Protein AF-A0A4C1TDZ5-F1 (afdb_monomer_lite)

Radius of gyration: 32.39 Å; chains: 1; bounding box: 81×55×110 Å

InterPro domains:
  IPR008906 HAT, C-terminal dimerisation domain [PF05699] (344-410)
  IPR012337 Ribonuclease H-like superfamily [SSF53098] (2-411)
  IPR029526 PiggyBac transposable element-derived protein [PF13843] (446-576)
  IPR052035 Zinc finger BED domain-containing [PTHR46481] (2-410)

Organism: Eumeta variegata (NCBI:txid151549)

pLDDT: mean 77.57, std 19.3, range [20.38, 96.06]

Structure (mmCIF, N/CA/C/O backbone):
data_AF-A0A4C1TDZ5-F1
#
_entry.id   AF-A0A4C1TDZ5-F1
#
loop_
_atom_site.group_PDB
_atom_site.id
_atom_site.type_symbol
_atom_site.label_atom_id
_atom_site.label_alt_id
_atom_site.label_comp_id
_atom_site.label_asym_id
_atom_site.label_entity_id
_atom_site.label_seq_id
_atom_site.pdbx_PDB_ins_code
_atom_site.Cartn_x
_atom_site.Cartn_y
_atom_site.Cartn_z
_atom_site.occupancy
_atom_site.B_iso_or_equiv
_atom_site.auth_seq_id
_atom_site.auth_comp_id
_atom_site.auth_asym_id
_atom_site.auth_atom_id
_atom_site.pdbx_PDB_model_num
ATOM 1 N N . MET A 1 1 ? -11.865 20.499 -15.377 1.00 39.59 1 MET A N 1
ATOM 2 C CA . MET A 1 1 ? -12.022 20.752 -13.929 1.00 39.59 1 MET A CA 1
ATOM 3 C C . MET A 1 1 ? -10.965 21.792 -13.610 1.00 39.59 1 MET A C 1
ATOM 5 O O . MET A 1 1 ? -9.818 21.402 -13.486 1.00 39.59 1 MET A O 1
ATOM 9 N N . ASP A 1 2 ? -11.326 23.077 -13.586 1.00 37.34 2 ASP A N 1
ATOM 10 C CA . ASP A 1 2 ? -10.364 24.200 -13.510 1.00 37.34 2 ASP A CA 1
ATOM 11 C C . ASP A 1 2 ? -10.424 24.960 -12.173 1.00 37.34 2 ASP A C 1
ATOM 13 O O . ASP A 1 2 ? -10.035 26.121 -12.081 1.00 37.34 2 ASP A O 1
ATOM 17 N N . GLU A 1 3 ? -10.898 24.322 -11.103 1.00 54.28 3 GLU A N 1
ATOM 18 C CA . GLU A 1 3 ? -10.854 24.917 -9.765 1.00 54.28 3 GLU A CA 1
ATOM 19 C C . GLU A 1 3 ? -9.650 24.379 -8.988 1.00 54.28 3 GLU A C 1
ATOM 21 O O . GLU A 1 3 ? -9.434 23.169 -8.903 1.00 54.28 3 GLU A O 1
ATOM 26 N N . ARG A 1 4 ? -8.850 25.287 -8.412 1.00 68.69 4 ARG A N 1
ATOM 27 C CA . ARG A 1 4 ? -7.725 24.937 -7.531 1.00 68.69 4 ARG A CA 1
ATOM 28 C C . ARG A 1 4 ? -8.234 24.066 -6.380 1.00 68.69 4 ARG A C 1
ATOM 30 O O . ARG A 1 4 ? -9.218 24.417 -5.741 1.00 68.69 4 ARG A O 1
ATOM 37 N N . HIS A 1 5 ? -7.529 22.985 -6.056 1.00 75.88 5 HIS A N 1
ATOM 38 C CA . HIS A 1 5 ? -7.860 22.083 -4.944 1.00 75.88 5 HIS A CA 1
ATOM 39 C C . HIS A 1 5 ? -7.575 22.711 -3.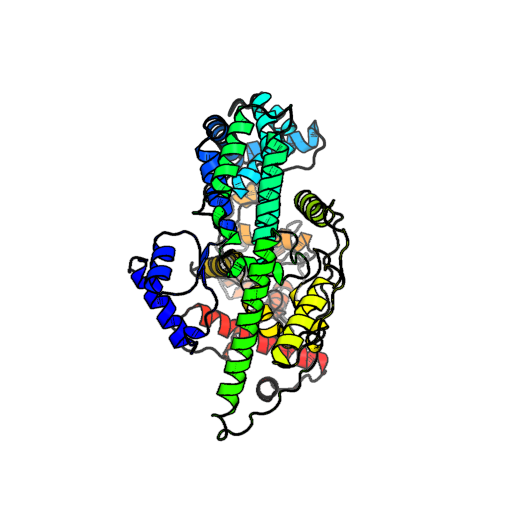564 1.00 75.88 5 HIS A C 1
ATOM 41 O O . HIS A 1 5 ? -6.714 22.239 -2.826 1.00 75.88 5 HIS A O 1
ATOM 47 N N . THR A 1 6 ? -8.246 23.812 -3.220 1.00 86.94 6 THR A N 1
ATOM 48 C CA . THR A 1 6 ? -8.095 24.481 -1.919 1.00 86.94 6 THR A CA 1
ATOM 49 C C . THR A 1 6 ? -8.837 23.723 -0.820 1.00 86.94 6 THR A C 1
ATOM 51 O O . THR A 1 6 ? -9.829 23.038 -1.082 1.00 86.94 6 THR A O 1
ATOM 54 N N . GLY A 1 7 ? -8.396 23.876 0.434 1.00 86.06 7 GLY A N 1
ATOM 55 C CA . GLY A 1 7 ? -9.055 23.233 1.577 1.00 86.06 7 GLY A CA 1
ATOM 56 C C . GLY A 1 7 ? -10.543 23.585 1.714 1.00 86.06 7 GLY A C 1
ATOM 57 O O . GLY A 1 7 ? -11.343 22.727 2.073 1.00 86.06 7 GLY A O 1
ATOM 58 N N . THR A 1 8 ? -10.943 24.809 1.352 1.00 89.19 8 THR A N 1
ATOM 59 C CA . THR A 1 8 ? -12.355 25.227 1.349 1.00 89.19 8 THR A CA 1
ATOM 60 C C . THR A 1 8 ? -13.180 24.410 0.359 1.00 89.19 8 THR A C 1
ATOM 62 O O . THR A 1 8 ? -14.217 23.870 0.729 1.00 89.19 8 THR A O 1
ATOM 65 N N . ILE A 1 9 ? -12.691 24.257 -0.876 1.00 88.62 9 ILE A N 1
ATOM 66 C CA . ILE A 1 9 ? -13.390 23.495 -1.919 1.00 88.62 9 ILE A CA 1
ATOM 67 C C . ILE A 1 9 ? -13.499 22.023 -1.518 1.00 88.62 9 ILE A C 1
ATOM 69 O O . ILE A 1 9 ? -14.562 21.424 -1.659 1.00 88.62 9 ILE A O 1
ATOM 73 N N . ILE A 1 10 ? -12.423 21.447 -0.979 1.00 88.62 10 ILE A N 1
ATOM 74 C CA . ILE A 1 10 ? -12.417 20.059 -0.505 1.00 88.62 10 ILE A CA 1
ATOM 75 C C . ILE A 1 10 ? -13.440 19.868 0.629 1.00 88.62 10 ILE A C 1
ATOM 77 O O . ILE A 1 10 ? -14.210 18.911 0.592 1.00 88.62 10 ILE A O 1
ATOM 81 N N . SER A 1 11 ? -13.503 20.792 1.595 1.00 89.50 11 SER A N 1
ATOM 82 C CA . SER A 1 11 ? -14.487 20.757 2.689 1.00 89.50 11 SER A CA 1
ATOM 83 C C . SER A 1 11 ? -15.927 20.774 2.164 1.00 89.50 11 SER A C 1
ATOM 85 O O . SER A 1 11 ? -16.725 19.902 2.514 1.00 89.50 11 SER A O 1
ATOM 87 N N . THR A 1 12 ? -16.243 21.695 1.245 1.00 89.12 12 THR A N 1
ATOM 88 C CA . THR A 1 12 ? -17.566 21.759 0.607 1.00 89.12 12 THR A CA 1
ATOM 89 C C . THR A 1 12 ? -17.894 20.462 -0.130 1.00 89.12 12 THR A C 1
ATOM 91 O O . THR A 1 12 ? -19.008 19.961 -0.020 1.00 89.12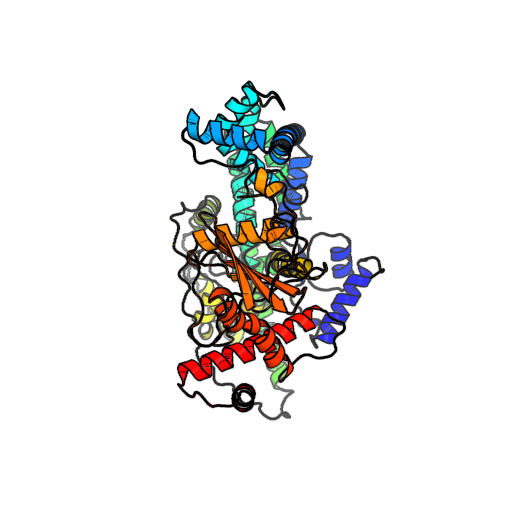 12 THR A O 1
ATOM 94 N N . LYS A 1 13 ? -16.925 19.861 -0.835 1.00 88.69 13 LYS A N 1
ATOM 95 C CA . LYS A 1 13 ? -17.136 18.580 -1.524 1.00 88.69 13 LYS A CA 1
ATOM 96 C C . LYS A 1 13 ? -17.480 17.446 -0.565 1.00 88.69 13 LYS A C 1
ATOM 98 O O . LYS A 1 13 ? -18.367 16.665 -0.891 1.00 88.69 13 LYS A O 1
ATOM 103 N N . PHE A 1 14 ? -16.830 17.355 0.596 1.00 87.62 14 PHE A N 1
ATOM 104 C CA . PHE A 1 14 ? -17.185 16.342 1.594 1.00 87.62 14 PHE A CA 1
ATOM 105 C C . PHE A 1 14 ? -18.619 16.509 2.097 1.00 87.62 14 PHE A C 1
ATOM 107 O O . PHE A 1 14 ? -19.342 15.520 2.181 1.00 87.62 14 PHE A O 1
ATOM 114 N N . GLN A 1 15 ? -19.051 17.744 2.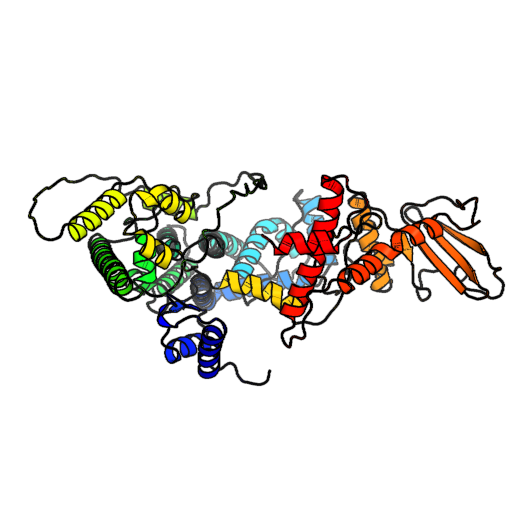362 1.00 86.50 15 GLN A N 1
ATOM 115 C CA . GLN A 1 15 ? -20.432 18.025 2.770 1.00 86.50 15 GLN A CA 1
ATOM 116 C C . GLN A 1 15 ? -21.430 17.613 1.684 1.00 86.50 15 GLN A C 1
ATOM 118 O O . GLN A 1 15 ? -22.339 16.836 1.959 1.00 86.50 15 GLN A O 1
ATOM 123 N N . THR A 1 16 ? -21.194 18.022 0.433 1.00 87.69 16 THR A N 1
ATOM 124 C CA . THR A 1 16 ? -22.051 17.637 -0.698 1.00 87.69 16 THR A CA 1
ATOM 125 C C . THR A 1 16 ? -22.130 16.119 -0.873 1.00 87.69 16 THR A C 1
ATOM 127 O O . THR A 1 16 ? -23.204 15.593 -1.135 1.00 87.69 16 THR A O 1
ATOM 130 N N . ILE A 1 17 ? -21.020 15.388 -0.707 1.00 87.88 17 ILE A N 1
ATOM 131 C CA . ILE A 1 17 ? -21.018 13.920 -0.823 1.00 87.88 17 ILE A CA 1
ATOM 132 C C . ILE A 1 17 ? -21.885 13.278 0.268 1.00 87.88 17 ILE A C 1
ATOM 134 O O . ILE A 1 17 ? -22.639 12.354 -0.027 1.00 87.88 17 ILE A O 1
ATOM 138 N N . LEU A 1 18 ? -21.803 13.756 1.512 1.00 87.25 18 LEU A N 1
ATOM 139 C CA . LEU A 1 18 ? -22.619 13.226 2.609 1.00 87.25 18 LEU A CA 1
ATOM 140 C C . LEU A 1 18 ? -24.109 13.506 2.394 1.00 87.25 18 LEU A C 1
ATOM 142 O O . LEU A 1 18 ? -24.925 12.603 2.575 1.00 87.25 18 LEU A O 1
ATOM 146 N N . GLU A 1 19 ? -24.450 14.712 1.938 1.00 88.12 19 GLU A N 1
ATOM 147 C CA . GLU A 1 19 ? -25.820 15.091 1.574 1.00 88.12 19 GLU A CA 1
ATOM 148 C C . GLU A 1 19 ? -26.363 14.223 0.432 1.00 88.12 19 GLU A C 1
ATOM 150 O O . GLU A 1 19 ? -27.458 13.674 0.541 1.00 88.12 19 GLU A O 1
ATOM 155 N N . GLU A 1 20 ? -25.579 14.024 -0.635 1.00 89.00 20 GLU A N 1
ATOM 156 C CA . GLU A 1 20 ? -25.944 13.159 -1.766 1.00 89.00 20 GLU A CA 1
ATOM 157 C C . GLU A 1 20 ? -26.220 11.710 -1.335 1.00 89.00 20 GLU A C 1
ATOM 159 O O . GLU A 1 20 ? -27.036 11.024 -1.954 1.00 89.00 20 GLU A O 1
ATOM 164 N N . TRP A 1 21 ? -25.530 11.230 -0.298 1.00 86.62 21 TRP A N 1
ATOM 165 C CA . TRP A 1 21 ? -25.654 9.862 0.209 1.00 86.62 21 TRP A CA 1
ATOM 166 C C . TRP A 1 21 ? -26.663 9.746 1.361 1.00 86.62 21 TRP A C 1
ATOM 168 O O . TRP A 1 21 ? -26.894 8.641 1.852 1.00 86.62 21 TRP A O 1
ATOM 178 N N . GLY A 1 22 ? -27.267 10.858 1.797 1.00 89.69 22 GLY A N 1
ATOM 179 C CA . GLY A 1 22 ? -28.183 10.891 2.938 1.00 89.69 22 GLY A CA 1
ATOM 180 C C . GLY A 1 22 ? -27.518 10.501 4.263 1.00 89.69 22 GLY A C 1
ATOM 181 O O . GLY A 1 22 ? -28.175 9.949 5.148 1.00 89.69 22 GLY A O 1
ATOM 182 N N . ILE A 1 23 ? -26.208 10.730 4.397 1.00 87.94 23 ILE A N 1
ATOM 183 C CA . ILE A 1 23 ? -25.449 10.414 5.609 1.00 87.94 23 ILE A CA 1
ATOM 184 C C . ILE A 1 23 ? -25.407 11.657 6.489 1.00 87.94 23 ILE A C 1
ATOM 186 O O . ILE A 1 23 ? -24.790 12.661 6.142 1.00 87.94 23 ILE A O 1
ATOM 190 N N . ASP A 1 24 ? -26.030 11.565 7.662 1.00 87.00 24 ASP A N 1
ATOM 191 C CA . ASP A 1 24 ? -25.910 12.601 8.682 1.00 87.00 24 ASP A CA 1
ATOM 192 C C . ASP A 1 24 ? -24.448 12.730 9.127 1.00 87.00 24 ASP A C 1
ATOM 194 O O . ASP A 1 24 ? -23.790 11.747 9.481 1.00 87.00 24 ASP A O 1
ATOM 198 N N . ARG A 1 25 ? -23.961 13.969 9.147 1.00 84.88 25 ARG A N 1
ATOM 199 C CA . ARG A 1 25 ? -22.641 14.348 9.636 1.00 84.88 25 ARG A CA 1
ATOM 200 C C . ARG A 1 25 ? -22.324 13.762 11.014 1.00 84.88 25 ARG A C 1
ATOM 202 O O . ARG A 1 25 ? -21.190 13.345 11.226 1.00 84.88 25 ARG A O 1
ATOM 209 N N . GLN A 1 26 ? -23.291 13.700 11.929 1.00 84.94 26 GLN A N 1
ATOM 210 C CA . GLN A 1 26 ? -23.078 13.164 13.281 1.00 84.94 26 GLN A CA 1
ATOM 211 C C . GLN A 1 26 ? -22.785 11.656 13.293 1.00 84.94 26 GLN A C 1
ATOM 213 O O . GLN A 1 26 ? -22.255 11.134 14.270 1.00 84.94 26 GLN A O 1
ATOM 218 N N . LYS A 1 27 ? -23.105 10.943 12.204 1.00 85.62 27 LYS A N 1
ATOM 219 C CA . LYS A 1 27 ? -22.820 9.509 12.049 1.00 85.62 27 LYS A CA 1
ATOM 220 C C . LYS A 1 27 ? -21.413 9.238 11.513 1.00 85.62 27 LYS A C 1
ATOM 222 O O . LYS A 1 27 ? -20.989 8.083 11.493 1.00 85.62 27 LYS A O 1
ATOM 227 N N . VAL A 1 28 ? -20.686 10.266 11.070 1.00 88.06 28 VAL A N 1
ATOM 228 C CA . VAL A 1 28 ? -19.302 10.126 10.608 1.00 88.06 28 VAL A CA 1
ATOM 229 C C . VAL A 1 28 ? -18.387 10.031 11.824 1.00 88.06 28 VAL A C 1
ATOM 231 O O . VAL A 1 28 ? -18.154 11.017 12.514 1.00 88.06 28 VAL A O 1
ATOM 234 N N . HIS A 1 29 ? -17.859 8.835 12.078 1.00 86.50 29 HIS A N 1
ATOM 235 C CA . HIS A 1 29 ? -16.971 8.604 13.215 1.00 86.50 29 HIS A CA 1
ATOM 236 C C . HIS A 1 29 ? -15.573 9.205 13.018 1.00 86.50 29 HIS A C 1
ATOM 238 O O . HIS A 1 29 ? -15.043 9.818 13.939 1.00 86.50 29 HIS A O 1
ATOM 244 N N . CYS A 1 30 ? -14.960 8.986 11.851 1.00 88.88 30 CYS A N 1
ATOM 245 C CA . CYS A 1 30 ? -13.575 9.369 11.598 1.00 88.88 30 CYS A CA 1
ATOM 246 C C . CYS A 1 30 ? -13.288 9.464 10.093 1.00 88.88 30 CYS A C 1
ATOM 248 O O . CYS A 1 30 ? -13.640 8.558 9.334 1.00 88.88 30 CYS A O 1
ATOM 250 N N . MET A 1 31 ? -12.589 10.520 9.674 1.00 89.06 31 MET A N 1
ATOM 251 C CA . MET A 1 31 ? -12.023 10.664 8.330 1.00 89.06 31 MET A CA 1
ATOM 252 C C . MET A 1 31 ? -10.535 10.295 8.326 1.00 89.06 31 MET A C 1
ATOM 254 O O . MET A 1 31 ? -9.772 10.766 9.160 1.00 89.06 31 MET A O 1
ATOM 258 N N . VAL A 1 32 ? -10.092 9.484 7.365 1.00 89.44 32 VAL A N 1
ATOM 259 C CA . VAL A 1 32 ? -8.666 9.148 7.193 1.00 89.44 32 VAL A CA 1
ATOM 260 C C . VAL A 1 32 ? -8.103 9.961 6.036 1.00 89.44 32 VAL A C 1
ATOM 262 O O . VAL A 1 32 ? -8.591 9.852 4.911 1.00 89.44 32 VAL A O 1
ATOM 265 N N . ARG A 1 33 ? -7.072 10.771 6.292 1.00 88.81 33 ARG A N 1
ATOM 266 C CA . ARG A 1 33 ? -6.472 11.660 5.281 1.00 88.81 33 ARG A CA 1
ATOM 267 C C . ARG A 1 33 ? -4.953 11.566 5.230 1.00 88.81 33 ARG A C 1
ATOM 269 O O . ARG A 1 33 ? -4.306 11.157 6.190 1.00 88.81 33 ARG A O 1
ATOM 276 N N . ASP A 1 34 ? -4.366 12.001 4.121 1.00 85.88 34 ASP A N 1
ATOM 277 C CA . ASP A 1 34 ? -2.931 12.274 4.063 1.00 85.88 34 ASP A CA 1
ATOM 278 C C . ASP A 1 34 ? -2.562 13.535 4.878 1.00 85.88 34 ASP A C 1
ATOM 280 O O . ASP A 1 34 ? -3.397 14.151 5.555 1.00 85.88 34 ASP A O 1
ATOM 284 N N . HIS A 1 35 ? -1.280 13.903 4.866 1.00 82.12 35 HIS A N 1
ATOM 285 C CA . HIS A 1 35 ? -0.791 15.107 5.544 1.00 82.12 35 HIS A CA 1
ATOM 286 C C . HIS A 1 35 ? -0.663 16.309 4.592 1.00 82.12 35 HIS A C 1
ATOM 288 O O . HIS A 1 35 ? 0.065 17.261 4.872 1.00 82.12 35 HIS A O 1
ATOM 294 N N . GLY A 1 36 ? -1.363 16.280 3.451 1.00 83.94 36 GLY A N 1
ATOM 295 C CA . GLY A 1 36 ? -1.412 17.391 2.512 1.00 83.94 36 GLY A CA 1
ATOM 296 C C . GLY A 1 36 ? -2.067 18.616 3.149 1.00 83.94 36 GLY A C 1
ATOM 297 O O . GLY A 1 36 ? -3.155 18.529 3.721 1.00 83.94 36 GLY A O 1
ATOM 298 N N . SER A 1 37 ? -1.436 19.785 3.025 1.00 86.12 37 SER A N 1
ATOM 299 C CA . SER A 1 37 ? -1.880 21.025 3.686 1.00 86.12 37 SER A CA 1
ATOM 300 C C . SER A 1 37 ? -3.338 21.393 3.380 1.00 86.12 37 SER A C 1
ATOM 302 O O . SER A 1 37 ? -4.072 21.821 4.271 1.00 86.12 37 SER A O 1
ATOM 304 N N . ASN A 1 38 ? -3.793 21.165 2.145 1.00 89.81 38 ASN A N 1
ATOM 305 C CA . ASN A 1 38 ? -5.182 21.405 1.752 1.00 89.81 38 ASN A CA 1
ATOM 306 C C . ASN A 1 38 ? -6.161 20.407 2.389 1.00 89.81 38 ASN A C 1
ATOM 308 O O . ASN A 1 38 ? -7.256 20.817 2.762 1.00 89.81 38 ASN A O 1
ATOM 312 N N . MET A 1 39 ? -5.776 19.137 2.560 1.00 88.56 39 MET A N 1
ATOM 313 C CA . MET A 1 39 ? -6.602 18.120 3.225 1.00 88.56 39 MET A CA 1
ATOM 314 C C . MET A 1 39 ? -6.722 18.397 4.723 1.00 88.56 39 MET A C 1
ATOM 316 O O . MET A 1 39 ? -7.827 18.379 5.259 1.00 88.56 39 MET A O 1
ATOM 320 N N . VAL A 1 40 ? -5.608 18.742 5.380 1.00 88.31 40 VAL A N 1
ATOM 321 C CA . VAL A 1 40 ? -5.595 19.174 6.789 1.00 88.31 40 VAL A CA 1
ATOM 322 C C . VAL A 1 40 ? -6.510 20.383 6.973 1.00 88.31 40 VAL A C 1
ATOM 324 O O . VAL A 1 40 ? -7.390 20.386 7.832 1.00 88.31 40 VAL A O 1
ATOM 327 N N . ARG A 1 41 ? -6.357 21.402 6.116 1.00 88.88 41 ARG A N 1
ATOM 328 C CA . ARG A 1 41 ? -7.192 22.604 6.179 1.00 88.88 41 ARG A CA 1
ATOM 329 C C . ARG A 1 41 ? -8.665 22.296 5.916 1.00 88.88 41 ARG A C 1
ATOM 331 O O . ARG A 1 41 ? -9.521 22.894 6.559 1.00 88.88 41 ARG A O 1
ATOM 338 N N . ALA A 1 42 ? -8.967 21.382 4.996 1.00 90.06 42 ALA A N 1
ATOM 339 C CA . ALA A 1 42 ? -10.335 20.967 4.713 1.00 90.06 42 ALA A CA 1
ATOM 340 C C . ALA A 1 42 ? -10.994 20.318 5.930 1.00 90.06 42 ALA A C 1
ATOM 342 O O . ALA A 1 42 ? -12.119 20.683 6.257 1.00 90.06 42 ALA A O 1
ATOM 343 N N . MET A 1 43 ? -10.291 19.420 6.628 1.00 91.19 43 MET A N 1
ATOM 344 C CA . MET A 1 43 ? -10.810 18.780 7.841 1.00 91.19 43 MET A CA 1
ATOM 345 C C . MET A 1 43 ? -11.058 19.806 8.947 1.00 91.19 43 MET A C 1
ATOM 347 O O . MET A 1 43 ? -12.172 19.870 9.462 1.00 91.19 43 MET A O 1
ATOM 351 N N . GLN A 1 44 ? -10.111 20.719 9.186 1.00 89.12 44 GLN A N 1
ATOM 352 C CA . GLN A 1 44 ? -10.289 21.824 10.139 1.00 89.12 44 GLN A CA 1
ATOM 353 C C . GLN A 1 44 ? -11.505 22.705 9.819 1.00 89.12 44 GLN A C 1
ATOM 355 O O . GLN A 1 44 ? -12.274 23.045 10.711 1.00 89.12 44 GLN A O 1
ATOM 360 N N . LEU A 1 45 ? -11.685 23.083 8.548 1.00 90.31 45 LEU A N 1
ATOM 361 C CA . LEU A 1 45 ? -12.827 23.895 8.113 1.00 90.31 45 LEU A CA 1
ATOM 362 C C . LEU A 1 45 ? -14.141 23.123 8.190 1.00 90.31 45 LEU A C 1
ATOM 364 O O . LEU A 1 45 ? -15.187 23.701 8.469 1.00 90.31 45 LEU A O 1
ATOM 368 N N . SER A 1 46 ? -14.095 21.828 7.890 1.00 86.94 46 SER A N 1
ATOM 369 C CA . SER A 1 46 ? -15.269 20.976 7.942 1.00 86.94 46 SER A CA 1
ATOM 370 C C . SER A 1 46 ? -15.697 20.717 9.379 1.00 86.94 46 SER A C 1
ATOM 372 O O . SER A 1 46 ? -16.896 20.691 9.608 1.00 86.94 46 SER A O 1
ATOM 374 N N . GLY A 1 47 ? -14.763 20.596 10.332 1.00 87.12 47 GLY A N 1
ATOM 375 C CA . GLY A 1 47 ? -14.995 20.182 11.718 1.00 87.12 47 GLY A CA 1
ATOM 376 C C . GLY A 1 47 ? -15.311 18.688 11.866 1.00 87.12 47 GLY A C 1
ATOM 377 O O . GLY A 1 47 ? -16.099 18.327 12.739 1.00 87.12 47 GLY A O 1
ATOM 378 N N . PHE A 1 48 ? -14.818 17.840 10.957 1.00 87.94 48 PHE A N 1
ATOM 379 C CA . PHE A 1 48 ? -14.857 16.385 11.125 1.00 87.94 48 PHE A CA 1
ATOM 380 C C . PHE A 1 48 ? -13.729 15.929 12.045 1.00 87.94 48 PHE A C 1
ATOM 382 O O . PHE A 1 48 ? -12.627 16.462 11.970 1.00 87.94 48 PHE A O 1
ATOM 389 N N . GLU A 1 49 ? -14.001 14.901 12.845 1.00 89.00 49 GLU A N 1
ATOM 390 C CA . GLU A 1 49 ? -12.950 14.117 13.487 1.00 89.00 49 GLU A CA 1
ATOM 391 C C . GLU A 1 49 ? -12.129 13.401 12.411 1.00 89.00 49 GLU A C 1
ATOM 393 O O . GLU A 1 49 ? -12.680 12.710 11.543 1.00 89.00 49 GLU A O 1
ATOM 398 N N . ASP A 1 50 ? -10.810 13.565 12.453 1.00 90.44 50 ASP A N 1
ATOM 399 C CA . ASP A 1 50 ? -9.906 13.018 11.452 1.00 90.44 50 ASP A CA 1
ATOM 400 C C . ASP A 1 50 ? -8.648 12.390 12.058 1.00 90.44 50 ASP A C 1
ATOM 402 O O . ASP A 1 50 ? -8.225 12.711 13.167 1.00 90.44 50 ASP A O 1
ATOM 406 N N . ILE A 1 51 ? -8.046 11.474 11.300 1.00 91.00 51 ILE A N 1
ATOM 407 C CA . ILE A 1 51 ? -6.739 10.885 11.584 1.00 91.00 51 ILE A CA 1
ATOM 408 C C . ILE A 1 51 ? -5.823 11.014 10.371 1.00 91.00 51 ILE A C 1
ATOM 410 O O . ILE A 1 51 ? -6.247 10.968 9.209 1.00 91.00 51 ILE A O 1
ATOM 414 N N . SER A 1 52 ? -4.525 11.128 10.648 1.00 90.69 52 SER A N 1
ATOM 415 C CA . SER A 1 52 ? -3.502 11.076 9.606 1.00 90.69 52 SER A CA 1
ATOM 416 C C . SER A 1 52 ? -3.211 9.629 9.201 1.00 90.69 52 SER A C 1
ATOM 418 O O . SER A 1 52 ? -3.047 8.757 10.046 1.00 90.69 52 SER A O 1
ATOM 420 N N . CYS A 1 53 ? -3.066 9.389 7.900 1.00 91.44 53 CYS A N 1
ATOM 421 C CA . CYS A 1 53 ? -2.651 8.115 7.322 1.00 91.44 53 CYS A CA 1
ATOM 422 C C . CYS A 1 53 ? -1.291 7.679 7.893 1.00 91.44 53 CYS A C 1
ATOM 424 O O . CYS A 1 53 ? -0.271 8.333 7.645 1.00 91.44 53 CYS A O 1
ATOM 426 N N . ALA A 1 54 ? -1.260 6.555 8.617 1.00 92.88 54 ALA A N 1
ATOM 427 C CA . ALA A 1 54 ? -0.063 6.075 9.307 1.00 92.88 54 ALA A CA 1
ATOM 428 C C . ALA A 1 54 ? 1.079 5.745 8.330 1.00 92.88 54 ALA A C 1
ATOM 430 O O . ALA A 1 54 ? 2.232 6.092 8.577 1.00 92.88 54 ALA A O 1
ATOM 431 N N . ILE A 1 55 ? 0.761 5.159 7.171 1.00 90.81 55 ILE A N 1
ATOM 432 C CA . ILE A 1 55 ? 1.749 4.878 6.114 1.00 90.81 55 ILE A CA 1
ATOM 433 C C . ILE A 1 55 ? 2.388 6.170 5.602 1.00 90.81 55 ILE A C 1
ATOM 435 O O . ILE A 1 55 ? 3.605 6.240 5.430 1.00 90.81 55 ILE A O 1
ATOM 439 N N . HIS A 1 56 ? 1.580 7.208 5.381 1.00 88.56 56 HIS A N 1
ATOM 440 C CA . HIS A 1 56 ? 2.088 8.495 4.923 1.00 88.56 56 HIS A CA 1
ATOM 441 C C . HIS A 1 56 ? 2.945 9.180 6.001 1.00 88.56 56 HIS A C 1
ATOM 443 O O . HIS A 1 56 ? 3.981 9.761 5.687 1.00 88.56 56 HIS A O 1
ATOM 449 N N . GLN A 1 57 ? 2.577 9.054 7.279 1.00 91.69 57 GLN A N 1
ATOM 450 C CA . GLN A 1 57 ? 3.403 9.529 8.394 1.00 91.69 57 GLN A CA 1
ATOM 451 C C . GLN A 1 57 ? 4.763 8.823 8.453 1.00 91.69 57 GLN A C 1
ATOM 453 O O . GLN A 1 57 ? 5.791 9.500 8.506 1.00 91.69 57 GLN A O 1
ATOM 458 N N . ILE A 1 58 ? 4.788 7.487 8.351 1.00 93.00 58 ILE A N 1
ATOM 459 C CA . ILE A 1 58 ? 6.027 6.692 8.289 1.00 93.00 58 ILE A CA 1
ATOM 460 C C . ILE A 1 58 ? 6.892 7.136 7.102 1.00 93.00 58 ILE A C 1
ATOM 462 O O . ILE A 1 58 ? 8.084 7.398 7.263 1.00 93.00 58 ILE A O 1
ATOM 466 N N . GLN A 1 59 ? 6.287 7.294 5.921 1.00 90.81 59 GLN A N 1
ATOM 467 C CA . GLN A 1 59 ? 6.957 7.798 4.720 1.00 90.81 59 GLN A CA 1
ATOM 468 C C . GLN A 1 59 ? 7.635 9.146 4.966 1.00 90.81 59 GLN A C 1
ATOM 470 O O . GLN A 1 59 ? 8.784 9.344 4.565 1.00 90.81 59 GLN A O 1
ATOM 475 N N . LEU A 1 60 ? 6.938 10.082 5.608 1.00 91.06 60 LEU A N 1
ATOM 476 C CA . LEU A 1 60 ? 7.500 11.384 5.929 1.00 91.06 60 LEU A CA 1
ATOM 477 C C . LEU A 1 60 ? 8.638 11.262 6.965 1.00 91.06 60 LEU A C 1
ATOM 479 O O . LEU A 1 60 ? 9.538 12.099 6.947 1.00 91.06 60 LEU A O 1
ATOM 483 N N . CYS A 1 61 ? 8.593 10.293 7.896 1.00 93.31 61 CYS A N 1
ATOM 484 C CA . CYS A 1 61 ? 9.626 10.131 8.936 1.00 93.31 61 CYS A CA 1
ATOM 485 C C . CYS A 1 61 ? 10.923 9.689 8.280 1.00 93.31 61 CYS A C 1
ATOM 487 O O . CYS A 1 61 ? 11.978 10.282 8.482 1.00 93.31 61 CYS A O 1
ATOM 489 N N . ILE A 1 62 ? 10.805 8.672 7.428 1.00 93.56 62 ILE A N 1
ATOM 490 C CA . ILE A 1 62 ? 11.922 8.106 6.682 1.00 93.56 62 ILE A CA 1
ATOM 491 C C . ILE A 1 62 ? 12.497 9.152 5.745 1.00 93.56 62 ILE A C 1
ATOM 493 O O . ILE A 1 62 ? 13.709 9.306 5.682 1.00 93.56 62 ILE A O 1
ATOM 497 N N . ARG A 1 63 ? 11.644 9.918 5.058 1.00 92.06 63 ARG A N 1
ATOM 498 C CA . ARG A 1 63 ? 12.097 11.001 4.187 1.00 92.06 63 ARG A CA 1
ATOM 499 C C . ARG A 1 63 ? 12.914 12.043 4.952 1.00 92.06 63 ARG A C 1
ATOM 501 O O . ARG A 1 63 ? 14.022 12.338 4.525 1.00 92.06 63 ARG A O 1
ATOM 508 N N . ALA A 1 64 ? 12.414 12.530 6.088 1.00 92.75 64 ALA A N 1
ATOM 509 C CA . ALA A 1 64 ? 13.144 13.479 6.930 1.00 92.75 64 ALA A CA 1
ATOM 510 C C . ALA A 1 64 ? 14.470 12.890 7.448 1.00 92.75 64 ALA A C 1
ATOM 512 O O . ALA A 1 64 ? 15.489 13.577 7.461 1.00 92.75 64 ALA A O 1
ATOM 513 N N . GLY A 1 65 ? 14.481 11.603 7.811 1.00 94.19 65 GLY A N 1
ATOM 514 C CA . GLY A 1 65 ? 15.701 10.884 8.167 1.00 94.19 65 GLY A CA 1
ATOM 515 C C . GLY A 1 65 ? 16.702 10.835 7.011 1.00 94.19 65 GLY A C 1
ATOM 516 O O . GLY A 1 65 ? 17.850 11.220 7.185 1.00 94.19 65 GLY A O 1
ATOM 517 N N . VAL A 1 66 ? 16.278 10.410 5.820 1.00 93.06 66 VAL A N 1
ATOM 518 C CA . VAL A 1 66 ? 17.146 10.272 4.638 1.00 93.06 66 VAL A CA 1
ATOM 519 C C . VAL A 1 66 ? 17.684 11.629 4.181 1.00 93.06 66 VAL A C 1
ATOM 521 O O . VAL A 1 66 ? 18.876 11.752 3.920 1.00 93.06 66 VAL A O 1
ATOM 524 N N . GLU A 1 67 ? 16.833 12.654 4.121 1.00 92.88 67 GLU A N 1
ATOM 525 C CA . GLU A 1 67 ? 17.214 14.013 3.710 1.00 92.88 67 GLU A CA 1
ATOM 526 C C . GLU A 1 67 ? 18.176 14.686 4.705 1.00 92.88 67 GLU A C 1
ATOM 528 O O . GLU A 1 67 ? 18.927 15.575 4.313 1.00 92.88 67 GLU A O 1
ATOM 533 N N . SER A 1 68 ? 18.211 14.237 5.965 1.00 94.00 68 SER A N 1
ATOM 534 C CA . SER A 1 68 ? 19.168 14.727 6.967 1.00 94.00 68 SER A CA 1
ATOM 535 C C . SER A 1 68 ? 20.589 14.171 6.811 1.00 94.00 68 SER A C 1
ATOM 537 O O . SER A 1 68 ? 21.512 14.695 7.428 1.00 94.00 68 SER A O 1
ATOM 539 N N . GLN A 1 69 ? 20.776 13.103 6.027 1.00 95.00 69 GLN A N 1
ATOM 540 C CA . GLN A 1 69 ? 22.032 12.355 5.960 1.00 95.00 69 GLN A CA 1
ATOM 541 C C . GLN A 1 69 ? 22.691 12.504 4.586 1.00 95.00 69 GLN A C 1
ATOM 543 O O . GLN A 1 69 ? 22.322 11.830 3.623 1.00 95.00 69 GLN A O 1
ATOM 548 N N . GLU A 1 70 ? 23.720 13.350 4.492 1.00 95.00 70 GLU A N 1
ATOM 549 C CA . GLU A 1 70 ? 24.395 13.624 3.217 1.00 95.00 70 GLU A CA 1
ATOM 550 C C . GLU A 1 70 ? 25.047 12.370 2.612 1.00 95.00 70 GLU A C 1
ATOM 552 O O . GLU A 1 70 ? 24.878 12.094 1.422 1.00 95.00 70 GLU A O 1
ATOM 557 N N . TRP A 1 71 ? 25.725 11.562 3.435 1.00 94.81 71 TRP A N 1
ATOM 558 C CA . TRP A 1 71 ? 26.367 10.316 3.000 1.00 94.81 71 TRP A CA 1
ATOM 559 C C . TRP A 1 71 ? 25.367 9.357 2.331 1.00 94.81 71 TRP A C 1
ATOM 561 O O . TRP A 1 71 ? 25.670 8.728 1.314 1.00 94.81 71 TRP A O 1
ATOM 571 N N . LEU A 1 72 ? 24.139 9.293 2.857 1.00 94.56 72 LEU A N 1
ATOM 572 C CA . LEU A 1 72 ? 23.082 8.429 2.345 1.00 94.56 72 LEU A CA 1
ATOM 573 C C . LEU A 1 72 ? 22.501 8.976 1.038 1.00 94.56 72 LEU A C 1
ATOM 575 O O . LEU A 1 72 ? 22.257 8.208 0.107 1.00 94.56 72 LEU A O 1
ATOM 579 N N . LEU A 1 73 ? 22.331 10.297 0.923 1.00 94.12 73 LEU A N 1
ATOM 580 C CA . LEU A 1 73 ? 21.912 10.943 -0.325 1.00 94.12 73 LEU A CA 1
ATOM 581 C C . LEU A 1 73 ? 22.934 10.721 -1.448 1.00 94.12 73 LEU A C 1
ATOM 583 O O . LEU A 1 73 ? 22.552 10.382 -2.572 1.00 94.12 73 LEU A O 1
ATOM 587 N N . GLN A 1 74 ? 24.228 10.847 -1.141 1.00 94.19 74 GLN A N 1
ATOM 588 C CA . GLN A 1 74 ? 25.312 10.569 -2.084 1.00 94.19 74 GLN A CA 1
ATOM 589 C C . GLN A 1 74 ? 25.312 9.095 -2.517 1.00 94.19 74 GLN A C 1
ATOM 591 O O . GLN A 1 74 ? 25.408 8.802 -3.713 1.00 94.19 74 GLN A O 1
ATOM 596 N N . LEU A 1 75 ? 25.130 8.163 -1.576 1.00 95.00 75 LEU A N 1
ATOM 597 C CA . LEU A 1 75 ? 25.001 6.736 -1.874 1.00 95.00 75 LEU A CA 1
ATOM 598 C C . LEU A 1 75 ? 23.800 6.461 -2.792 1.00 95.00 75 LEU A C 1
ATOM 600 O O . LEU A 1 75 ? 23.961 5.845 -3.845 1.00 95.00 75 LEU A O 1
ATOM 604 N N . ILE A 1 76 ? 22.612 6.980 -2.463 1.00 93.38 76 ILE A N 1
ATOM 605 C CA . ILE A 1 76 ? 21.405 6.844 -3.296 1.00 93.38 76 ILE A CA 1
ATOM 606 C C . ILE A 1 76 ? 21.652 7.383 -4.712 1.00 93.38 76 ILE A C 1
ATOM 608 O O . ILE A 1 76 ? 21.245 6.746 -5.687 1.00 93.38 76 ILE A O 1
ATOM 612 N N . ALA A 1 77 ? 22.342 8.518 -4.856 1.00 93.25 77 ALA A N 1
ATOM 613 C CA . ALA A 1 77 ? 22.671 9.095 -6.157 1.00 93.25 77 ALA A CA 1
ATOM 614 C C . ALA A 1 77 ? 23.594 8.186 -6.993 1.00 93.25 77 ALA A C 1
ATOM 616 O O . ALA A 1 77 ? 23.331 7.981 -8.183 1.00 93.25 77 ALA A O 1
ATOM 617 N N . LYS A 1 78 ? 24.623 7.578 -6.379 1.00 93.94 78 LYS A N 1
ATOM 618 C CA . LYS A 1 78 ? 25.491 6.585 -7.046 1.00 93.94 78 LYS A CA 1
ATOM 619 C C . LYS A 1 78 ? 24.675 5.395 -7.561 1.00 93.94 78 LYS A C 1
ATOM 621 O O . LYS A 1 78 ? 24.790 5.029 -8.733 1.00 93.94 78 LYS A O 1
ATOM 626 N N . LEU A 1 79 ? 23.810 4.826 -6.715 1.00 94.00 79 LEU A N 1
ATOM 627 C CA . LEU A 1 79 ? 22.974 3.673 -7.077 1.00 94.00 79 LEU A CA 1
ATOM 628 C C . LEU A 1 79 ? 21.980 4.018 -8.188 1.00 94.00 79 LEU A C 1
ATOM 630 O O . LEU A 1 79 ? 21.833 3.252 -9.140 1.00 94.00 79 LEU A O 1
ATOM 634 N N . LYS A 1 80 ? 21.367 5.207 -8.136 1.00 91.88 80 LYS A N 1
ATOM 635 C CA . LYS A 1 80 ? 20.497 5.714 -9.206 1.00 91.88 80 LYS A CA 1
ATOM 636 C C . LYS A 1 80 ? 21.229 5.831 -10.534 1.00 91.88 80 LYS A C 1
ATOM 638 O O . LYS A 1 80 ? 20.669 5.447 -11.555 1.00 91.88 80 LYS A O 1
ATOM 643 N N . LYS A 1 81 ? 22.467 6.331 -10.547 1.00 92.38 81 LYS A N 1
ATOM 644 C CA . LYS A 1 81 ? 23.263 6.442 -11.780 1.00 92.38 81 LYS A CA 1
ATOM 645 C C . LYS A 1 81 ? 23.473 5.072 -12.433 1.00 92.38 81 LYS A C 1
ATOM 647 O O . LYS A 1 81 ? 23.303 4.937 -13.643 1.00 92.38 81 LYS A O 1
ATOM 652 N N . ILE A 1 82 ? 23.769 4.053 -11.627 1.00 92.75 82 ILE A N 1
ATOM 653 C CA . ILE A 1 82 ? 23.931 2.672 -12.100 1.00 92.75 82 ILE A CA 1
ATOM 654 C C . ILE A 1 82 ? 22.594 2.096 -12.576 1.00 92.75 82 ILE A C 1
ATOM 656 O O . ILE A 1 82 ? 22.521 1.542 -13.670 1.00 92.75 82 ILE A O 1
ATOM 660 N N . ALA A 1 83 ? 21.520 2.262 -11.802 1.00 92.00 83 ALA A N 1
ATOM 661 C CA . ALA A 1 83 ? 20.195 1.777 -12.182 1.00 92.00 83 ALA A CA 1
ATOM 662 C C . ALA A 1 83 ? 19.709 2.397 -13.503 1.00 92.00 83 ALA A C 1
ATOM 664 O O . ALA A 1 83 ? 19.204 1.684 -14.366 1.00 92.00 83 ALA A O 1
ATOM 665 N N . THR A 1 84 ? 19.940 3.697 -13.702 1.00 91.12 84 THR A N 1
ATOM 666 C CA . THR A 1 84 ? 19.636 4.416 -14.947 1.00 91.12 84 THR A CA 1
ATOM 667 C C . THR A 1 84 ? 20.396 3.830 -16.140 1.00 91.12 84 THR A C 1
ATOM 669 O O . THR A 1 84 ? 19.791 3.594 -17.184 1.00 91.12 84 THR A O 1
ATOM 672 N N . HIS A 1 85 ? 21.692 3.523 -15.995 1.00 91.12 85 HIS A N 1
ATOM 673 C CA . HIS A 1 85 ? 22.471 2.864 -17.056 1.00 91.12 85 HIS A CA 1
ATOM 674 C C . HIS A 1 85 ? 21.835 1.542 -17.497 1.00 91.12 85 HIS A C 1
ATOM 676 O O . HIS A 1 85 ? 21.614 1.324 -18.689 1.00 91.12 85 HIS A O 1
ATOM 682 N N . PHE A 1 86 ? 21.473 0.684 -16.541 1.00 89.62 86 PHE A N 1
ATOM 683 C CA . PHE A 1 86 ? 20.821 -0.586 -16.856 1.00 89.62 86 PHE A CA 1
ATOM 684 C C . PHE A 1 86 ? 19.417 -0.398 -17.430 1.00 89.62 86 PHE A C 1
ATOM 686 O O . PHE A 1 86 ? 19.051 -1.117 -18.354 1.00 89.62 86 PHE A O 1
ATOM 693 N N . ASN A 1 87 ? 18.639 0.573 -16.956 1.00 85.00 87 ASN A N 1
ATOM 694 C CA . ASN A 1 87 ? 17.295 0.829 -17.477 1.00 85.00 87 ASN A CA 1
ATOM 695 C C . ASN A 1 87 ? 17.294 1.310 -18.934 1.00 85.00 87 ASN A C 1
ATOM 697 O O . ASN A 1 87 ? 16.359 0.999 -19.670 1.00 85.00 87 ASN A O 1
ATOM 701 N N . HIS A 1 88 ? 18.339 2.018 -19.371 1.00 83.75 88 HIS A N 1
ATOM 702 C CA . HIS A 1 88 ? 18.449 2.514 -20.746 1.00 83.75 88 HIS A CA 1
ATOM 703 C C . HIS A 1 88 ? 19.223 1.589 -21.698 1.00 83.75 88 HIS A C 1
ATOM 705 O O . HIS A 1 88 ? 19.129 1.769 -22.912 1.00 83.75 88 HIS A O 1
ATOM 711 N N . SER A 1 89 ? 19.958 0.593 -21.192 1.00 89.25 89 SER A N 1
ATOM 712 C CA . SER A 1 89 ? 20.806 -0.279 -22.013 1.00 89.25 89 SER A CA 1
ATOM 713 C C . SER A 1 89 ? 20.397 -1.749 -21.928 1.00 89.25 89 SER A C 1
ATOM 715 O O . SER A 1 89 ? 20.755 -2.472 -20.998 1.00 89.25 89 SER A O 1
ATOM 717 N N . LEU A 1 90 ? 19.708 -2.229 -22.969 1.00 85.44 90 LEU A N 1
ATOM 718 C CA . LEU A 1 90 ? 19.404 -3.657 -23.135 1.00 85.44 90 LEU A CA 1
ATOM 719 C C . LEU A 1 90 ? 20.677 -4.510 -23.232 1.00 85.44 90 LEU A C 1
ATOM 721 O O . LEU A 1 90 ? 20.688 -5.650 -22.775 1.00 85.44 90 LEU A O 1
ATOM 725 N N . VAL A 1 91 ? 21.754 -3.947 -23.790 1.00 90.19 91 VAL A N 1
ATOM 726 C CA . VAL A 1 91 ? 23.062 -4.611 -23.878 1.00 90.19 91 VAL A CA 1
ATOM 727 C C . VAL A 1 91 ? 23.639 -4.821 -22.479 1.00 90.19 91 VAL A C 1
ATOM 729 O O . VAL A 1 91 ? 24.034 -5.935 -22.150 1.00 90.19 91 VAL A O 1
ATOM 732 N N . ALA A 1 92 ? 23.595 -3.794 -21.624 1.00 88.88 92 ALA A N 1
ATOM 733 C CA . ALA A 1 92 ? 24.048 -3.902 -20.239 1.00 88.88 92 ALA A CA 1
ATOM 734 C C . ALA A 1 92 ? 23.219 -4.923 -19.444 1.00 88.88 92 ALA A C 1
ATOM 736 O O . ALA A 1 92 ? 23.776 -5.719 -18.692 1.00 88.88 92 ALA A O 1
ATOM 737 N N . GLN A 1 93 ? 21.894 -4.953 -19.634 1.00 87.88 93 GLN A N 1
ATOM 738 C CA . GLN A 1 93 ? 21.029 -5.954 -18.994 1.00 87.88 93 GLN A CA 1
ATOM 739 C C . GLN A 1 93 ? 21.363 -7.384 -19.442 1.00 87.88 93 GLN A C 1
ATOM 741 O O . GLN A 1 93 ? 21.400 -8.299 -18.615 1.00 87.88 93 GLN A O 1
ATOM 746 N N . ALA A 1 94 ? 21.613 -7.585 -20.739 1.00 89.38 94 ALA A N 1
ATOM 747 C CA . ALA A 1 94 ? 21.992 -8.884 -21.285 1.00 89.38 94 ALA A CA 1
ATOM 748 C C . ALA A 1 94 ? 23.360 -9.339 -20.758 1.00 89.38 94 ALA A C 1
ATOM 750 O O . ALA A 1 94 ? 23.517 -10.496 -20.374 1.00 89.38 94 ALA A O 1
ATOM 751 N N . GLU A 1 95 ? 24.329 -8.428 -20.674 1.00 91.44 95 GLU A N 1
ATOM 752 C CA . GLU A 1 95 ? 25.658 -8.709 -20.134 1.00 91.44 95 GLU A CA 1
ATOM 753 C C . GLU A 1 95 ? 25.616 -9.026 -18.633 1.00 91.44 95 GLU A C 1
ATOM 755 O O . GLU A 1 95 ? 26.213 -10.011 -18.202 1.00 91.44 95 GLU A O 1
ATOM 760 N N . LEU A 1 96 ? 24.837 -8.282 -17.840 1.00 91.88 96 LEU A N 1
ATOM 761 C CA . LEU A 1 96 ? 24.613 -8.602 -16.427 1.00 91.88 96 LEU A CA 1
ATOM 762 C C . LEU A 1 96 ? 23.967 -9.985 -16.263 1.00 91.88 96 LEU A C 1
ATOM 764 O O . LEU A 1 96 ? 24.426 -10.790 -15.455 1.00 91.88 96 LEU A O 1
ATOM 768 N N . THR A 1 97 ? 22.960 -10.296 -17.086 1.00 90.62 97 THR A N 1
ATOM 769 C CA . THR A 1 97 ? 22.310 -11.619 -17.113 1.00 90.62 97 THR A CA 1
ATOM 770 C C . THR A 1 97 ? 23.311 -12.723 -17.456 1.00 90.62 97 THR A C 1
ATOM 772 O O . THR A 1 97 ? 23.271 -13.807 -16.871 1.00 90.62 97 THR A O 1
ATOM 775 N N . LYS A 1 98 ? 24.227 -12.450 -18.391 1.00 92.44 98 LYS A N 1
ATOM 776 C CA . LYS A 1 98 ? 25.297 -13.366 -18.785 1.00 92.44 98 LYS A CA 1
ATOM 777 C C . LYS A 1 98 ? 26.260 -13.624 -17.629 1.00 92.44 98 LYS A C 1
ATOM 779 O O . LYS A 1 98 ? 26.550 -14.778 -17.334 1.00 92.44 98 LYS A O 1
ATOM 784 N N . ILE A 1 99 ? 26.698 -12.577 -16.928 1.00 91.75 99 ILE A N 1
ATOM 785 C CA . ILE A 1 99 ? 27.550 -12.698 -15.734 1.00 91.75 99 ILE A CA 1
ATOM 786 C C . ILE A 1 99 ? 26.857 -13.551 -14.664 1.00 91.75 99 ILE A C 1
ATOM 788 O O . ILE A 1 99 ? 27.467 -14.479 -14.135 1.00 91.75 99 ILE A O 1
ATOM 792 N N . GLN A 1 100 ? 25.580 -13.280 -14.387 1.00 91.75 100 GLN A N 1
ATOM 793 C CA . GLN A 1 100 ? 24.802 -14.023 -13.393 1.00 91.75 100 GLN A CA 1
ATOM 794 C C . GLN A 1 100 ? 24.714 -15.513 -13.733 1.00 91.75 100 GLN A C 1
ATOM 796 O O . GLN A 1 100 ? 25.028 -16.344 -12.888 1.00 91.75 100 GLN A O 1
ATOM 801 N N . LYS A 1 101 ? 24.335 -15.859 -14.969 1.00 90.94 101 LYS A N 1
ATOM 802 C CA . LYS A 1 101 ? 24.130 -17.256 -15.374 1.00 90.94 101 LYS A CA 1
ATOM 803 C C . LYS A 1 101 ? 25.434 -18.015 -15.594 1.00 90.94 101 LYS A C 1
ATOM 805 O O . LYS A 1 101 ? 25.595 -19.109 -15.072 1.00 90.94 101 LYS A O 1
ATOM 810 N N . GLU A 1 102 ? 26.343 -17.452 -16.383 1.00 90.69 102 GLU A N 1
ATOM 811 C CA . GLU A 1 102 ? 27.507 -18.186 -16.891 1.00 90.69 102 GLU A CA 1
ATOM 812 C C . GLU A 1 102 ? 28.702 -18.142 -15.938 1.00 9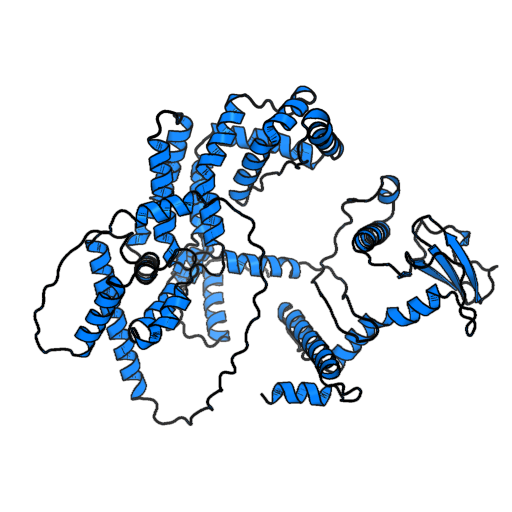0.69 102 GLU A C 1
ATOM 814 O O . GLU A 1 102 ? 29.480 -19.090 -15.907 1.00 90.69 102 GLU A O 1
ATOM 819 N N . ARG A 1 103 ? 28.876 -17.056 -15.170 1.00 89.31 103 ARG A N 1
ATOM 820 C CA . ARG A 1 103 ? 30.048 -16.894 -14.288 1.00 89.31 103 ARG A CA 1
ATOM 821 C C . ARG A 1 103 ? 29.752 -17.182 -12.825 1.00 89.31 103 ARG A C 1
ATOM 823 O O . ARG A 1 103 ? 30.624 -17.685 -12.130 1.00 89.31 103 ARG A O 1
ATOM 830 N N . LEU A 1 104 ? 28.554 -16.833 -12.358 1.00 89.25 104 LEU A N 1
ATOM 831 C CA . LEU A 1 104 ? 28.187 -16.931 -10.941 1.00 89.25 104 LEU A CA 1
ATOM 832 C C . LEU A 1 104 ? 27.162 -18.031 -10.641 1.00 89.25 104 LEU A C 1
ATOM 834 O O . LEU A 1 104 ? 26.915 -18.309 -9.471 1.00 89.25 104 LEU A O 1
ATOM 838 N N . ASN A 1 105 ? 26.571 -18.654 -11.667 1.00 88.25 105 ASN A N 1
ATOM 839 C CA . ASN A 1 105 ? 25.506 -19.654 -11.536 1.00 88.25 105 ASN A CA 1
ATOM 840 C C . ASN A 1 105 ? 24.331 -19.183 -10.647 1.00 88.25 105 ASN A C 1
ATOM 842 O O . ASN A 1 105 ? 23.815 -19.912 -9.801 1.00 88.25 105 ASN A O 1
ATOM 846 N N . GLN A 1 106 ? 23.931 -17.922 -10.816 1.00 86.88 106 GLN A N 1
ATOM 847 C CA . GLN A 1 106 ? 22.863 -17.259 -10.071 1.00 86.88 106 GLN A CA 1
ATOM 848 C C . GLN A 1 106 ? 21.591 -17.134 -10.916 1.00 86.88 106 GLN A C 1
ATOM 850 O O . GLN A 1 106 ? 21.637 -16.986 -12.141 1.00 86.88 106 GLN A O 1
ATOM 855 N N . SER A 1 107 ? 20.434 -17.111 -10.247 1.00 83.94 107 SER A N 1
ATOM 856 C CA . SER A 1 107 ? 19.178 -16.747 -10.907 1.00 83.94 107 SER A CA 1
ATOM 857 C C . SER A 1 107 ? 19.258 -15.296 -11.398 1.00 83.94 107 SER A C 1
ATOM 859 O O . SER A 1 107 ? 19.572 -14.408 -10.601 1.00 83.94 107 SER A O 1
ATOM 861 N N . PRO A 1 108 ? 18.956 -15.022 -12.678 1.00 84.44 108 PRO A N 1
ATOM 862 C CA . PRO A 1 108 ? 19.088 -13.687 -13.234 1.00 84.44 108 PRO A CA 1
ATOM 863 C C . PRO A 1 108 ? 18.073 -12.740 -12.600 1.00 84.44 108 PRO A C 1
ATOM 865 O O . PRO A 1 108 ? 16.878 -13.028 -12.516 1.00 84.44 108 PRO A O 1
ATOM 868 N N . LEU A 1 109 ? 18.560 -11.585 -12.172 1.00 87.81 109 LEU A N 1
ATOM 869 C CA . LEU A 1 109 ? 17.770 -10.545 -11.534 1.00 87.81 109 LEU A CA 1
ATOM 870 C C . LEU A 1 109 ? 18.087 -9.205 -12.196 1.00 87.81 109 LEU A C 1
ATOM 872 O O . LEU A 1 109 ? 19.254 -8.860 -12.370 1.00 87.81 109 LEU A O 1
ATOM 876 N N . SER A 1 110 ? 17.051 -8.432 -12.519 1.00 85.56 110 SER A N 1
ATOM 877 C CA . SER A 1 110 ? 17.206 -7.082 -13.062 1.00 85.56 110 SER A CA 1
ATOM 878 C C . SER A 1 110 ? 17.500 -6.064 -11.962 1.00 85.56 110 SER A C 1
ATOM 880 O O . SER A 1 110 ? 17.017 -6.191 -10.832 1.00 85.56 110 SER A O 1
ATOM 882 N N . VAL A 1 111 ? 18.237 -5.014 -12.318 1.00 84.44 111 VAL A N 1
ATOM 883 C CA . VAL A 1 111 ? 18.370 -3.820 -11.476 1.00 84.44 111 VAL A CA 1
ATOM 884 C C . VAL A 1 111 ? 17.023 -3.091 -11.431 1.00 84.44 111 VAL A C 1
ATOM 886 O O . VAL A 1 111 ? 16.285 -3.077 -12.413 1.00 84.44 111 VAL A O 1
ATOM 889 N N . ILE A 1 112 ? 16.685 -2.523 -10.274 1.00 85.38 112 ILE A N 1
ATOM 890 C CA . ILE A 1 112 ? 15.462 -1.742 -10.057 1.00 85.38 112 ILE A CA 1
ATOM 891 C C . ILE A 1 112 ? 15.889 -0.313 -9.735 1.00 85.38 112 ILE A C 1
ATOM 893 O O . ILE A 1 112 ? 16.859 -0.116 -9.007 1.00 85.38 112 ILE A O 1
ATOM 897 N N . GLN A 1 113 ? 15.184 0.674 -10.283 1.00 77.19 113 GLN A N 1
ATOM 898 C CA . GLN A 1 113 ? 15.437 2.087 -10.013 1.00 77.19 113 GLN A CA 1
ATOM 899 C C . GLN A 1 113 ? 14.447 2.627 -8.981 1.00 77.19 113 GLN A C 1
ATOM 901 O O . GLN A 1 113 ? 13.264 2.289 -9.004 1.00 77.19 113 GLN A O 1
ATOM 906 N N . ASP A 1 114 ? 14.944 3.494 -8.101 1.00 71.38 114 ASP A N 1
ATOM 907 C CA . ASP A 1 114 ? 14.116 4.242 -7.161 1.00 71.38 114 ASP A CA 1
ATOM 908 C C . ASP A 1 114 ? 13.161 5.223 -7.876 1.00 71.38 114 ASP A C 1
ATOM 910 O O . ASP A 1 114 ? 13.564 5.961 -8.779 1.00 71.38 114 ASP A O 1
ATOM 914 N N . CYS A 1 115 ? 11.907 5.266 -7.420 1.00 67.31 115 CYS A N 1
ATOM 915 C CA . CYS A 1 115 ? 10.938 6.308 -7.721 1.00 67.31 115 CYS A CA 1
ATOM 916 C C . CYS A 1 115 ? 10.849 7.283 -6.526 1.00 67.31 115 CYS A C 1
ATOM 918 O O . CYS A 1 115 ? 10.277 6.926 -5.499 1.00 67.31 115 CYS A O 1
ATOM 920 N N . PRO A 1 116 ? 11.286 8.551 -6.656 1.00 57.56 116 PRO A N 1
ATOM 921 C CA . PRO A 1 116 ? 11.369 9.496 -5.531 1.00 57.56 116 PRO A CA 1
ATOM 922 C C . PRO A 1 116 ? 10.063 9.756 -4.757 1.00 57.56 116 PRO A C 1
ATOM 924 O O . PRO A 1 116 ? 10.085 10.387 -3.705 1.00 57.56 116 PRO A O 1
ATOM 927 N N . THR A 1 117 ? 8.918 9.319 -5.286 1.00 57.34 117 THR A N 1
ATOM 928 C CA . THR A 1 117 ? 7.596 9.537 -4.691 1.00 57.34 117 THR A CA 1
ATOM 929 C C . THR A 1 117 ? 7.290 8.615 -3.505 1.00 57.34 117 THR A C 1
ATOM 931 O O . THR A 1 117 ? 6.408 8.955 -2.718 1.00 57.34 117 THR A O 1
ATOM 934 N N . ARG A 1 118 ? 7.990 7.478 -3.337 1.00 69.44 118 ARG A N 1
ATOM 935 C CA . ARG A 1 118 ? 7.761 6.524 -2.233 1.00 69.44 118 ARG A CA 1
ATOM 936 C C . ARG A 1 118 ? 9.077 5.968 -1.690 1.00 69.44 118 ARG A C 1
ATOM 938 O O . ARG A 1 118 ? 9.922 5.512 -2.440 1.00 69.44 118 ARG A O 1
ATOM 945 N N . TRP A 1 119 ? 9.248 5.938 -0.373 1.00 83.44 119 TRP A N 1
ATOM 946 C CA . TRP A 1 119 ? 10.486 5.491 0.269 1.00 83.44 119 TRP A CA 1
ATOM 947 C C . TRP A 1 119 ? 10.763 3.998 0.020 1.00 83.44 119 TRP A C 1
ATOM 949 O O . TRP A 1 119 ? 11.924 3.600 -0.096 1.00 83.44 119 TRP A O 1
ATOM 959 N N . ASN A 1 120 ? 9.709 3.183 -0.134 1.00 84.38 120 ASN A N 1
ATOM 960 C CA . ASN A 1 120 ? 9.841 1.753 -0.411 1.00 84.38 120 ASN A CA 1
ATOM 961 C C . ASN A 1 120 ? 10.653 1.478 -1.686 1.00 84.38 120 ASN A C 1
ATOM 963 O O . ASN A 1 120 ? 11.355 0.474 -1.735 1.00 84.38 120 ASN A O 1
ATOM 967 N N . SER A 1 121 ? 10.609 2.335 -2.718 1.00 84.94 121 SER A N 1
ATOM 968 C CA . SER A 1 121 ? 11.414 2.094 -3.924 1.00 84.94 121 SER A CA 1
ATOM 969 C C . SER A 1 121 ? 12.908 2.292 -3.687 1.00 84.94 121 SER A C 1
ATOM 971 O O . SER A 1 121 ? 13.698 1.535 -4.251 1.00 84.94 121 SER A O 1
ATOM 973 N N . THR A 1 122 ? 13.306 3.215 -2.805 1.00 89.56 122 THR A N 1
ATOM 974 C CA . THR A 1 122 ? 14.697 3.319 -2.338 1.00 89.56 122 THR A CA 1
ATOM 975 C C . THR A 1 122 ? 15.112 2.040 -1.619 1.00 89.56 122 THR A C 1
ATOM 977 O O . THR A 1 122 ? 16.173 1.491 -1.916 1.00 89.56 122 THR A O 1
ATOM 980 N N . PHE A 1 123 ? 14.259 1.525 -0.728 1.00 93.12 123 PHE A N 1
ATOM 981 C CA . PHE A 1 123 ? 14.508 0.266 -0.026 1.00 93.12 123 PHE A CA 1
ATOM 982 C C . PHE A 1 123 ? 14.652 -0.914 -0.998 1.00 93.12 123 PHE A C 1
ATOM 984 O O . PHE A 1 123 ? 15.670 -1.600 -0.966 1.00 93.12 123 PHE A O 1
ATOM 991 N N . TYR A 1 124 ? 13.702 -1.114 -1.918 1.00 92.31 124 TYR A N 1
ATOM 992 C CA . TYR A 1 124 ? 13.757 -2.211 -2.892 1.00 92.31 124 TYR A CA 1
ATOM 993 C C . TYR A 1 124 ? 14.937 -2.087 -3.859 1.00 92.31 124 TYR A C 1
ATOM 995 O O . TYR A 1 124 ? 15.501 -3.104 -4.263 1.00 92.31 124 TYR A O 1
ATOM 1003 N N . MET A 1 125 ? 15.344 -0.864 -4.219 1.00 93.56 125 MET A N 1
ATOM 1004 C CA . MET A 1 125 ? 16.571 -0.638 -4.982 1.00 93.56 125 MET A CA 1
ATOM 1005 C C . MET A 1 125 ? 17.786 -1.116 -4.179 1.00 93.56 125 MET A C 1
ATOM 1007 O O . MET A 1 125 ? 18.536 -1.952 -4.670 1.00 93.56 125 MET A O 1
ATOM 1011 N N . MET A 1 126 ? 17.969 -0.665 -2.937 1.00 94.31 126 MET A N 1
ATOM 1012 C CA . MET A 1 126 ? 19.111 -1.083 -2.113 1.00 94.31 126 MET A CA 1
ATOM 1013 C C . MET A 1 126 ? 19.106 -2.587 -1.807 1.00 94.31 126 MET A C 1
ATOM 1015 O O . MET A 1 126 ? 20.144 -3.240 -1.906 1.00 94.31 126 MET A O 1
ATOM 1019 N N . GLU A 1 127 ? 17.938 -3.170 -1.534 1.00 95.19 127 GLU A N 1
ATOM 1020 C CA . GLU A 1 127 ? 17.776 -4.613 -1.340 1.00 95.19 127 GLU A CA 1
ATOM 1021 C C . GLU A 1 127 ? 18.168 -5.390 -2.609 1.00 95.19 127 GLU A C 1
ATOM 1023 O O . GLU A 1 127 ? 18.876 -6.400 -2.546 1.00 95.19 127 GLU A O 1
ATOM 1028 N N . ARG A 1 128 ? 17.776 -4.885 -3.787 1.00 93.19 128 ARG A N 1
ATOM 1029 C CA . ARG A 1 128 ? 18.168 -5.462 -5.076 1.00 93.19 128 ARG A CA 1
ATOM 1030 C C . ARG A 1 128 ? 19.670 -5.364 -5.306 1.00 93.19 128 ARG A C 1
ATOM 1032 O O . ARG A 1 128 ? 20.269 -6.348 -5.723 1.00 93.19 128 ARG A O 1
ATOM 1039 N N . PHE A 1 129 ? 20.278 -4.215 -5.028 1.00 94.12 129 PHE A N 1
ATOM 1040 C CA . PHE A 1 129 ? 21.724 -4.032 -5.149 1.00 94.12 129 PHE A CA 1
ATOM 1041 C C . PHE A 1 129 ? 22.489 -4.970 -4.209 1.00 94.12 129 PHE A C 1
ATOM 1043 O O . PHE A 1 129 ? 23.455 -5.586 -4.648 1.00 94.12 129 PHE A O 1
ATOM 1050 N N . SER A 1 130 ? 22.017 -5.162 -2.973 1.00 93.62 130 SER A N 1
ATOM 1051 C CA . SER A 1 130 ? 22.588 -6.137 -2.034 1.00 93.62 130 SER A CA 1
ATOM 1052 C C . SER A 1 130 ? 22.587 -7.561 -2.613 1.00 93.62 130 SER A C 1
ATOM 1054 O O . SER A 1 130 ? 23.619 -8.229 -2.610 1.00 93.62 130 SER A O 1
ATOM 1056 N N . LYS A 1 131 ? 21.465 -7.997 -3.210 1.00 92.06 131 LYS A N 1
ATOM 1057 C CA . LYS A 1 131 ? 21.343 -9.310 -3.883 1.00 92.06 131 LYS A CA 1
ATOM 1058 C C . LYS A 1 131 ? 22.212 -9.431 -5.139 1.00 92.06 131 LYS A C 1
ATOM 1060 O O . LYS A 1 131 ? 22.612 -10.529 -5.506 1.00 92.06 131 LYS A O 1
ATOM 1065 N N . LEU A 1 132 ? 22.477 -8.314 -5.813 1.00 92.19 132 LEU A N 1
ATOM 1066 C CA . LEU A 1 132 ? 23.237 -8.254 -7.061 1.00 92.19 132 LEU A CA 1
ATOM 1067 C C . LEU A 1 132 ? 24.731 -7.964 -6.867 1.00 92.19 132 LEU A C 1
ATOM 1069 O O . LEU A 1 132 ? 25.435 -7.871 -7.874 1.00 92.19 132 LEU A O 1
ATOM 1073 N N . LYS A 1 133 ? 25.216 -7.825 -5.625 1.00 93.06 133 LYS A N 1
ATOM 1074 C CA . LYS A 1 133 ? 26.571 -7.355 -5.291 1.00 93.06 133 LYS A CA 1
ATOM 1075 C C . LYS A 1 133 ? 27.654 -7.976 -6.174 1.00 93.06 133 LYS A C 1
ATOM 1077 O O . LYS A 1 133 ? 28.329 -7.245 -6.892 1.00 93.06 133 LYS A O 1
ATOM 1082 N N . ASP A 1 134 ? 27.773 -9.301 -6.188 1.00 92.19 134 ASP A N 1
ATOM 1083 C CA . ASP A 1 134 ? 28.854 -9.988 -6.910 1.00 92.19 134 ASP A CA 1
ATOM 1084 C C . ASP A 1 134 ? 28.766 -9.759 -8.426 1.00 92.19 134 ASP A C 1
ATOM 1086 O O . ASP A 1 134 ? 29.755 -9.423 -9.080 1.00 92.19 134 ASP A O 1
ATOM 1090 N N . SER A 1 135 ? 27.556 -9.859 -8.985 1.00 92.50 135 SER A N 1
ATOM 1091 C CA . SER A 1 135 ? 27.312 -9.635 -10.414 1.00 92.50 135 SER A CA 1
ATOM 1092 C C . SER A 1 135 ? 27.580 -8.188 -10.843 1.00 92.50 135 SER A C 1
ATOM 1094 O O . SER A 1 135 ? 28.150 -7.955 -11.908 1.00 92.50 135 SER A O 1
ATOM 1096 N N . LEU A 1 136 ? 27.227 -7.214 -9.998 1.00 92.38 136 LEU A N 1
ATOM 1097 C CA . LEU A 1 136 ? 27.464 -5.797 -10.253 1.00 92.38 136 LEU A CA 1
ATOM 1098 C C . LEU A 1 136 ? 28.938 -5.438 -10.099 1.00 92.38 136 LEU A C 1
ATOM 1100 O O . LEU A 1 136 ? 29.443 -4.681 -10.917 1.00 92.38 136 LEU A O 1
ATOM 1104 N N . VAL A 1 137 ? 29.647 -5.995 -9.114 1.00 92.56 137 VAL A N 1
ATOM 1105 C CA . VAL A 1 137 ? 31.095 -5.785 -8.953 1.00 92.56 137 VAL A CA 1
ATOM 1106 C C . VAL A 1 137 ? 31.853 -6.289 -10.184 1.00 92.56 137 VAL A C 1
ATOM 1108 O O . VAL A 1 137 ? 32.704 -5.572 -10.710 1.00 92.56 137 VAL A O 1
ATOM 1111 N N . LEU A 1 138 ? 31.506 -7.476 -10.696 1.00 91.56 138 LEU A N 1
ATOM 1112 C CA . LEU A 1 138 ? 32.098 -8.015 -11.925 1.00 91.56 138 LEU A CA 1
ATOM 1113 C C . LEU A 1 138 ? 31.762 -7.185 -13.169 1.00 91.56 138 LEU A C 1
ATOM 1115 O O . LEU A 1 138 ? 32.604 -7.040 -14.048 1.00 91.56 138 LEU A O 1
ATOM 1119 N N . TYR A 1 139 ? 30.543 -6.655 -13.264 1.00 92.94 139 TYR A N 1
ATOM 1120 C CA . TYR A 1 139 ? 30.154 -5.814 -14.394 1.00 92.94 139 TYR A CA 1
ATOM 1121 C C . TYR A 1 139 ? 30.855 -4.449 -14.359 1.00 92.94 139 TYR A C 1
ATOM 1123 O O . TYR A 1 139 ? 31.376 -3.984 -15.372 1.00 92.94 139 TYR A O 1
ATOM 1131 N N . LEU A 1 140 ? 30.879 -3.806 -13.188 1.00 91.50 140 LEU A N 1
ATOM 1132 C CA . LEU A 1 140 ? 31.417 -2.459 -12.997 1.00 91.50 140 LEU A CA 1
ATOM 1133 C C . LEU A 1 140 ? 32.946 -2.410 -13.098 1.00 91.50 140 LEU A C 1
ATOM 1135 O O . LEU A 1 140 ? 33.484 -1.355 -13.428 1.00 91.50 140 LEU A O 1
ATOM 1139 N N . SER A 1 141 ? 33.644 -3.526 -12.856 1.00 89.00 141 SER A N 1
ATOM 1140 C CA . SER A 1 141 ? 35.095 -3.609 -13.075 1.00 89.00 141 SER A CA 1
ATOM 1141 C C . SER A 1 141 ? 35.467 -3.528 -14.559 1.00 89.00 141 SER A C 1
ATOM 1143 O O . SER A 1 141 ? 36.505 -2.964 -14.894 1.00 89.00 141 SER A O 1
ATOM 1145 N N . ALA A 1 142 ? 34.604 -4.035 -15.446 1.00 88.44 142 ALA A N 1
ATOM 1146 C CA . ALA A 1 142 ? 34.751 -3.904 -16.894 1.00 88.44 142 ALA A CA 1
ATOM 1147 C C . ALA A 1 142 ? 34.136 -2.600 -17.437 1.00 88.44 142 ALA A C 1
ATOM 1149 O O . ALA A 1 142 ? 34.616 -2.060 -18.431 1.00 88.44 142 ALA A O 1
ATOM 1150 N N . ASN A 1 143 ? 33.088 -2.087 -16.782 1.00 88.69 143 ASN A N 1
ATOM 1151 C CA . ASN A 1 143 ? 32.306 -0.931 -17.224 1.00 88.69 143 ASN A CA 1
ATOM 1152 C C . ASN A 1 143 ? 32.178 0.116 -16.096 1.00 88.69 143 ASN A C 1
ATOM 1154 O O . ASN A 1 143 ? 31.183 0.118 -15.360 1.00 88.69 143 ASN A O 1
ATOM 1158 N N . PRO A 1 144 ? 33.153 1.030 -15.939 1.00 85.75 144 PRO A N 1
ATOM 1159 C CA . PRO A 1 144 ? 33.154 1.993 -14.841 1.00 85.75 144 PRO A CA 1
ATOM 1160 C C . PRO A 1 144 ? 32.087 3.087 -15.039 1.00 85.75 144 PRO A C 1
ATOM 1162 O O . PRO A 1 144 ? 32.273 4.036 -15.796 1.00 85.75 144 PRO A O 1
ATOM 1165 N N . ILE A 1 145 ? 30.957 2.974 -14.331 1.00 87.75 145 ILE A N 1
ATOM 1166 C CA . ILE A 1 145 ? 29.845 3.954 -14.360 1.00 87.75 145 ILE A CA 1
ATOM 1167 C C . ILE A 1 145 ? 29.880 4.871 -13.131 1.00 87.75 145 ILE A C 1
ATOM 1169 O O . ILE A 1 145 ? 29.776 6.103 -13.220 1.00 87.75 145 ILE A O 1
ATOM 1173 N N . ALA A 1 146 ? 29.987 4.243 -11.964 1.00 86.69 146 ALA A N 1
ATOM 1174 C CA . ALA A 1 146 ? 30.154 4.865 -10.664 1.00 86.69 146 ALA A CA 1
ATOM 1175 C C . ALA A 1 146 ? 30.979 3.919 -9.790 1.00 86.69 146 ALA A C 1
ATOM 1177 O O . ALA A 1 146 ? 30.782 2.704 -9.829 1.00 86.69 146 ALA A O 1
ATOM 1178 N N . MET A 1 147 ? 31.896 4.481 -9.008 1.00 84.69 147 MET A N 1
ATOM 1179 C CA . MET A 1 147 ? 32.702 3.713 -8.069 1.00 84.69 147 MET A CA 1
ATOM 1180 C C . MET A 1 147 ? 31.875 3.448 -6.806 1.00 84.69 147 MET A C 1
ATOM 1182 O O . MET A 1 147 ? 31.500 4.392 -6.111 1.00 84.69 147 MET A O 1
ATOM 1186 N N . ILE A 1 148 ? 31.575 2.174 -6.542 1.00 91.31 148 ILE A N 1
ATOM 1187 C CA . ILE A 1 148 ? 30.986 1.722 -5.276 1.00 91.31 148 ILE A CA 1
ATOM 1188 C C . ILE A 1 148 ? 32.121 1.152 -4.425 1.00 91.31 148 ILE A C 1
ATOM 1190 O O . ILE A 1 148 ? 32.735 0.153 -4.809 1.00 91.31 148 ILE A O 1
ATOM 1194 N N . SER A 1 149 ? 32.420 1.792 -3.296 1.00 91.50 149 SER A N 1
ATOM 1195 C CA . SER A 1 149 ? 33.459 1.325 -2.376 1.00 91.50 149 SER A CA 1
ATOM 1196 C C . SER A 1 149 ? 33.003 0.076 -1.597 1.00 91.50 149 SER A C 1
ATOM 1198 O O . SER A 1 149 ? 31.806 -0.204 -1.502 1.00 91.50 149 SER A O 1
ATOM 1200 N N . PRO A 1 150 ? 33.926 -0.702 -0.999 1.00 91.56 150 PRO A N 1
ATOM 1201 C CA . PRO A 1 150 ? 33.553 -1.772 -0.070 1.00 91.56 150 PRO A CA 1
ATOM 1202 C C . PRO A 1 150 ? 32.670 -1.276 1.087 1.00 91.56 150 PRO A C 1
ATOM 1204 O O . PRO A 1 150 ? 31.734 -1.968 1.483 1.00 91.56 150 PRO A O 1
ATOM 1207 N N . GLU A 1 151 ? 32.928 -0.058 1.565 1.00 92.56 151 GLU A N 1
ATOM 1208 C CA . GLU A 1 151 ? 32.134 0.627 2.587 1.00 92.56 151 GLU A CA 1
ATOM 1209 C C . GLU A 1 151 ? 30.713 0.945 2.098 1.00 92.56 151 GLU A C 1
ATOM 1211 O O . GLU A 1 151 ? 29.752 0.651 2.802 1.00 92.56 151 GLU A O 1
ATOM 1216 N N . ASP A 1 152 ? 30.545 1.430 0.859 1.00 94.50 152 ASP A N 1
ATOM 1217 C CA . ASP A 1 152 ? 29.220 1.656 0.263 1.00 94.50 152 ASP A CA 1
ATOM 1218 C C . ASP A 1 152 ? 28.391 0.351 0.267 1.00 94.50 152 ASP A C 1
ATOM 1220 O O . ASP A 1 152 ? 27.208 0.365 0.604 1.00 94.50 152 ASP A O 1
ATOM 1224 N N . TRP A 1 153 ? 29.000 -0.802 -0.049 1.00 94.88 153 TRP A N 1
ATOM 1225 C CA . TRP A 1 153 ? 28.311 -2.101 0.002 1.00 94.88 153 TRP A CA 1
ATOM 1226 C C . TRP A 1 153 ? 27.913 -2.520 1.421 1.00 94.88 153 TRP A C 1
ATOM 1228 O O . TRP A 1 153 ? 26.831 -3.085 1.602 1.00 94.88 153 TRP A O 1
ATOM 1238 N N . MET A 1 154 ? 28.762 -2.253 2.417 1.00 93.38 154 MET A N 1
ATOM 1239 C CA . MET A 1 154 ? 28.431 -2.490 3.827 1.00 93.38 154 MET A CA 1
ATOM 1240 C C . MET A 1 154 ? 27.270 -1.594 4.270 1.00 93.38 154 MET A C 1
ATOM 1242 O O . MET A 1 154 ? 26.321 -2.077 4.890 1.00 93.38 154 MET A O 1
ATOM 1246 N N . ASN A 1 155 ? 27.289 -0.323 3.866 1.00 94.62 155 ASN A N 1
ATOM 1247 C CA . ASN A 1 155 ? 26.235 0.643 4.157 1.00 94.62 155 ASN A CA 1
ATOM 1248 C C . ASN A 1 155 ? 24.900 0.243 3.513 1.00 94.62 155 ASN A C 1
ATOM 1250 O O . ASN A 1 155 ? 23.866 0.310 4.173 1.00 94.62 155 ASN A O 1
ATOM 1254 N N . ILE A 1 156 ? 24.901 -0.256 2.270 1.00 95.44 156 ILE A N 1
ATOM 1255 C CA . ILE A 1 156 ? 23.696 -0.799 1.615 1.00 95.44 156 ILE A CA 1
ATOM 1256 C C . ILE A 1 156 ? 23.104 -1.949 2.436 1.00 95.44 156 ILE A C 1
ATOM 1258 O O . ILE A 1 156 ? 21.903 -1.965 2.699 1.00 95.44 156 ILE A O 1
ATOM 1262 N N . GLN A 1 157 ? 23.933 -2.908 2.857 1.00 94.50 157 GLN A N 1
ATOM 1263 C CA . GLN A 1 157 ? 23.474 -4.062 3.633 1.00 94.50 157 GLN A CA 1
ATOM 1264 C C . GLN A 1 157 ? 22.909 -3.645 4.995 1.00 94.50 157 GLN A C 1
ATOM 1266 O O . GLN A 1 157 ? 21.813 -4.079 5.358 1.00 94.50 157 GLN A O 1
ATOM 1271 N N . LYS A 1 158 ? 23.608 -2.761 5.718 1.00 93.56 158 LYS A N 1
ATOM 1272 C CA . LYS A 1 158 ? 23.153 -2.264 7.022 1.00 93.56 158 LYS A CA 1
ATOM 1273 C C . LYS A 1 158 ? 21.876 -1.429 6.903 1.00 93.56 158 LYS A C 1
ATOM 1275 O O . LYS A 1 158 ? 20.974 -1.596 7.720 1.00 93.56 158 LYS A O 1
ATOM 1280 N N . PHE A 1 159 ? 21.752 -0.596 5.867 1.00 94.94 159 PHE A N 1
ATOM 1281 C CA . PHE A 1 159 ? 20.533 0.169 5.599 1.00 94.94 159 PHE A CA 1
ATOM 1282 C C . PHE A 1 159 ? 19.336 -0.744 5.328 1.00 94.94 159 PHE A C 1
ATOM 1284 O O . PHE A 1 159 ? 18.276 -0.542 5.912 1.00 94.94 159 PHE A O 1
ATOM 1291 N N . VAL A 1 160 ? 19.498 -1.774 4.489 1.00 95.00 160 VAL A N 1
ATOM 1292 C CA . VAL A 1 160 ? 18.429 -2.748 4.212 1.00 95.00 160 VAL A CA 1
ATOM 1293 C C . VAL A 1 160 ? 18.005 -3.465 5.494 1.00 95.00 160 VAL A C 1
ATOM 1295 O O . VAL A 1 160 ? 16.812 -3.573 5.754 1.00 95.00 160 VAL A O 1
ATOM 1298 N N . GLN A 1 161 ? 18.951 -3.887 6.334 1.00 93.00 161 GLN A N 1
ATOM 1299 C CA . GLN A 1 161 ? 18.633 -4.516 7.618 1.00 93.00 161 GLN A CA 1
ATOM 1300 C C . GLN A 1 161 ? 17.853 -3.573 8.552 1.00 93.00 161 GLN A C 1
ATOM 1302 O O . GLN A 1 161 ? 16.844 -3.976 9.124 1.00 93.00 161 GLN A O 1
ATOM 1307 N N . LEU A 1 162 ? 18.295 -2.317 8.684 1.00 94.06 162 LEU A N 1
ATOM 1308 C CA . LEU A 1 162 ? 17.657 -1.313 9.541 1.00 94.06 162 LEU A CA 1
ATOM 1309 C C . LEU A 1 162 ? 16.249 -0.931 9.055 1.00 94.06 162 LEU A C 1
ATOM 1311 O O . LEU A 1 162 ? 15.344 -0.724 9.859 1.00 94.06 162 LEU A O 1
ATOM 1315 N N . MET A 1 163 ? 16.063 -0.826 7.738 1.00 94.81 163 MET A N 1
ATOM 1316 C CA . MET A 1 163 ? 14.814 -0.365 7.128 1.00 94.81 163 MET A CA 1
ATOM 1317 C C . MET A 1 163 ? 13.800 -1.481 6.867 1.00 94.81 163 MET A C 1
ATOM 1319 O O . MET A 1 163 ? 12.631 -1.187 6.615 1.00 94.81 163 MET A O 1
ATOM 1323 N N . GLN A 1 164 ? 14.203 -2.750 6.943 1.00 94.00 164 GLN A N 1
ATOM 1324 C CA . GLN A 1 164 ? 13.311 -3.888 6.720 1.00 94.00 164 GLN A CA 1
ATOM 1325 C C . GLN A 1 164 ? 12.060 -3.863 7.629 1.00 94.00 164 GLN A C 1
ATOM 1327 O O . GLN A 1 164 ? 10.960 -4.012 7.096 1.00 94.00 164 GLN A O 1
ATOM 1332 N N . PRO A 1 165 ? 12.150 -3.589 8.947 1.00 94.94 165 PRO A N 1
ATOM 1333 C CA . PRO A 1 165 ? 10.970 -3.513 9.816 1.00 94.94 165 PRO A CA 1
ATOM 1334 C C . PRO A 1 165 ? 9.977 -2.417 9.407 1.00 94.94 165 PRO A C 1
ATOM 1336 O O . PRO A 1 165 ? 8.766 -2.615 9.498 1.00 94.94 165 PRO A O 1
ATOM 1339 N N . PHE A 1 166 ? 10.464 -1.287 8.882 1.00 94.62 166 PHE A N 1
ATOM 1340 C CA . PHE A 1 166 ? 9.599 -0.238 8.336 1.00 94.62 166 PHE A CA 1
ATOM 1341 C C . PHE A 1 166 ? 8.831 -0.714 7.100 1.00 94.62 166 PHE A C 1
ATOM 1343 O O . PHE A 1 166 ? 7.668 -0.344 6.927 1.00 94.62 166 PHE A O 1
ATOM 1350 N N . GLU A 1 167 ? 9.454 -1.528 6.243 1.00 93.44 167 GLU A N 1
ATOM 1351 C CA . GLU A 1 167 ? 8.823 -2.034 5.020 1.00 93.44 167 GLU A CA 1
ATOM 1352 C C . GLU A 1 167 ? 7.771 -3.083 5.368 1.00 93.44 167 GLU A C 1
ATOM 1354 O O . GLU A 1 167 ? 6.644 -2.995 4.879 1.00 93.44 167 GLU A O 1
ATOM 1359 N N . GLU A 1 168 ? 8.097 -3.999 6.284 1.00 92.38 168 GLU A N 1
ATOM 1360 C CA . GLU A 1 168 ? 7.177 -5.025 6.778 1.00 92.38 168 GLU A CA 1
ATOM 1361 C C . GLU A 1 168 ? 5.929 -4.397 7.412 1.00 92.38 168 GLU A C 1
ATOM 1363 O O . GLU A 1 168 ? 4.806 -4.792 7.091 1.00 92.38 168 GLU A O 1
ATOM 1368 N N . ILE A 1 169 ? 6.112 -3.373 8.251 1.00 92.81 169 ILE A N 1
ATOM 1369 C CA . ILE A 1 169 ? 5.015 -2.657 8.914 1.00 92.81 169 ILE A CA 1
ATOM 1370 C C . ILE A 1 169 ? 4.195 -1.844 7.917 1.00 92.81 169 ILE A C 1
ATOM 1372 O O . ILE A 1 169 ? 2.967 -1.898 7.944 1.00 92.81 169 ILE A O 1
ATOM 1376 N N . THR A 1 170 ? 4.846 -1.138 6.993 1.00 91.56 170 THR A N 1
ATOM 1377 C CA . THR A 1 170 ? 4.141 -0.389 5.942 1.00 91.56 170 THR A CA 1
ATOM 1378 C C . THR A 1 170 ? 3.305 -1.326 5.068 1.00 91.56 170 THR A C 1
ATOM 1380 O O . THR A 1 170 ? 2.163 -1.007 4.739 1.00 91.56 170 THR A O 1
ATOM 1383 N N . ARG A 1 171 ? 3.837 -2.509 4.730 1.00 88.25 171 ARG A N 1
ATOM 1384 C CA . ARG A 1 171 ? 3.111 -3.543 3.986 1.00 88.25 171 ARG A CA 1
ATOM 1385 C C . ARG A 1 171 ? 1.937 -4.090 4.795 1.00 88.25 171 ARG A C 1
ATOM 1387 O O . ARG A 1 171 ? 0.847 -4.214 4.242 1.00 88.25 171 ARG A O 1
ATOM 1394 N N . ASN A 1 172 ? 2.120 -4.362 6.086 1.00 87.62 172 ASN A N 1
ATOM 1395 C CA . ASN A 1 172 ? 1.045 -4.826 6.963 1.00 87.62 172 ASN A CA 1
ATOM 1396 C C . ASN A 1 172 ? -0.104 -3.801 7.034 1.00 87.62 172 ASN A C 1
ATOM 1398 O O . ASN A 1 172 ? -1.236 -4.128 6.690 1.00 87.62 172 ASN A O 1
ATOM 1402 N N . LEU A 1 173 ? 0.207 -2.535 7.333 1.00 88.50 173 LEU A N 1
ATOM 1403 C CA . LEU A 1 173 ? -0.763 -1.432 7.418 1.00 88.50 173 LEU A CA 1
ATOM 1404 C C . LEU A 1 173 ? -1.467 -1.104 6.086 1.00 88.50 173 LEU A C 1
ATOM 1406 O O . LEU A 1 173 ? -2.434 -0.339 6.068 1.00 88.50 173 LEU A O 1
ATOM 1410 N N . SER A 1 174 ? -0.963 -1.623 4.960 1.00 82.94 174 SER A N 1
ATOM 1411 C CA . SER A 1 174 ? -1.563 -1.430 3.633 1.00 82.94 174 SER A CA 1
ATOM 1412 C C . SER A 1 174 ? -2.684 -2.427 3.327 1.00 82.94 174 SER A C 1
ATOM 1414 O O . SER A 1 174 ? -3.415 -2.240 2.355 1.00 82.94 174 SER A O 1
ATOM 1416 N N . SER A 1 175 ? -2.826 -3.472 4.149 1.00 81.12 175 SER A N 1
ATOM 1417 C CA . SER A 1 175 ? -3.892 -4.464 4.023 1.00 81.12 175 SER A CA 1
ATOM 1418 C C . SER A 1 175 ? -5.252 -3.859 4.367 1.00 81.12 175 SER A C 1
ATOM 1420 O O . SER A 1 175 ? -5.388 -3.103 5.328 1.00 81.12 175 SER A O 1
ATOM 1422 N N . SER A 1 176 ? -6.285 -4.245 3.617 1.00 73.88 176 SER A N 1
ATOM 1423 C CA . SER A 1 176 ? -7.671 -3.828 3.855 1.00 73.88 176 SER A CA 1
ATOM 1424 C C . SER A 1 176 ? -8.305 -4.456 5.101 1.00 73.88 176 SER A C 1
ATOM 1426 O O . SER A 1 176 ? -9.378 -4.025 5.508 1.00 73.88 176 SER A O 1
ATOM 1428 N N . GLN A 1 177 ? -7.666 -5.472 5.689 1.00 76.44 177 GLN A N 1
ATOM 1429 C CA . GLN A 1 177 ? -8.156 -6.180 6.878 1.00 76.44 177 GLN A CA 1
ATOM 1430 C C . GLN A 1 177 ? -7.602 -5.606 8.189 1.00 76.44 177 GLN A C 1
ATOM 1432 O O . GLN A 1 177 ? -8.029 -6.007 9.267 1.00 76.44 177 GLN A O 1
ATOM 1437 N N . ILE A 1 178 ? -6.628 -4.694 8.117 1.00 85.62 178 ILE A N 1
ATOM 1438 C CA . ILE A 1 178 ? -6.014 -4.110 9.307 1.00 85.62 178 ILE A CA 1
ATOM 1439 C C . ILE A 1 178 ? -6.808 -2.885 9.754 1.00 85.62 178 ILE A C 1
ATOM 1441 O O . ILE A 1 178 ? -7.228 -2.055 8.949 1.00 85.62 178 ILE A O 1
ATOM 1445 N N . SER A 1 179 ? -6.971 -2.778 11.067 1.00 89.81 179 SER A N 1
ATOM 1446 C CA . SER A 1 179 ? -7.629 -1.669 11.744 1.00 89.81 179 SER A CA 1
ATOM 1447 C C . SER A 1 179 ? -6.604 -0.700 12.340 1.00 89.81 179 SER A C 1
ATOM 1449 O O . SER A 1 179 ? -5.432 -1.036 12.536 1.00 89.81 179 SER A O 1
ATOM 1451 N N . ILE A 1 180 ? -7.053 0.512 12.663 1.00 92.50 180 ILE A N 1
ATOM 1452 C CA . ILE A 1 180 ? -6.280 1.522 13.394 1.00 92.50 180 ILE A CA 1
ATOM 1453 C C . ILE A 1 180 ? -5.703 0.989 14.723 1.00 92.50 180 ILE A C 1
ATOM 1455 O O . ILE A 1 180 ? -4.670 1.478 15.180 1.00 92.50 180 ILE A O 1
ATOM 1459 N N . SER A 1 181 ? -6.301 -0.062 15.299 1.00 94.25 181 SER A N 1
ATOM 1460 C CA . SER A 1 181 ? -5.817 -0.748 16.506 1.00 94.25 181 SER A CA 1
ATOM 1461 C C . SER A 1 181 ? -4.374 -1.254 16.412 1.00 94.25 181 SER A C 1
ATOM 1463 O O . SER A 1 181 ? -3.687 -1.365 17.424 1.00 94.25 181 SER A O 1
ATOM 1465 N N . SER A 1 182 ? -3.881 -1.547 15.207 1.00 94.25 182 SER A N 1
ATOM 1466 C CA . SER A 1 182 ? -2.509 -2.016 15.000 1.00 94.25 182 SER A CA 1
ATOM 1467 C C . SER A 1 182 ? -1.477 -0.881 14.966 1.00 94.25 182 SER A C 1
ATOM 1469 O O . SER A 1 182 ? -0.281 -1.158 14.986 1.00 94.25 182 SER A O 1
ATOM 1471 N N . VAL A 1 183 ? -1.882 0.396 14.943 1.00 95.00 183 VAL A N 1
ATOM 1472 C CA . VAL A 1 183 ? -0.932 1.515 14.806 1.00 95.00 183 VAL A CA 1
ATOM 1473 C C . VAL A 1 183 ? -0.051 1.673 16.048 1.00 95.00 183 VAL A C 1
ATOM 1475 O O . VAL A 1 183 ? 1.168 1.689 15.900 1.00 95.00 183 VAL A O 1
ATOM 1478 N N . ILE A 1 184 ? -0.617 1.740 17.261 1.00 95.44 184 ILE A N 1
ATOM 1479 C CA . ILE A 1 184 ? 0.181 1.877 18.498 1.00 95.44 184 ILE A CA 1
ATOM 1480 C C . ILE A 1 184 ? 1.199 0.726 18.639 1.00 95.44 184 ILE A C 1
ATOM 1482 O O . ILE A 1 184 ? 2.392 1.021 18.759 1.00 95.44 184 ILE A O 1
ATOM 1486 N N . PRO A 1 185 ? 0.791 -0.559 18.549 1.00 95.12 185 PRO A N 1
ATOM 1487 C CA . PRO A 1 185 ? 1.720 -1.682 18.651 1.00 95.12 185 PRO A CA 1
ATOM 1488 C C . PRO A 1 185 ? 2.844 -1.634 17.615 1.00 95.12 185 PRO A C 1
ATOM 1490 O O . PRO A 1 185 ? 4.014 -1.783 17.958 1.00 95.12 185 PRO A O 1
ATOM 1493 N N . LEU A 1 186 ? 2.519 -1.390 16.341 1.00 94.94 186 LEU A N 1
ATOM 1494 C CA . LEU A 1 186 ? 3.516 -1.428 15.268 1.00 94.94 186 LEU A CA 1
ATOM 1495 C C . LEU A 1 186 ? 4.476 -0.232 15.325 1.00 94.94 186 LEU A C 1
ATOM 1497 O O . LEU A 1 186 ? 5.669 -0.388 15.068 1.00 94.94 186 LEU A O 1
ATOM 1501 N N . ILE A 1 187 ? 4.004 0.953 15.719 1.00 95.38 187 ILE A N 1
ATOM 1502 C CA . ILE A 1 187 ? 4.897 2.094 15.947 1.00 95.38 187 ILE A CA 1
ATOM 1503 C C . ILE A 1 187 ? 5.811 1.839 17.152 1.00 95.38 187 ILE A C 1
ATOM 1505 O O . ILE A 1 187 ? 6.995 2.171 17.086 1.00 95.38 187 ILE A O 1
ATOM 1509 N N . GLN A 1 188 ? 5.316 1.198 18.215 1.00 93.25 188 GLN A N 1
ATOM 1510 C CA . GLN A 1 188 ? 6.158 0.804 19.346 1.00 93.25 188 GLN A CA 1
ATOM 1511 C C . GLN A 1 188 ? 7.233 -0.211 18.928 1.00 93.25 188 GLN A C 1
ATOM 1513 O O . GLN A 1 188 ? 8.395 -0.048 19.298 1.00 93.25 188 GLN A O 1
ATOM 1518 N N . VAL A 1 189 ? 6.891 -1.188 18.077 1.00 94.12 189 VAL A N 1
ATOM 1519 C CA . VAL A 1 189 ? 7.863 -2.122 17.479 1.00 94.12 189 VAL A CA 1
ATOM 1520 C C . VAL A 1 189 ? 8.968 -1.371 16.734 1.00 94.12 189 VAL A C 1
ATOM 1522 O O . VAL A 1 189 ? 10.143 -1.678 16.935 1.00 94.12 189 VAL A O 1
ATOM 1525 N N . LEU A 1 190 ? 8.635 -0.356 15.926 1.00 95.31 190 LEU A N 1
ATOM 1526 C CA . LEU A 1 190 ? 9.647 0.469 15.248 1.00 95.31 190 LEU A CA 1
ATOM 1527 C C . LEU A 1 190 ? 10.544 1.210 16.241 1.00 95.31 190 LEU A C 1
ATOM 1529 O O . LEU A 1 190 ? 11.765 1.173 16.094 1.00 95.31 190 LEU A O 1
ATOM 1533 N N . LYS A 1 191 ? 9.963 1.845 17.265 1.00 93.75 191 LYS A N 1
ATOM 1534 C CA . LYS A 1 191 ? 10.723 2.577 18.292 1.00 93.75 191 LYS A CA 1
ATOM 1535 C C . LYS A 1 191 ? 11.710 1.660 19.019 1.00 93.75 191 LYS A C 1
ATOM 1537 O O . LYS A 1 191 ? 12.884 2.004 19.135 1.00 93.75 191 LYS A O 1
ATOM 1542 N N . THR A 1 192 ? 11.269 0.475 19.438 1.00 93.06 192 THR A N 1
ATOM 1543 C CA . THR A 1 192 ? 12.134 -0.506 20.107 1.00 93.06 192 THR A CA 1
ATOM 1544 C C . THR A 1 192 ? 13.185 -1.087 19.170 1.00 93.06 192 THR A C 1
ATOM 1546 O O . THR A 1 192 ? 14.330 -1.239 19.580 1.00 93.06 192 THR A O 1
ATOM 1549 N N . THR A 1 193 ? 12.844 -1.357 17.908 1.00 92.81 193 THR A N 1
ATOM 1550 C CA . THR A 1 193 ? 13.812 -1.828 16.902 1.00 92.81 193 THR A CA 1
ATOM 1551 C C . THR A 1 193 ? 14.941 -0.814 16.718 1.00 92.81 193 THR A C 1
ATOM 1553 O O . THR A 1 193 ? 16.114 -1.179 16.754 1.00 92.81 193 THR A O 1
ATOM 1556 N N . LEU A 1 194 ? 14.596 0.469 16.558 1.00 94.12 194 LEU A N 1
ATOM 1557 C CA . LEU A 1 194 ? 15.580 1.544 16.436 1.00 94.12 194 LEU A CA 1
ATOM 1558 C C . LEU A 1 194 ? 16.468 1.628 17.680 1.00 94.12 194 LEU A C 1
ATOM 1560 O O . LEU A 1 194 ? 17.686 1.671 17.549 1.00 94.12 194 LEU A O 1
ATOM 1564 N N . GLN A 1 195 ? 15.874 1.584 18.875 1.00 92.62 195 GLN A N 1
ATOM 1565 C CA . GLN A 1 195 ? 16.614 1.630 20.136 1.00 92.62 195 GLN A CA 1
ATOM 1566 C C . GLN A 1 195 ? 17.570 0.435 20.293 1.00 92.62 195 GLN A C 1
ATOM 1568 O O . GLN A 1 195 ? 18.719 0.603 20.695 1.00 92.62 195 GLN A O 1
ATOM 1573 N N . GLN A 1 196 ? 17.129 -0.773 19.935 1.00 91.31 196 GLN A N 1
ATOM 1574 C CA . GLN A 1 196 ? 17.982 -1.961 19.952 1.00 91.31 196 GLN A CA 1
ATOM 1575 C C . GLN A 1 196 ? 19.153 -1.824 18.972 1.00 91.31 196 GLN A C 1
ATOM 1577 O O . GLN A 1 196 ? 20.277 -2.151 19.336 1.00 91.31 196 GLN A O 1
ATOM 1582 N N . GLU A 1 197 ? 18.929 -1.319 17.755 1.00 90.56 197 GLU A N 1
ATOM 1583 C CA . GLU A 1 197 ? 20.002 -1.079 16.777 1.00 90.56 197 GLU A CA 1
ATOM 1584 C C . GLU A 1 197 ? 20.979 0.028 17.207 1.00 90.56 197 GLU A C 1
ATOM 1586 O O . GLU A 1 197 ? 22.179 -0.090 16.950 1.00 90.56 197 GLU A O 1
ATOM 1591 N N . GLU A 1 198 ? 20.491 1.066 17.889 1.00 89.94 198 GLU A N 1
ATOM 1592 C CA . GLU A 1 198 ? 21.296 2.170 18.435 1.00 89.94 198 GLU A CA 1
ATOM 1593 C C . GLU A 1 198 ? 22.293 1.678 19.495 1.00 89.94 198 GLU A C 1
ATOM 1595 O O . GLU A 1 198 ? 23.443 2.102 19.513 1.00 89.94 198 GLU A O 1
ATOM 1600 N N . THR A 1 199 ? 21.876 0.734 20.346 1.00 88.62 199 THR A N 1
ATOM 1601 C CA . THR A 1 199 ? 22.711 0.191 21.439 1.00 88.62 199 THR A CA 1
ATOM 1602 C C . THR A 1 199 ? 23.737 -0.862 21.004 1.00 88.62 199 THR A C 1
ATOM 1604 O O . THR A 1 199 ? 24.556 -1.295 21.818 1.00 88.62 199 THR A O 1
ATOM 1607 N N . LYS A 1 200 ? 23.725 -1.305 19.738 1.00 90.06 200 LYS A N 1
ATOM 1608 C CA . LYS A 1 200 ? 24.657 -2.339 19.260 1.00 90.06 200 LYS A CA 1
ATOM 1609 C C . LYS A 1 200 ? 26.081 -1.782 19.107 1.00 90.06 200 LYS A C 1
ATOM 1611 O O . LYS A 1 200 ? 26.265 -0.755 18.457 1.00 90.06 200 LYS A O 1
ATOM 1616 N N . PRO A 1 201 ? 27.118 -2.501 19.583 1.00 81.75 201 PRO A N 1
ATOM 1617 C CA . PRO A 1 201 ? 28.500 -2.007 19.579 1.00 81.75 201 PRO A CA 1
ATOM 1618 C C . PRO A 1 201 ? 29.111 -1.860 18.176 1.00 81.75 201 PRO A C 1
ATOM 1620 O O . PRO A 1 201 ? 30.131 -1.201 18.017 1.00 81.75 201 PRO A O 1
ATOM 1623 N N . ASN A 1 202 ? 28.520 -2.484 17.154 1.00 85.19 202 ASN A N 1
ATOM 1624 C CA . ASN A 1 202 ? 28.997 -2.452 15.770 1.00 85.19 202 ASN A CA 1
ATOM 1625 C C . ASN A 1 202 ? 28.238 -1.454 14.877 1.00 85.19 202 ASN A C 1
ATOM 1627 O O . ASN A 1 202 ? 28.434 -1.457 13.659 1.00 85.19 202 ASN A O 1
ATOM 1631 N N . THR A 1 203 ? 27.358 -0.627 15.444 1.00 89.12 203 THR A N 1
ATOM 1632 C CA . THR A 1 203 ? 26.654 0.411 14.688 1.00 89.12 203 THR A CA 1
ATOM 1633 C C . THR A 1 203 ? 27.561 1.634 14.550 1.00 89.12 203 THR A C 1
ATOM 1635 O O . THR A 1 203 ? 27.946 2.254 15.534 1.00 89.12 203 THR A O 1
ATOM 1638 N N . SER A 1 204 ? 27.926 1.988 13.316 1.00 90.31 204 SER A N 1
ATOM 1639 C CA . SER A 1 204 ? 28.761 3.166 13.038 1.00 90.31 204 SER A CA 1
ATOM 1640 C C . SER A 1 204 ? 28.051 4.472 13.410 1.00 90.31 204 SER A C 1
ATOM 1642 O O . SER A 1 204 ? 26.834 4.571 13.244 1.00 90.31 204 SER A O 1
ATOM 1644 N N . GLU A 1 205 ? 28.812 5.507 13.760 1.00 91.56 205 GLU A N 1
ATOM 1645 C CA . GLU A 1 205 ? 28.303 6.833 14.150 1.00 91.56 205 GLU A CA 1
ATOM 1646 C C . GLU A 1 205 ? 27.314 7.445 13.138 1.00 91.56 205 GLU A C 1
ATOM 1648 O O . GLU A 1 205 ? 26.264 7.956 13.520 1.00 91.56 205 GLU A O 1
ATOM 1653 N N . GLN A 1 206 ? 27.579 7.315 11.834 1.00 93.38 206 GLN A N 1
ATOM 1654 C CA . GLN A 1 206 ? 26.675 7.791 10.775 1.00 93.38 206 GLN A CA 1
ATOM 1655 C C . GLN A 1 206 ? 25.284 7.135 10.835 1.00 93.38 206 GLN A C 1
ATOM 1657 O O . GLN A 1 206 ? 24.267 7.794 10.615 1.00 93.38 206 GLN A O 1
ATOM 1662 N N . PHE A 1 207 ? 25.228 5.842 11.167 1.00 94.81 207 PHE A N 1
ATOM 1663 C CA . PHE A 1 207 ? 23.974 5.115 11.356 1.00 94.81 207 PHE A CA 1
ATOM 1664 C C . PHE A 1 207 ? 23.314 5.449 12.693 1.00 94.81 207 PHE A C 1
ATOM 1666 O O . PHE A 1 207 ? 22.092 5.527 12.726 1.00 94.81 207 PHE A O 1
ATOM 1673 N N . ILE A 1 208 ? 24.082 5.698 13.760 1.00 94.62 208 ILE A N 1
ATOM 1674 C CA . ILE A 1 208 ? 23.531 6.184 15.035 1.00 94.62 208 ILE A CA 1
ATOM 1675 C C . ILE A 1 208 ? 22.815 7.519 14.806 1.00 94.62 208 ILE A C 1
ATOM 1677 O O . ILE A 1 208 ? 21.642 7.639 15.137 1.00 94.62 208 ILE A O 1
ATOM 1681 N N . ASN A 1 209 ? 23.453 8.480 14.131 1.00 94.81 209 ASN A N 1
ATOM 1682 C CA . ASN A 1 209 ? 22.841 9.775 13.813 1.00 94.81 209 ASN A CA 1
ATOM 1683 C C . ASN A 1 209 ? 21.560 9.629 12.974 1.00 94.81 209 ASN A C 1
ATOM 1685 O O . ASN A 1 209 ? 20.559 10.303 13.234 1.00 94.81 209 ASN A O 1
ATOM 1689 N N . PHE A 1 210 ? 21.562 8.718 11.997 1.00 96.06 210 PHE A N 1
ATOM 1690 C CA . PHE A 1 210 ? 20.372 8.399 11.209 1.00 96.06 210 PHE A CA 1
ATOM 1691 C C . PHE A 1 210 ? 19.250 7.781 12.064 1.00 96.06 210 PHE A C 1
ATOM 1693 O O . PHE A 1 210 ? 18.098 8.204 11.957 1.00 96.06 210 PHE A O 1
ATOM 1700 N N . ILE A 1 211 ? 19.577 6.821 12.934 1.00 96.06 211 ILE A N 1
ATOM 1701 C CA . ILE A 1 211 ? 18.636 6.160 13.850 1.00 96.06 211 ILE A CA 1
ATOM 1702 C C . ILE A 1 211 ? 18.028 7.168 14.824 1.00 96.06 211 ILE A C 1
ATOM 1704 O O . ILE A 1 211 ? 16.804 7.215 14.955 1.00 96.06 211 ILE A O 1
ATOM 1708 N N . THR A 1 212 ? 18.852 8.014 15.446 1.00 95.00 212 THR A N 1
ATOM 1709 C CA . THR A 1 212 ? 18.402 9.079 16.349 1.00 95.00 212 THR A CA 1
ATOM 1710 C C . THR A 1 212 ? 17.426 9.998 15.634 1.00 95.00 212 THR A C 1
ATOM 1712 O O . THR A 1 212 ? 16.325 10.227 16.130 1.00 95.00 212 THR A O 1
ATOM 1715 N N . LYS A 1 213 ? 17.751 10.428 14.407 1.00 95.56 213 LYS A N 1
ATOM 1716 C CA . LYS A 1 213 ? 16.845 11.275 13.632 1.00 95.56 213 LYS A CA 1
ATOM 1717 C C . LYS A 1 213 ? 15.516 10.580 13.322 1.00 95.56 213 LYS A C 1
ATOM 1719 O O . LYS A 1 213 ? 14.466 11.203 13.467 1.00 95.56 213 LYS A O 1
ATOM 1724 N N . LEU A 1 214 ? 15.527 9.306 12.921 1.00 95.94 214 LEU A N 1
ATOM 1725 C CA . LEU A 1 214 ? 14.293 8.540 12.697 1.00 95.94 214 LEU A CA 1
ATOM 1726 C C . LEU A 1 214 ? 13.457 8.412 13.976 1.00 95.94 214 LEU A C 1
ATOM 1728 O O . LEU A 1 214 ? 12.233 8.536 13.922 1.00 95.94 214 LEU A O 1
ATOM 1732 N N . ARG A 1 215 ? 14.109 8.179 15.118 1.00 94.88 215 ARG A N 1
ATOM 1733 C CA . ARG A 1 215 ? 13.466 8.055 16.428 1.00 94.88 215 ARG A CA 1
ATOM 1734 C C . ARG A 1 215 ? 12.826 9.372 16.861 1.00 94.88 215 ARG A C 1
ATOM 1736 O O . ARG A 1 215 ? 11.679 9.362 17.297 1.00 94.88 215 ARG A O 1
ATOM 1743 N N . ASP A 1 216 ? 13.526 10.489 16.689 1.00 94.25 216 ASP A N 1
ATOM 1744 C CA . ASP A 1 216 ? 13.019 11.828 17.004 1.00 94.25 216 ASP A CA 1
ATOM 1745 C C . ASP A 1 216 ? 11.810 12.182 16.134 1.00 94.25 216 ASP A C 1
ATOM 1747 O O . ASP A 1 216 ? 10.803 12.677 16.637 1.00 94.25 216 ASP A O 1
ATOM 1751 N N . GLU A 1 217 ? 11.860 11.861 14.836 1.00 94.81 217 GLU A N 1
ATOM 1752 C CA . GLU A 1 217 ? 10.712 12.041 13.947 1.00 94.81 217 GLU A CA 1
ATOM 1753 C C . GLU A 1 217 ? 9.535 11.156 14.380 1.00 94.81 217 GLU A C 1
ATOM 1755 O O . GLU A 1 217 ? 8.426 11.660 14.531 1.00 94.81 217 GLU A O 1
ATOM 1760 N N . LEU A 1 218 ? 9.748 9.865 14.667 1.00 93.94 218 LEU A N 1
ATOM 1761 C CA . LEU A 1 218 ? 8.687 8.982 15.176 1.00 93.94 218 LEU A CA 1
ATOM 1762 C C . LEU A 1 218 ? 8.102 9.459 16.516 1.00 93.94 218 LEU A C 1
ATOM 1764 O O . LEU A 1 218 ? 6.916 9.260 16.761 1.00 93.94 218 LEU A O 1
ATOM 1768 N N . ASN A 1 219 ? 8.901 10.079 17.383 1.00 92.94 219 ASN A N 1
ATOM 1769 C CA . ASN A 1 219 ? 8.450 10.607 18.673 1.00 92.94 219 ASN A CA 1
ATOM 1770 C C . ASN A 1 219 ? 7.870 12.025 18.596 1.00 92.94 219 ASN A C 1
ATOM 1772 O O . ASN A 1 219 ? 7.326 12.506 19.586 1.00 92.94 219 ASN A O 1
ATOM 1776 N N . SER A 1 220 ? 7.947 12.690 17.443 1.00 91.75 220 SER A N 1
ATOM 1777 C CA . SER A 1 220 ? 7.396 14.031 17.262 1.00 91.75 220 SER A CA 1
ATOM 1778 C C . SER A 1 220 ? 5.881 14.048 17.478 1.00 91.75 220 SER A C 1
ATOM 1780 O O . SER A 1 220 ? 5.152 13.205 16.943 1.00 91.75 220 SER A O 1
ATOM 1782 N N . SER A 1 221 ? 5.396 15.053 18.210 1.00 81.19 221 SER A N 1
ATOM 1783 C CA . SER A 1 221 ? 3.966 15.267 18.478 1.00 81.19 221 SER A CA 1
ATOM 1784 C C . SER A 1 221 ? 3.149 15.520 17.210 1.00 81.19 221 SER A C 1
ATOM 1786 O O . SER A 1 221 ? 1.974 15.177 17.153 1.00 81.19 221 SER A O 1
ATOM 1788 N N . VAL A 1 222 ? 3.782 16.040 16.151 1.00 81.88 222 VAL A N 1
ATOM 1789 C CA . VAL A 1 222 ? 3.154 16.236 14.831 1.00 81.88 222 VAL A CA 1
ATOM 1790 C C . VAL A 1 222 ? 2.852 14.895 14.139 1.00 81.88 222 VAL A C 1
ATOM 1792 O O . VAL A 1 222 ? 2.065 14.848 13.193 1.00 81.88 222 VAL A O 1
ATOM 1795 N N . ARG A 1 223 ? 3.474 13.801 14.602 1.00 85.56 223 ARG A N 1
ATOM 1796 C CA . ARG A 1 223 ?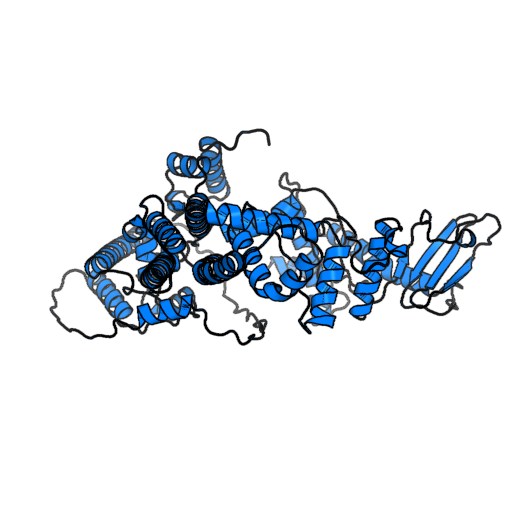 3.412 12.475 13.980 1.00 85.56 223 ARG A CA 1
ATOM 1797 C C . ARG A 1 223 ? 2.800 11.423 14.902 1.00 85.56 223 ARG A C 1
ATOM 1799 O O . ARG A 1 223 ? 1.587 11.255 14.901 1.00 85.56 223 ARG A O 1
ATOM 1806 N N . PHE A 1 224 ? 3.630 10.701 15.661 1.00 91.06 224 PHE A N 1
ATOM 1807 C CA . PHE A 1 224 ? 3.202 9.593 16.519 1.00 91.06 224 PHE A CA 1
ATOM 1808 C C . PHE A 1 224 ? 3.506 9.810 18.009 1.00 91.06 224 PHE A C 1
ATOM 1810 O O . PHE A 1 224 ? 3.311 8.894 18.809 1.00 91.06 224 PHE A O 1
ATOM 1817 N N . GLY A 1 225 ? 3.982 10.997 18.402 1.00 85.44 225 GLY A N 1
ATOM 1818 C CA . GLY A 1 225 ? 4.248 11.334 19.804 1.00 85.44 225 GLY A CA 1
ATOM 1819 C C . GLY A 1 225 ? 2.997 11.262 20.683 1.00 85.44 225 GLY A C 1
ATOM 1820 O O . GLY A 1 225 ? 3.064 10.758 21.798 1.00 85.44 225 GLY A O 1
ATOM 1821 N N . ASN A 1 226 ? 1.844 11.655 20.135 1.00 88.75 226 ASN A N 1
ATOM 1822 C CA . ASN A 1 226 ? 0.599 11.821 20.891 1.00 88.75 226 ASN A CA 1
ATOM 1823 C C . ASN A 1 226 ? -0.432 10.714 20.604 1.00 88.75 226 ASN A C 1
ATOM 1825 O O . ASN A 1 226 ? -1.613 10.877 20.894 1.00 88.75 226 ASN A O 1
ATOM 1829 N N . LEU A 1 227 ? -0.017 9.567 20.045 1.00 89.50 227 LEU A N 1
ATOM 1830 C CA . LEU A 1 227 ? -0.944 8.458 19.750 1.00 89.50 227 LEU A CA 1
ATOM 1831 C C . LEU A 1 227 ? -1.725 7.988 20.982 1.00 89.50 227 LEU A C 1
ATOM 1833 O O . LEU A 1 227 ? -2.862 7.548 20.861 1.00 89.50 227 LEU A O 1
ATOM 1837 N N . VAL A 1 228 ? -1.103 8.066 22.157 1.00 87.44 228 VAL A N 1
ATOM 1838 C CA . VAL A 1 228 ? -1.693 7.605 23.416 1.00 87.44 228 VAL A CA 1
ATOM 1839 C C . VAL A 1 228 ? -2.653 8.643 24.024 1.00 87.44 228 VAL A C 1
ATOM 1841 O O . VAL A 1 228 ? -3.407 8.333 24.938 1.00 87.44 228 VAL A O 1
ATOM 1844 N N . GLU A 1 229 ? -2.672 9.866 23.493 1.00 88.44 229 GLU A N 1
ATOM 1845 C CA . GLU A 1 229 ? -3.615 10.916 23.896 1.00 88.44 229 GLU A CA 1
ATOM 1846 C C . GLU A 1 229 ? -4.910 10.878 23.067 1.00 88.44 229 GLU A C 1
ATOM 1848 O O . GLU A 1 229 ? -5.944 11.364 23.522 1.00 88.44 229 GLU A O 1
ATOM 1853 N N . ASP A 1 230 ? -4.876 10.290 21.864 1.00 90.75 230 ASP A N 1
ATOM 1854 C CA . ASP A 1 230 ? -6.030 10.214 20.964 1.00 90.75 230 ASP A CA 1
ATOM 1855 C C . ASP A 1 230 ? -6.852 8.939 21.205 1.00 90.75 230 ASP A C 1
ATOM 1857 O O . ASP A 1 230 ? -6.419 7.807 20.959 1.00 90.75 230 ASP A O 1
ATOM 1861 N N . ASP A 1 231 ? -8.093 9.151 21.643 1.00 91.50 231 ASP A N 1
ATOM 1862 C CA . ASP A 1 231 ? -9.073 8.112 21.957 1.00 91.50 231 ASP A CA 1
ATOM 1863 C C . ASP A 1 231 ? -9.323 7.145 20.797 1.00 91.50 231 ASP A C 1
ATOM 1865 O O . ASP A 1 231 ? -9.585 5.965 21.028 1.00 91.50 231 ASP A O 1
ATOM 1869 N N . LYS A 1 232 ? -9.210 7.603 19.542 1.00 92.44 232 LYS A N 1
ATOM 1870 C CA . LYS A 1 232 ? -9.408 6.750 18.359 1.00 92.44 232 LYS A CA 1
ATOM 1871 C C . LYS A 1 232 ? -8.392 5.611 18.318 1.00 92.44 232 LYS A C 1
ATOM 1873 O O . LYS A 1 232 ? -8.760 4.478 18.017 1.00 92.44 232 LYS A O 1
ATOM 1878 N N . TYR A 1 233 ? -7.137 5.889 18.669 1.00 94.44 233 TYR A N 1
ATOM 1879 C CA . TYR A 1 233 ? -6.079 4.882 18.691 1.00 94.44 233 TYR A CA 1
ATOM 1880 C C . TYR A 1 233 ? -6.110 4.051 19.969 1.00 94.44 233 TYR A C 1
ATOM 1882 O O . TYR A 1 233 ? -5.997 2.824 19.901 1.00 94.44 233 TYR A O 1
ATOM 1890 N N . THR A 1 234 ? -6.264 4.689 21.131 1.00 94.88 234 THR A N 1
ATOM 1891 C CA . THR A 1 234 ? -6.183 3.988 22.420 1.00 94.88 234 THR A CA 1
ATOM 1892 C C . THR A 1 234 ? -7.351 3.032 22.632 1.00 94.88 234 THR A C 1
ATOM 1894 O O . THR A 1 234 ? -7.128 1.867 22.965 1.00 94.88 234 THR A O 1
ATOM 1897 N N . ILE A 1 235 ? -8.583 3.463 22.346 1.00 94.44 235 ILE A N 1
ATOM 1898 C CA . ILE A 1 235 ? -9.778 2.619 22.483 1.00 94.44 235 ILE A CA 1
ATOM 1899 C C . ILE A 1 235 ? -9.749 1.483 21.462 1.00 94.44 235 ILE A C 1
ATOM 1901 O O . ILE A 1 235 ? -10.000 0.336 21.829 1.00 94.44 235 ILE A O 1
ATOM 1905 N N . ALA A 1 236 ? -9.394 1.760 20.203 1.00 94.94 236 ALA A N 1
ATOM 1906 C CA . ALA A 1 236 ? -9.281 0.716 19.187 1.00 94.94 236 ALA A CA 1
ATOM 1907 C C . ALA A 1 236 ? -8.220 -0.331 19.557 1.00 94.94 236 ALA A C 1
ATOM 1909 O O . ALA A 1 236 ? -8.472 -1.525 19.440 1.00 94.94 236 ALA A O 1
ATOM 1910 N N . THR A 1 237 ? -7.051 0.097 20.044 1.00 95.94 237 THR A N 1
ATOM 1911 C CA . THR A 1 237 ? -5.974 -0.819 20.456 1.00 95.94 237 THR A CA 1
ATOM 1912 C C . THR A 1 237 ? -6.381 -1.651 21.677 1.00 95.94 237 THR A C 1
ATOM 1914 O O . THR A 1 237 ? -6.150 -2.857 21.688 1.00 95.94 237 THR A O 1
ATOM 1917 N N . TYR A 1 238 ? -7.046 -1.050 22.672 1.00 95.31 238 TYR A N 1
ATOM 1918 C CA . TYR A 1 238 ? -7.533 -1.766 23.859 1.00 95.31 238 TYR A CA 1
ATOM 1919 C C . TYR A 1 238 ? -8.618 -2.800 23.518 1.00 95.31 238 TYR A C 1
ATOM 1921 O O . TYR A 1 238 ? -8.619 -3.919 24.036 1.00 95.31 238 TYR A O 1
ATOM 1929 N N . LEU A 1 239 ? -9.544 -2.438 22.626 1.00 94.81 239 LEU A N 1
ATOM 1930 C CA . LEU A 1 239 ? -10.617 -3.318 22.161 1.00 94.81 239 LEU A CA 1
ATOM 1931 C C . LEU A 1 239 ? -10.139 -4.389 21.177 1.00 94.81 239 LEU A C 1
ATOM 1933 O O . LEU A 1 239 ? -10.925 -5.261 20.818 1.00 94.81 239 LEU A O 1
ATOM 1937 N N . ASP A 1 240 ? -8.885 -4.356 20.731 1.00 95.06 240 ASP A N 1
ATOM 1938 C CA . ASP A 1 240 ? -8.314 -5.421 19.919 1.00 95.06 240 ASP A CA 1
ATOM 1939 C C . ASP A 1 240 ? -7.867 -6.586 20.822 1.00 95.06 240 ASP A C 1
ATOM 1941 O O . ASP A 1 240 ? -6.906 -6.435 21.589 1.00 95.06 240 ASP A O 1
ATOM 1945 N N . PRO A 1 241 ? -8.501 -7.773 20.728 1.00 93.19 241 PRO A N 1
ATOM 1946 C CA . PRO A 1 241 ? -8.187 -8.913 21.590 1.00 93.19 241 PRO A CA 1
ATOM 1947 C C . PRO A 1 241 ? -6.751 -9.430 21.427 1.00 93.19 241 PRO A C 1
ATOM 1949 O O . PRO A 1 241 ? -6.283 -10.213 22.259 1.00 93.19 241 PRO A O 1
ATOM 1952 N N . ARG A 1 242 ? -6.049 -9.009 20.363 1.00 93.94 242 ARG A N 1
ATOM 1953 C CA . ARG A 1 242 ? -4.641 -9.335 20.111 1.00 93.94 242 ARG A CA 1
ATOM 1954 C C . ARG A 1 242 ? -3.679 -8.500 20.951 1.00 93.94 242 ARG A C 1
ATOM 1956 O O . ARG A 1 242 ? -2.559 -8.960 21.166 1.00 93.94 242 ARG A O 1
ATOM 1963 N N . TYR A 1 243 ? -4.088 -7.310 21.400 1.00 93.31 243 TYR A N 1
ATOM 1964 C CA . TYR A 1 243 ? -3.222 -6.330 22.070 1.00 93.31 243 TYR A CA 1
ATOM 1965 C C . TYR A 1 243 ? -3.698 -5.973 23.481 1.00 93.31 243 TYR A C 1
ATOM 1967 O O . TYR A 1 243 ? -2.883 -5.956 24.404 1.00 93.31 243 TYR A O 1
ATOM 1975 N N . LYS A 1 244 ? -5.001 -5.744 23.687 1.00 91.06 244 LYS A N 1
ATOM 1976 C CA . LYS A 1 244 ? -5.581 -5.375 24.991 1.00 91.06 244 LYS A CA 1
ATOM 1977 C C . LYS A 1 244 ? -4.808 -4.225 25.662 1.00 91.06 244 LYS A C 1
ATOM 1979 O O . LYS A 1 244 ? -4.554 -3.201 25.035 1.00 91.06 244 LYS A O 1
ATOM 1984 N N . SER A 1 245 ? -4.403 -4.387 26.923 1.00 89.38 245 SER A N 1
ATOM 1985 C CA . SER A 1 245 ? -3.682 -3.373 27.698 1.00 89.38 245 SER A CA 1
ATOM 1986 C C . SER A 1 245 ? -2.154 -3.394 27.548 1.00 89.38 245 SER A C 1
ATOM 1988 O O . SER A 1 245 ? -1.488 -2.571 28.164 1.00 89.38 245 SER A O 1
ATOM 1990 N N . HIS A 1 246 ? -1.574 -4.295 26.744 1.00 88.19 246 HIS A N 1
ATOM 1991 C CA . HIS A 1 246 ? -0.123 -4.563 26.755 1.00 88.19 246 HIS A CA 1
ATOM 1992 C C . HIS A 1 246 ? 0.751 -3.394 26.277 1.00 88.19 246 HIS A C 1
ATOM 1994 O O . HIS A 1 246 ? 1.933 -3.345 26.600 1.00 88.19 246 HIS A O 1
ATOM 2000 N N . PHE A 1 247 ? 0.188 -2.451 25.517 1.00 88.81 247 PHE A N 1
ATOM 2001 C CA . PHE A 1 247 ? 0.909 -1.275 25.011 1.00 88.81 247 PHE A CA 1
ATOM 2002 C C . PHE A 1 247 ? 0.605 0.001 25.803 1.00 88.81 247 PHE A C 1
ATOM 2004 O O . PHE A 1 247 ? 0.921 1.100 25.347 1.00 88.81 247 PHE A O 1
ATOM 2011 N N . PHE A 1 248 ? -0.010 -0.132 26.980 1.00 89.38 248 PHE A N 1
ATOM 2012 C CA . PHE A 1 248 ? -0.362 0.983 27.850 1.00 89.38 248 PHE A CA 1
ATOM 2013 C C . PHE A 1 248 ? 0.313 0.851 29.211 1.00 89.38 248 PHE A C 1
ATOM 2015 O O . PHE A 1 248 ? 0.545 -0.246 29.712 1.00 89.38 248 PHE A O 1
ATOM 2022 N N . THR A 1 249 ? 0.591 1.991 29.839 1.00 88.19 249 THR A N 1
ATOM 2023 C CA . THR A 1 249 ? 0.873 2.027 31.277 1.00 88.19 249 THR A CA 1
ATOM 2024 C C . THR A 1 249 ? -0.419 1.751 32.054 1.00 88.19 249 THR A C 1
ATOM 2026 O O . THR A 1 249 ? -1.507 1.970 31.515 1.00 88.19 249 THR A O 1
ATOM 2029 N N . SER A 1 250 ? -0.326 1.327 33.324 1.00 85.88 250 SER A N 1
ATOM 2030 C CA . SER A 1 250 ? -1.522 1.084 34.164 1.00 85.88 250 SER A CA 1
ATOM 2031 C C . SER A 1 250 ? -2.470 2.285 34.160 1.00 85.88 250 SER A C 1
ATOM 2033 O O . SER A 1 250 ? -3.659 2.147 33.898 1.00 85.88 250 SER A O 1
ATOM 2035 N N . VAL A 1 251 ? -1.905 3.488 34.311 1.00 88.88 251 VAL A N 1
ATOM 2036 C CA . VAL A 1 251 ? -2.654 4.751 34.321 1.00 88.88 251 VAL A CA 1
ATOM 2037 C C . VAL A 1 251 ? -3.432 4.963 33.020 1.00 88.88 251 VAL A C 1
ATOM 2039 O O . VAL A 1 251 ? -4.598 5.346 33.045 1.00 88.88 251 VAL A O 1
ATOM 2042 N N . ILE A 1 252 ? -2.807 4.709 31.870 1.00 89.19 252 ILE A N 1
ATOM 2043 C CA . ILE A 1 252 ? -3.454 4.895 30.566 1.00 89.19 252 ILE A CA 1
ATOM 2044 C C . ILE A 1 252 ? -4.528 3.828 30.348 1.00 89.19 252 ILE A C 1
ATOM 2046 O O . ILE A 1 252 ? -5.612 4.147 29.864 1.00 89.19 252 ILE A O 1
ATOM 2050 N N . ALA A 1 253 ? -4.264 2.578 30.733 1.00 89.38 253 ALA A N 1
ATOM 2051 C CA . ALA A 1 253 ? -5.250 1.506 30.640 1.00 89.38 253 ALA A CA 1
ATOM 2052 C C . ALA A 1 253 ? -6.513 1.834 31.460 1.00 89.38 253 ALA A C 1
ATOM 2054 O O . ALA A 1 253 ? -7.619 1.745 30.932 1.00 89.38 253 ALA A O 1
ATOM 2055 N N . GLU A 1 254 ? -6.359 2.310 32.698 1.00 88.50 254 GLU A N 1
ATOM 2056 C CA . GLU A 1 254 ? -7.471 2.733 33.564 1.00 88.50 254 GLU A CA 1
ATOM 2057 C C . GLU A 1 254 ? -8.254 3.926 32.989 1.00 88.50 254 GLU A C 1
ATOM 2059 O O . GLU A 1 254 ? -9.489 3.970 33.050 1.00 88.50 254 GLU A O 1
ATOM 2064 N N . GLN A 1 255 ? -7.557 4.891 32.379 1.00 89.94 255 GLN A N 1
ATOM 2065 C CA . GLN A 1 255 ? -8.195 6.015 31.689 1.00 89.94 255 GLN A CA 1
ATOM 2066 C C . GLN A 1 255 ? -9.027 5.547 30.489 1.00 89.94 255 GLN A C 1
ATOM 2068 O O . GLN A 1 255 ? -10.158 6.008 30.309 1.00 89.94 255 GLN A O 1
ATOM 2073 N N . VAL A 1 256 ? -8.495 4.626 29.680 1.00 91.00 256 VAL A N 1
ATOM 2074 C CA . VAL A 1 256 ? -9.208 4.044 28.532 1.00 91.00 256 VAL A CA 1
ATOM 2075 C C . VAL A 1 256 ? -10.432 3.259 28.999 1.00 91.00 256 VAL A C 1
ATOM 2077 O O . VAL A 1 256 ? -11.511 3.431 28.434 1.00 91.00 256 VAL A O 1
ATOM 2080 N N . GLU A 1 257 ? -10.307 2.462 30.061 1.00 89.94 257 GLU A N 1
ATOM 2081 C CA . GLU A 1 257 ? -11.422 1.714 30.655 1.00 89.94 257 GLU A CA 1
ATOM 2082 C C . GLU A 1 257 ? -12.537 2.648 31.146 1.00 89.94 257 GLU A C 1
ATOM 2084 O O . GLU A 1 257 ? -13.711 2.449 30.822 1.00 89.94 257 GLU A O 1
ATOM 2089 N N . SER A 1 258 ? -12.171 3.719 31.855 1.00 88.06 258 SER A N 1
ATOM 2090 C CA . SER A 1 258 ? -13.118 4.728 32.347 1.00 88.06 258 SER A CA 1
ATOM 2091 C C . SER A 1 258 ? -13.862 5.421 31.200 1.00 88.06 258 SER A C 1
ATOM 2093 O O . SER A 1 258 ? -15.083 5.607 31.248 1.00 88.06 258 SER A O 1
ATOM 2095 N N . LYS A 1 259 ? -13.145 5.768 30.124 1.00 91.06 259 LYS A N 1
ATOM 2096 C CA . LYS A 1 259 ? -13.730 6.351 28.909 1.00 91.06 259 LYS A CA 1
ATOM 2097 C C . LYS A 1 259 ? -14.672 5.372 28.208 1.00 91.06 259 LYS A C 1
ATOM 2099 O O . LYS A 1 259 ? -15.795 5.745 27.868 1.00 91.06 259 LYS A O 1
ATOM 2104 N N . LEU A 1 260 ? -14.249 4.121 28.038 1.00 90.19 260 LEU A N 1
ATOM 2105 C CA . LEU A 1 260 ? -15.028 3.065 27.394 1.00 90.19 260 LEU A CA 1
ATOM 2106 C C . LEU A 1 260 ? -16.341 2.796 28.138 1.00 90.19 260 LEU A C 1
ATOM 2108 O O . LEU A 1 260 ? -17.399 2.659 27.518 1.00 90.19 260 LEU A O 1
ATOM 2112 N N . LEU A 1 261 ? -16.291 2.781 29.469 1.00 88.12 261 LEU A N 1
ATOM 2113 C CA . LEU A 1 261 ? -17.462 2.648 30.327 1.00 88.12 261 LEU A CA 1
ATOM 2114 C C . LEU A 1 261 ? -18.445 3.807 30.103 1.00 88.12 261 LEU A C 1
ATOM 2116 O O . LEU A 1 261 ? -19.620 3.564 29.813 1.00 88.12 261 LEU A O 1
ATOM 2120 N N . ASN A 1 262 ? -17.967 5.055 30.141 1.00 87.25 262 ASN A N 1
ATOM 2121 C CA . ASN A 1 262 ? -18.805 6.239 29.917 1.00 87.25 262 ASN A CA 1
ATOM 2122 C C . ASN A 1 262 ? -19.448 6.240 28.520 1.00 87.25 262 ASN A C 1
ATOM 2124 O O . ASN A 1 262 ? -20.647 6.499 28.380 1.00 87.25 262 ASN A O 1
ATOM 2128 N N . MET A 1 263 ? -18.684 5.888 27.481 1.00 87.38 263 MET A N 1
ATOM 2129 C CA . MET A 1 263 ? -19.197 5.769 26.111 1.00 87.38 263 MET A CA 1
ATOM 2130 C C . MET A 1 263 ? -20.258 4.673 25.983 1.00 87.38 263 MET A C 1
ATOM 2132 O O . MET A 1 263 ? -21.264 4.859 25.291 1.00 87.38 263 MET A O 1
ATOM 2136 N N . THR A 1 264 ? -20.068 3.544 26.670 1.00 86.12 264 THR A N 1
ATOM 2137 C CA . THR A 1 264 ? -21.008 2.414 26.636 1.00 86.12 264 THR A CA 1
ATOM 2138 C C . THR A 1 264 ? -22.341 2.812 27.251 1.00 86.12 264 THR A C 1
ATOM 2140 O O . THR A 1 264 ? -23.397 2.583 26.658 1.00 86.12 264 THR A O 1
ATOM 2143 N N . ILE A 1 265 ? -22.297 3.482 28.404 1.00 85.44 265 ILE A N 1
ATOM 2144 C CA . ILE A 1 265 ? -23.486 3.982 29.098 1.00 85.44 265 ILE A CA 1
ATOM 2145 C C . ILE A 1 265 ? -24.236 4.990 28.228 1.00 85.44 265 ILE A C 1
ATOM 2147 O O . ILE A 1 265 ? -25.444 4.849 28.038 1.00 85.44 265 ILE A O 1
ATOM 2151 N N . ASN A 1 266 ? -23.530 5.966 27.653 1.00 84.62 266 ASN A N 1
ATOM 2152 C CA . ASN A 1 266 ? -24.143 6.974 26.789 1.00 84.62 266 ASN A CA 1
ATOM 2153 C C . ASN A 1 266 ? -24.807 6.333 25.565 1.00 84.62 266 ASN A C 1
ATOM 2155 O O . ASN A 1 266 ? -25.961 6.633 25.271 1.00 84.62 266 ASN A O 1
ATOM 2159 N N . THR A 1 267 ? -24.139 5.375 24.918 1.00 84.06 267 THR A N 1
ATOM 2160 C CA . THR A 1 267 ? -24.688 4.658 23.755 1.00 84.06 267 THR A CA 1
ATOM 2161 C C . THR A 1 267 ? -25.980 3.911 24.095 1.00 84.06 267 THR A C 1
ATOM 2163 O O . THR A 1 267 ? -26.921 3.890 23.299 1.00 84.06 267 THR A O 1
ATOM 2166 N N . ILE A 1 268 ? -26.051 3.292 25.276 1.00 80.88 268 ILE A N 1
ATOM 2167 C CA . ILE A 1 268 ? -27.250 2.578 25.728 1.00 80.88 268 ILE A CA 1
ATOM 2168 C C . ILE A 1 268 ? -28.371 3.564 26.056 1.00 80.88 268 ILE A C 1
ATOM 2170 O O . ILE A 1 268 ? -29.500 3.349 25.615 1.00 80.88 268 ILE A O 1
ATOM 2174 N N . ARG A 1 269 ? -28.060 4.661 26.757 1.00 81.88 269 ARG A N 1
ATOM 2175 C CA . ARG A 1 269 ? -29.030 5.717 27.075 1.00 81.88 269 ARG A CA 1
ATOM 2176 C C . ARG A 1 269 ? -29.647 6.297 25.806 1.00 81.88 269 ARG A C 1
ATOM 2178 O O . ARG A 1 269 ? -30.864 6.305 25.700 1.00 81.88 269 ARG A O 1
ATOM 2185 N N . THR A 1 270 ? -28.843 6.654 24.802 1.00 78.25 270 THR A N 1
ATOM 2186 C CA . THR A 1 270 ? -29.345 7.176 23.517 1.00 78.25 270 THR A CA 1
ATOM 2187 C C . THR A 1 270 ? -30.264 6.183 22.797 1.00 78.25 270 THR A C 1
ATOM 2189 O O . THR A 1 270 ? -31.275 6.578 22.222 1.00 78.25 270 THR A O 1
ATOM 2192 N N . ARG A 1 271 ? -29.972 4.876 22.854 1.00 74.06 271 ARG A N 1
ATOM 2193 C CA . ARG A 1 271 ? -30.854 3.841 22.277 1.00 74.06 271 ARG A CA 1
ATOM 2194 C C . ARG A 1 271 ? -32.173 3.687 23.038 1.00 74.06 271 ARG A C 1
ATOM 2196 O O . ARG A 1 271 ? -33.196 3.405 22.419 1.00 74.06 271 ARG A O 1
ATOM 2203 N N . GLN A 1 272 ? -32.158 3.877 24.355 1.00 69.56 272 GLN A N 1
ATOM 2204 C CA . GLN A 1 272 ? -33.367 3.883 25.184 1.00 69.56 272 GLN A CA 1
ATOM 2205 C C . GLN A 1 272 ? -34.206 5.151 24.963 1.00 69.56 272 GLN A C 1
ATOM 2207 O O . GLN A 1 272 ? -35.426 5.077 24.955 1.00 69.56 272 GLN A O 1
ATOM 2212 N N . SER A 1 273 ? -33.577 6.302 24.705 1.00 60.47 273 SER A N 1
ATOM 2213 C CA . SER A 1 273 ? -34.283 7.545 24.357 1.00 60.47 273 SER A CA 1
ATOM 2214 C C . SER A 1 273 ? -34.972 7.457 22.992 1.00 60.47 273 SER A C 1
ATOM 2216 O O . SER A 1 273 ? -36.122 7.862 22.853 1.00 60.47 273 SER A O 1
ATOM 2218 N N . ASN A 1 274 ? -34.295 6.877 21.995 1.00 58.81 274 ASN A N 1
ATOM 2219 C CA . ASN A 1 274 ? -34.828 6.754 20.634 1.00 58.81 274 ASN A CA 1
ATOM 2220 C C . ASN A 1 274 ? -35.926 5.684 20.500 1.00 58.81 274 ASN A C 1
ATOM 2222 O O . ASN A 1 274 ? -36.661 5.699 19.524 1.00 58.81 274 ASN A O 1
ATOM 2226 N N . SER A 1 275 ? -36.066 4.766 21.464 1.00 48.75 275 SER A N 1
ATOM 2227 C CA . SER A 1 275 ? -37.139 3.756 21.457 1.00 48.75 275 SER A CA 1
ATOM 2228 C C . SER A 1 275 ? -38.475 4.263 22.016 1.00 48.75 275 SER A C 1
ATOM 2230 O O . SER A 1 275 ? -39.451 3.526 21.970 1.00 48.75 275 SER A O 1
ATOM 2232 N N . ILE A 1 276 ? -38.547 5.508 22.507 1.00 44.88 276 ILE A N 1
ATOM 2233 C CA . ILE A 1 276 ? -39.779 6.118 23.047 1.00 44.88 276 ILE A CA 1
ATOM 2234 C C . ILE A 1 276 ? -40.469 7.042 22.010 1.00 44.88 276 ILE A C 1
ATOM 2236 O O . ILE A 1 276 ? -41.574 7.512 22.258 1.00 44.88 276 ILE A O 1
ATOM 2240 N N . GLN A 1 277 ? -39.867 7.295 20.836 1.00 36.56 277 GLN A N 1
ATOM 2241 C CA . GLN A 1 277 ? -40.412 8.226 19.824 1.00 36.56 277 GLN A CA 1
ATOM 2242 C C . GLN A 1 277 ? -40.899 7.595 18.507 1.00 36.56 277 GLN A C 1
ATOM 2244 O O . GLN A 1 277 ? -41.540 8.299 17.734 1.00 36.56 277 GLN A O 1
ATOM 2249 N N . ASP A 1 278 ? -40.686 6.299 18.267 1.00 31.41 278 ASP A N 1
ATOM 2250 C CA . ASP A 1 278 ? -41.129 5.626 17.037 1.00 31.41 278 ASP A CA 1
ATOM 2251 C C . ASP A 1 278 ? -42.225 4.587 17.346 1.00 31.41 278 ASP A C 1
ATOM 2253 O O . ASP A 1 278 ? -41.940 3.393 17.415 1.00 31.41 278 ASP A O 1
ATOM 2257 N N . ASP A 1 279 ? -43.474 5.035 17.533 1.00 26.83 279 ASP A N 1
ATOM 2258 C CA . ASP A 1 279 ? -44.660 4.150 17.593 1.00 26.83 279 ASP A CA 1
ATOM 2259 C C . ASP A 1 279 ? -45.618 4.347 16.398 1.00 26.83 279 ASP A C 1
ATOM 2261 O O . ASP A 1 279 ? -46.771 3.943 16.443 1.00 26.83 279 ASP A O 1
ATOM 2265 N N . ASP A 1 280 ? -45.132 4.926 15.291 1.00 30.80 280 ASP A N 1
ATOM 2266 C CA . ASP A 1 280 ? -45.867 5.017 14.019 1.00 30.80 280 ASP A CA 1
ATOM 2267 C C . ASP A 1 280 ? -44.930 4.803 12.812 1.00 30.80 280 ASP A C 1
ATOM 2269 O O . ASP A 1 280 ? -44.584 5.728 12.075 1.00 30.80 280 ASP A O 1
ATOM 2273 N N . CYS A 1 281 ? -44.502 3.558 12.574 1.00 27.34 281 CYS A N 1
ATOM 2274 C CA . CYS A 1 281 ? -44.139 3.111 11.223 1.00 27.34 281 CYS A CA 1
ATOM 2275 C C . CYS A 1 281 ? -44.156 1.582 11.089 1.00 27.34 281 CYS A C 1
ATOM 2277 O O . CYS A 1 281 ? -43.531 0.856 11.860 1.00 27.34 281 CYS A O 1
ATOM 2279 N N . GLU A 1 282 ? -44.870 1.103 10.069 1.00 26.06 282 GLU A N 1
ATOM 2280 C CA . GLU A 1 282 ? -45.073 -0.312 9.754 1.00 26.06 282 GLU A CA 1
ATOM 2281 C C . GLU A 1 282 ? -43.765 -1.124 9.622 1.00 26.06 282 GLU A C 1
ATOM 2283 O O . GLU A 1 282 ? -42.755 -0.643 9.093 1.00 26.06 282 GLU A O 1
ATOM 2288 N N . PRO A 1 283 ? -43.776 -2.410 10.022 1.00 27.33 283 PRO A N 1
ATOM 2289 C CA . PRO A 1 283 ? -42.595 -3.258 9.991 1.00 27.33 283 PRO A CA 1
ATOM 2290 C C . PRO A 1 283 ? -42.250 -3.698 8.562 1.00 27.33 283 PRO A C 1
ATOM 2292 O O . PRO A 1 283 ? -42.920 -4.531 7.952 1.00 27.33 283 PRO A O 1
ATOM 2295 N N . SER A 1 284 ? -41.128 -3.200 8.042 1.00 25.83 284 SER A N 1
ATOM 2296 C CA . SER A 1 284 ? -40.504 -3.743 6.828 1.00 25.83 284 SER A CA 1
ATOM 2297 C C . SER A 1 284 ? -40.034 -5.209 7.008 1.00 25.83 284 SER A C 1
ATOM 2299 O O . SER A 1 284 ? -39.663 -5.612 8.117 1.00 25.83 284 SER A O 1
ATOM 2301 N N . PRO A 1 285 ? -40.039 -6.049 5.950 1.00 28.62 285 PRO A N 1
ATOM 2302 C CA . PRO A 1 285 ? -39.963 -7.500 6.099 1.00 28.62 285 PRO A CA 1
ATOM 2303 C C . PRO A 1 285 ? -38.556 -7.997 6.452 1.00 28.62 285 PRO A C 1
ATOM 2305 O O . PRO A 1 285 ? -37.554 -7.599 5.853 1.00 28.62 285 PRO A O 1
ATOM 2308 N N . LYS A 1 286 ? -38.500 -8.961 7.378 1.00 27.33 286 LYS A N 1
ATOM 2309 C CA . LYS A 1 286 ? -37.303 -9.726 7.756 1.00 27.33 286 LYS A CA 1
ATOM 2310 C C . LYS A 1 286 ? -36.700 -10.425 6.526 1.00 27.33 286 LYS A C 1
ATOM 2312 O O . LYS A 1 286 ? -37.252 -11.408 6.036 1.00 27.33 286 LYS A O 1
ATOM 2317 N N . ARG A 1 287 ? -35.536 -9.965 6.053 1.00 24.77 287 ARG A N 1
ATOM 2318 C CA . ARG A 1 287 ? -34.706 -10.722 5.101 1.00 24.77 287 ARG A CA 1
ATOM 2319 C C . ARG A 1 287 ? -34.079 -11.917 5.817 1.00 24.77 287 ARG A C 1
ATOM 2321 O O . ARG A 1 287 ? -33.231 -11.755 6.691 1.00 24.77 287 ARG A O 1
ATOM 2328 N N . SER A 1 288 ? -34.514 -13.112 5.430 1.00 23.80 288 SER A N 1
ATOM 2329 C CA . SER A 1 288 ? -33.893 -14.374 5.823 1.00 23.80 288 SER A CA 1
ATOM 2330 C C . SER A 1 288 ? -32.474 -14.441 5.250 1.00 23.80 288 SER A C 1
ATOM 2332 O O . SER A 1 288 ? -32.267 -14.253 4.051 1.00 23.80 288 SER A O 1
ATOM 2334 N N . ARG A 1 289 ? -31.482 -14.646 6.119 1.00 25.22 289 ARG A N 1
ATOM 2335 C CA . ARG A 1 289 ? -30.061 -14.711 5.769 1.00 25.22 289 ARG A CA 1
ATOM 2336 C C . ARG A 1 289 ? -29.747 -16.118 5.267 1.00 25.22 289 ARG A C 1
ATOM 2338 O O . ARG A 1 289 ? -29.530 -17.023 6.063 1.00 25.22 289 ARG A O 1
ATOM 2345 N N . THR A 1 290 ? -29.723 -16.307 3.953 1.00 22.30 290 THR A N 1
ATOM 2346 C CA . THR A 1 290 ? -29.173 -17.523 3.345 1.00 22.30 290 THR A CA 1
ATOM 2347 C C . THR A 1 290 ? -27.650 -17.490 3.505 1.00 22.30 290 THR A C 1
ATOM 2349 O O . THR A 1 290 ? -26.995 -16.561 3.031 1.00 22.30 290 THR A O 1
ATOM 2352 N N . GLN A 1 291 ? -27.085 -18.467 4.218 1.00 24.41 291 GLN A N 1
ATOM 2353 C CA . GLN A 1 291 ? -25.643 -18.718 4.245 1.00 24.41 291 GLN A CA 1
ATOM 2354 C C . GLN A 1 291 ? -25.182 -19.055 2.823 1.00 24.41 291 GLN A C 1
ATOM 2356 O O . GLN A 1 291 ? -25.554 -20.089 2.277 1.00 24.41 291 GLN A O 1
ATOM 2361 N N . ILE A 1 292 ? -24.384 -18.175 2.223 1.00 22.27 292 ILE A N 1
ATOM 2362 C CA . ILE A 1 292 ? -23.566 -18.511 1.061 1.00 22.27 292 ILE A CA 1
ATOM 2363 C C . ILE A 1 292 ? -22.202 -18.887 1.632 1.00 22.27 292 ILE A C 1
ATOM 2365 O O . ILE A 1 292 ? -21.500 -18.030 2.168 1.00 22.27 292 ILE A O 1
ATOM 2369 N N . ALA A 1 293 ? -21.877 -20.177 1.576 1.00 21.83 293 ALA A N 1
ATOM 2370 C CA . ALA A 1 293 ? -20.522 -20.657 1.784 1.00 21.83 293 ALA A CA 1
ATOM 2371 C C . ALA A 1 293 ? -19.639 -20.050 0.685 1.00 21.83 293 ALA A C 1
ATOM 2373 O O . ALA A 1 293 ? -19.900 -20.238 -0.503 1.00 21.83 293 ALA A O 1
ATOM 2374 N N . ILE A 1 294 ? -18.649 -19.261 1.089 1.00 23.45 294 ILE A N 1
ATOM 2375 C CA . ILE A 1 294 ? -17.555 -18.850 0.216 1.00 23.45 294 ILE A CA 1
ATOM 2376 C C . ILE A 1 294 ? -16.554 -19.998 0.303 1.00 23.45 294 ILE A C 1
ATOM 2378 O O . ILE A 1 294 ? -16.000 -20.235 1.370 1.00 23.45 294 ILE A O 1
ATOM 2382 N N . GLU A 1 295 ? -16.405 -20.754 -0.783 1.00 21.91 295 GLU A N 1
ATOM 2383 C CA . GLU A 1 295 ? -15.316 -21.720 -0.920 1.00 21.91 295 GLU A CA 1
ATOM 2384 C C . GLU A 1 295 ? -13.988 -20.956 -0.952 1.00 21.91 295 GLU A C 1
ATOM 2386 O O . GLU A 1 295 ? -13.786 -20.054 -1.773 1.00 21.91 295 GLU A O 1
ATOM 2391 N N . ASP A 1 296 ? -13.114 -21.310 -0.013 1.00 22.53 296 ASP A N 1
ATOM 2392 C CA . ASP A 1 296 ? -11.768 -20.785 0.134 1.00 22.53 296 ASP A CA 1
ATOM 2393 C C . ASP A 1 296 ? -10.952 -21.037 -1.140 1.00 22.53 296 ASP A C 1
ATOM 2395 O O . ASP A 1 296 ? -10.758 -22.172 -1.577 1.00 22.53 296 ASP A O 1
ATOM 2399 N N . ILE A 1 297 ? -10.428 -19.966 -1.739 1.00 23.14 297 ILE A N 1
ATOM 2400 C CA . ILE A 1 297 ? -9.321 -20.088 -2.687 1.00 23.14 297 ILE A CA 1
ATOM 2401 C C . ILE A 1 297 ? -8.072 -20.307 -1.837 1.00 23.14 297 ILE A C 1
ATOM 2403 O O . ILE A 1 297 ? -7.527 -19.358 -1.271 1.00 23.14 297 ILE A O 1
ATOM 2407 N N . GLU A 1 298 ? -7.638 -21.563 -1.743 1.00 20.38 298 GLU A N 1
ATOM 2408 C CA . GLU A 1 298 ? -6.356 -21.956 -1.164 1.00 20.38 298 GLU A CA 1
ATOM 2409 C C . GLU A 1 298 ? -5.214 -21.183 -1.841 1.00 20.38 298 GLU A C 1
ATOM 2411 O O . GLU A 1 298 ? -4.751 -21.503 -2.940 1.00 20.38 298 GLU A O 1
ATOM 2416 N N . VAL A 1 299 ? -4.733 -20.142 -1.165 1.00 23.80 299 VAL A N 1
ATOM 2417 C CA . VAL A 1 299 ? -3.414 -19.580 -1.435 1.00 23.80 299 VAL A CA 1
ATOM 2418 C C . VAL A 1 299 ? -2.416 -20.534 -0.796 1.00 23.80 299 VAL A C 1
ATOM 2420 O O . VAL A 1 299 ? -2.338 -20.641 0.426 1.00 23.80 299 VAL A O 1
ATOM 2423 N N . GLN A 1 300 ? -1.675 -21.258 -1.634 1.00 21.52 300 GLN A N 1
ATOM 2424 C CA . GLN A 1 300 ? -0.637 -22.176 -1.179 1.00 21.52 300 GLN A CA 1
ATOM 2425 C C . GLN A 1 300 ? 0.347 -21.476 -0.220 1.00 21.52 300 GLN A C 1
ATOM 2427 O O . GLN A 1 300 ? 0.857 -20.399 -0.552 1.00 21.52 300 GLN A O 1
ATOM 2432 N N . PRO A 1 301 ? 0.657 -22.074 0.944 1.00 20.86 301 PRO A N 1
ATOM 2433 C CA . PRO A 1 301 ? 1.588 -21.503 1.900 1.00 20.86 301 PRO A CA 1
ATOM 2434 C C . PRO A 1 301 ? 3.012 -21.665 1.369 1.00 20.86 301 PRO A C 1
ATOM 2436 O O . PRO A 1 301 ? 3.627 -22.725 1.472 1.00 20.86 301 PRO A O 1
ATOM 2439 N N . SER A 1 302 ? 3.577 -20.597 0.808 1.00 23.20 302 SER A N 1
ATOM 2440 C CA . SER A 1 302 ? 5.029 -20.516 0.683 1.00 23.20 302 SER A CA 1
ATOM 2441 C C . SER A 1 302 ? 5.607 -20.428 2.094 1.00 23.20 302 SER A C 1
ATOM 2443 O O . SER A 1 302 ? 5.303 -19.491 2.829 1.00 23.20 302 SER A O 1
ATOM 2445 N N . THR A 1 303 ? 6.424 -21.404 2.472 1.00 29.20 303 THR A N 1
ATOM 2446 C CA . THR A 1 303 ? 7.159 -21.472 3.738 1.00 29.20 303 THR A CA 1
ATOM 2447 C C . THR A 1 303 ? 8.034 -20.229 3.933 1.00 29.20 303 THR A C 1
ATOM 2449 O O . THR A 1 303 ? 9.188 -20.189 3.501 1.00 29.20 303 THR A O 1
ATOM 2452 N N . SER A 1 304 ? 7.496 -19.190 4.563 1.00 30.39 304 SER A N 1
ATOM 2453 C CA . SER A 1 304 ? 8.228 -17.978 4.927 1.00 30.39 304 SER A CA 1
ATOM 2454 C C . SER A 1 304 ? 8.564 -18.008 6.412 1.00 30.39 304 SER A C 1
ATOM 2456 O O . SER A 1 304 ? 7.686 -18.125 7.262 1.00 30.39 304 SER A O 1
ATOM 2458 N N . LYS A 1 305 ? 9.864 -17.900 6.707 1.00 36.12 305 LYS A N 1
ATOM 2459 C CA . LYS A 1 305 ? 10.403 -17.618 8.042 1.00 36.12 305 LYS A CA 1
ATOM 2460 C C . LYS A 1 305 ? 9.583 -16.488 8.686 1.00 36.12 305 LYS A C 1
ATOM 2462 O O . LYS A 1 305 ? 9.321 -15.489 8.019 1.00 36.12 305 LYS A O 1
ATOM 2467 N N . SER A 1 306 ? 9.179 -16.665 9.945 1.00 44.97 306 SER A N 1
ATOM 2468 C CA . SER A 1 306 ? 8.479 -15.650 10.749 1.00 44.97 306 SER A CA 1
ATOM 2469 C C . SER A 1 306 ? 9.173 -14.281 10.616 1.00 44.97 306 SER A C 1
ATOM 2471 O O . SER A 1 306 ? 10.404 -14.216 10.666 1.00 44.97 306 SER A O 1
ATOM 2473 N N . SER A 1 307 ? 8.409 -13.208 10.368 1.00 69.56 307 SER A N 1
ATOM 2474 C CA . SER A 1 307 ? 8.973 -11.874 10.126 1.00 69.56 307 SER A CA 1
ATOM 2475 C C . SER A 1 307 ? 9.577 -11.290 11.406 1.00 69.56 307 SER A C 1
ATOM 2477 O O . SER A 1 307 ? 9.031 -11.460 12.496 1.00 69.56 307 SER A O 1
ATOM 2479 N N . ALA A 1 308 ? 10.701 -10.578 11.288 1.00 74.94 308 ALA A N 1
ATOM 2480 C CA . ALA A 1 308 ? 11.418 -10.030 12.445 1.00 74.94 308 ALA A CA 1
ATOM 2481 C C . ALA A 1 308 ? 10.550 -9.041 13.247 1.00 74.94 308 ALA A C 1
ATOM 2483 O O . ALA A 1 308 ? 10.582 -9.038 14.475 1.00 74.94 308 ALA A O 1
ATOM 2484 N N . SER A 1 309 ? 9.715 -8.254 12.560 1.00 78.75 309 SER A N 1
ATOM 2485 C CA . SER A 1 309 ? 8.736 -7.360 13.195 1.00 78.75 309 SER A CA 1
ATOM 2486 C C . SER A 1 309 ? 7.686 -8.101 14.033 1.00 78.75 309 SER A C 1
ATOM 2488 O O . SER A 1 309 ? 7.348 -7.640 15.123 1.00 78.75 309 SER A O 1
ATOM 2490 N N . LEU A 1 310 ? 7.194 -9.258 13.567 1.00 80.62 310 LEU A N 1
ATOM 2491 C CA . LEU A 1 310 ? 6.233 -10.074 14.313 1.00 80.62 310 LEU A CA 1
ATOM 2492 C C . LEU A 1 310 ? 6.889 -10.744 15.520 1.00 80.62 310 LEU A C 1
ATOM 2494 O O . LEU A 1 310 ? 6.271 -10.786 16.574 1.00 80.62 310 LEU A O 1
ATOM 2498 N N . GLN A 1 311 ? 8.145 -11.184 15.409 1.00 82.06 311 GLN A N 1
ATOM 2499 C CA . GLN A 1 311 ? 8.889 -11.746 16.546 1.00 82.06 311 GLN A CA 1
ATOM 2500 C C . GLN A 1 311 ? 9.098 -10.716 17.657 1.00 82.06 311 GLN A C 1
ATOM 2502 O O . GLN A 1 311 ? 8.903 -11.025 18.829 1.00 82.06 311 GLN A O 1
ATOM 2507 N N . ILE A 1 312 ? 9.456 -9.476 17.301 1.00 81.88 312 ILE A N 1
ATOM 2508 C CA . ILE A 1 312 ? 9.579 -8.386 18.278 1.00 81.88 312 ILE A CA 1
ATOM 2509 C C . ILE A 1 312 ? 8.214 -8.103 18.911 1.00 81.88 312 ILE A C 1
ATOM 2511 O O . ILE A 1 312 ? 8.123 -7.999 20.133 1.00 81.88 312 ILE A O 1
ATOM 2515 N N . LEU A 1 313 ? 7.149 -8.041 18.107 1.00 84.12 313 LEU A N 1
ATOM 2516 C CA . LEU A 1 313 ? 5.794 -7.833 18.611 1.00 84.12 313 LEU A CA 1
ATOM 2517 C C . LEU A 1 313 ? 5.356 -8.953 19.571 1.00 84.12 313 LEU A C 1
ATOM 2519 O O . LEU A 1 313 ? 4.804 -8.667 20.627 1.00 84.12 313 LEU A O 1
ATOM 2523 N N . GLU A 1 314 ? 5.633 -10.214 19.242 1.00 83.12 314 GLU A N 1
ATOM 2524 C CA . GLU A 1 314 ? 5.374 -11.364 20.115 1.00 83.12 314 GLU A CA 1
ATOM 2525 C C . GLU A 1 314 ? 6.199 -11.295 21.403 1.00 83.12 314 GLU A C 1
ATOM 2527 O O . GLU A 1 314 ? 5.647 -11.524 22.476 1.00 83.12 314 GLU A O 1
ATOM 2532 N N . SER A 1 315 ? 7.474 -10.896 21.320 1.00 80.56 315 SER A N 1
ATOM 2533 C CA . SER A 1 315 ? 8.336 -10.729 22.496 1.00 80.56 315 SER A CA 1
ATOM 2534 C C . SER A 1 315 ? 7.840 -9.632 23.441 1.00 80.56 315 SER A C 1
ATOM 2536 O O . SER A 1 315 ? 7.885 -9.799 24.653 1.00 80.56 315 SER A O 1
ATOM 2538 N N . MET A 1 316 ? 7.294 -8.531 22.909 1.00 83.44 316 MET A N 1
ATOM 2539 C CA . MET A 1 316 ? 6.680 -7.479 23.730 1.00 83.44 316 MET A CA 1
ATOM 2540 C C . MET A 1 316 ? 5.425 -7.978 24.447 1.00 83.44 316 MET A C 1
ATOM 2542 O O . MET A 1 316 ? 5.103 -7.510 25.535 1.00 83.44 316 MET A O 1
ATOM 2546 N N . LEU A 1 317 ? 4.714 -8.927 23.836 1.00 81.06 317 LEU A N 1
ATOM 2547 C CA . LEU A 1 317 ? 3.482 -9.494 24.371 1.00 81.06 317 LEU A CA 1
ATOM 2548 C C . LEU A 1 317 ? 3.729 -10.625 25.380 1.00 81.06 317 LEU A C 1
ATOM 2550 O O . LEU A 1 317 ? 2.813 -10.949 26.125 1.00 81.06 317 LEU A O 1
ATOM 2554 N N . SER A 1 318 ? 4.929 -11.217 25.427 1.00 71.56 318 SER A N 1
ATOM 2555 C CA . SER A 1 318 ? 5.267 -12.320 26.342 1.00 71.56 318 SER A CA 1
ATOM 2556 C C . SER A 1 318 ? 5.846 -11.884 27.694 1.00 71.56 318 SER A C 1
ATOM 2558 O O . SER A 1 318 ? 6.062 -12.730 28.551 1.00 71.56 318 SER A O 1
ATOM 2560 N N . VAL A 1 319 ? 6.144 -10.594 27.892 1.00 55.41 319 VAL A N 1
ATOM 2561 C CA . VAL A 1 319 ? 6.872 -10.097 29.083 1.00 55.41 319 VAL A CA 1
ATOM 2562 C C . VAL A 1 319 ? 5.964 -9.844 30.302 1.00 55.41 319 VAL A C 1
ATOM 2564 O O . VAL A 1 319 ? 6.481 -9.660 31.394 1.00 55.41 319 VAL A O 1
ATOM 2567 N N . ASN A 1 320 ? 4.632 -9.902 30.163 1.00 45.66 320 ASN A N 1
ATOM 2568 C CA . ASN A 1 320 ? 3.690 -9.473 31.215 1.00 45.66 320 ASN A CA 1
ATOM 2569 C C . ASN A 1 320 ? 2.660 -10.545 31.645 1.00 45.66 320 ASN A C 1
ATOM 2571 O O . ASN A 1 320 ? 1.542 -10.197 32.022 1.00 45.66 320 ASN A O 1
ATOM 2575 N N . GLU A 1 321 ? 2.995 -11.839 31.593 1.00 39.47 321 GLU A N 1
ATOM 2576 C CA . GLU A 1 321 ? 2.176 -12.878 32.246 1.00 39.47 321 GLU A CA 1
ATOM 2577 C C . GLU A 1 321 ? 2.523 -12.977 33.742 1.00 39.47 321 GLU A C 1
ATOM 2579 O O . GLU A 1 321 ? 3.082 -13.977 34.171 1.00 39.47 321 GLU A O 1
ATOM 2584 N N . ASP A 1 322 ? 2.186 -11.958 34.538 1.00 33.34 322 ASP A N 1
ATOM 2585 C CA . ASP A 1 322 ? 2.221 -12.057 36.002 1.00 33.34 322 ASP A CA 1
ATOM 2586 C C . ASP A 1 322 ? 0.889 -11.625 36.635 1.00 33.34 322 ASP A C 1
ATOM 2588 O O . ASP A 1 322 ? 0.139 -10.801 36.110 1.00 33.34 322 ASP A O 1
ATOM 2592 N N . GLN A 1 323 ? 0.594 -12.327 37.727 1.00 41.66 323 GLN A N 1
ATOM 2593 C CA . GLN A 1 323 ? -0.665 -12.488 38.455 1.00 41.66 323 GLN A CA 1
ATOM 2594 C C . GLN A 1 323 ? -1.141 -11.220 39.191 1.00 41.66 323 GLN A C 1
ATOM 2596 O O . GLN A 1 323 ? -0.387 -10.262 39.289 1.00 41.66 323 GLN A O 1
ATOM 2601 N N . GLU A 1 324 ? -2.370 -11.296 39.742 1.00 32.03 324 GLU A N 1
ATOM 2602 C CA . GLU A 1 324 ? -2.969 -10.541 40.884 1.00 32.03 324 GLU A CA 1
ATOM 2603 C C . GLU A 1 324 ? -4.309 -9.859 40.521 1.00 32.03 324 GLU A C 1
ATOM 2605 O O . GLU A 1 324 ? -4.537 -9.474 39.376 1.00 32.03 324 GLU A O 1
ATOM 2610 N N . GLU A 1 325 ? -5.294 -9.653 41.401 1.00 28.58 325 GLU A N 1
ATOM 2611 C CA . GLU A 1 325 ? -5.667 -10.184 42.724 1.00 28.58 325 GLU A CA 1
ATOM 2612 C C . GLU A 1 325 ? -7.195 -9.963 42.843 1.00 28.58 325 GLU A C 1
ATOM 2614 O O . GLU A 1 325 ? -7.731 -8.966 42.343 1.00 28.58 325 GLU A O 1
ATOM 2619 N N . ASP A 1 326 ? -7.922 -10.899 43.458 1.00 26.33 326 ASP A N 1
ATOM 2620 C CA . ASP A 1 326 ? -9.365 -10.782 43.690 1.00 26.33 326 ASP A CA 1
ATOM 2621 C C . ASP A 1 326 ? -9.645 -9.866 44.892 1.00 26.33 326 ASP A C 1
ATOM 2623 O O . ASP A 1 326 ? -9.194 -10.121 46.006 1.00 26.33 326 ASP A O 1
ATOM 2627 N N . SER A 1 327 ? -10.484 -8.846 44.702 1.00 28.44 327 SER A N 1
ATOM 2628 C CA . SER A 1 327 ? -11.208 -8.223 45.812 1.00 28.44 327 SER A CA 1
ATOM 2629 C C . SER A 1 327 ? -12.652 -7.910 45.421 1.00 28.44 327 SER A C 1
ATOM 2631 O O . SER A 1 327 ? -12.955 -7.363 44.357 1.00 28.44 327 SER A O 1
ATOM 2633 N N . SER A 1 328 ? -13.565 -8.339 46.289 1.00 33.50 328 SER A N 1
ATOM 2634 C CA . SER A 1 328 ? -15.010 -8.187 46.167 1.00 33.50 328 SER A CA 1
ATOM 2635 C C . SER A 1 328 ? -15.532 -7.254 47.251 1.00 33.50 328 SER A C 1
ATOM 2637 O O . SER A 1 328 ? -15.342 -7.539 48.432 1.00 33.50 328 SER A O 1
ATOM 2639 N N . THR A 1 329 ? -16.302 -6.242 46.865 1.00 28.09 329 THR A N 1
ATOM 2640 C CA . THR A 1 329 ? -17.346 -5.651 47.709 1.00 28.09 329 THR A CA 1
ATOM 2641 C C . THR A 1 329 ? -18.544 -5.287 46.836 1.00 28.09 329 THR A C 1
ATOM 2643 O O . THR A 1 329 ? -18.402 -4.803 45.714 1.00 28.09 329 THR A O 1
ATOM 2646 N N . ALA A 1 330 ? -19.731 -5.620 47.339 1.00 36.66 330 ALA A N 1
ATOM 2647 C CA . ALA A 1 330 ? -21.021 -5.325 46.737 1.00 36.66 330 ALA A CA 1
ATOM 2648 C C . ALA A 1 330 ? -21.597 -4.060 47.382 1.00 36.66 330 ALA A C 1
ATOM 2650 O O . ALA A 1 330 ? -21.549 -3.946 48.605 1.00 36.66 330 ALA A O 1
ATOM 2651 N N . ASP A 1 331 ? -22.177 -3.170 46.573 1.00 32.38 331 ASP A N 1
ATOM 2652 C CA . ASP A 1 331 ? -23.275 -2.306 47.011 1.00 32.38 331 ASP A CA 1
ATOM 2653 C C . ASP A 1 331 ? -24.199 -1.960 45.828 1.00 32.38 331 ASP A C 1
ATOM 2655 O O . ASP A 1 331 ? -23.772 -1.896 44.669 1.00 32.38 331 ASP A O 1
ATOM 2659 N N . ASP A 1 332 ? -25.487 -1.846 46.132 1.00 41.44 332 ASP A N 1
ATOM 2660 C CA . ASP A 1 332 ? -26.635 -1.967 45.232 1.00 41.44 332 ASP A CA 1
ATOM 2661 C C . ASP A 1 332 ? -27.090 -0.582 44.739 1.00 41.44 332 ASP A C 1
ATOM 2663 O O . ASP A 1 332 ? -27.849 0.128 45.397 1.00 41.44 332 ASP A O 1
ATOM 2667 N N . GLY A 1 333 ? -26.568 -0.169 43.577 1.00 38.88 333 GLY A N 1
ATOM 2668 C CA . GLY A 1 333 ? -26.830 1.151 42.991 1.00 38.88 333 GLY A CA 1
ATOM 2669 C C . GLY A 1 333 ? -26.269 1.349 41.578 1.00 38.88 333 GLY A C 1
ATOM 2670 O O . GLY A 1 333 ? -25.504 2.277 41.363 1.00 38.88 333 GLY A O 1
ATOM 2671 N N . ASP A 1 334 ? -26.584 0.426 40.656 1.00 53.75 334 ASP A N 1
ATOM 2672 C CA . ASP A 1 334 ? -26.764 0.607 39.192 1.00 53.75 334 ASP A CA 1
ATOM 2673 C C . ASP A 1 334 ? -26.508 -0.731 38.464 1.00 53.75 334 ASP A C 1
ATOM 2675 O O . ASP A 1 334 ? -25.409 -1.026 37.986 1.00 53.75 334 ASP A O 1
ATOM 2679 N N . ASN A 1 335 ? -27.546 -1.569 38.340 1.00 70.25 335 ASN A N 1
ATOM 2680 C CA . ASN A 1 335 ? -27.477 -2.921 37.753 1.00 70.25 335 ASN A CA 1
ATOM 2681 C C . ASN A 1 335 ? -26.795 -2.954 36.361 1.00 70.25 335 ASN A C 1
ATOM 2683 O O . ASN A 1 335 ? -26.112 -3.917 36.015 1.00 70.25 335 ASN A O 1
ATOM 2687 N N . LEU A 1 336 ? -26.929 -1.885 35.565 1.00 73.25 336 LEU A N 1
ATOM 2688 C CA . LEU A 1 336 ? -26.291 -1.765 34.250 1.00 73.25 336 LEU A CA 1
ATOM 2689 C C . LEU A 1 336 ? -24.788 -1.445 34.332 1.00 73.25 336 LEU A C 1
ATOM 2691 O O . LEU A 1 336 ? -24.006 -2.018 33.573 1.00 73.25 336 LEU A O 1
ATOM 2695 N N . LEU A 1 337 ? -24.385 -0.554 35.242 1.00 77.75 337 LEU A N 1
ATOM 2696 C CA . LEU A 1 337 ? -22.987 -0.164 35.441 1.00 77.75 337 LEU A CA 1
ATOM 2697 C C . LEU A 1 337 ? -22.157 -1.372 35.886 1.00 77.75 337 LEU A C 1
ATOM 2699 O O . LEU A 1 337 ? -21.134 -1.681 35.274 1.00 77.75 337 LEU A O 1
ATOM 2703 N N . LEU A 1 338 ? -22.663 -2.109 36.878 1.00 77.88 338 LEU A N 1
ATOM 2704 C CA . LEU A 1 338 ? -22.036 -3.327 37.393 1.00 77.88 338 LEU A CA 1
ATOM 2705 C C . LEU A 1 338 ? -21.907 -4.410 36.312 1.00 77.88 338 LEU A C 1
ATOM 2707 O O . LEU A 1 338 ? -20.875 -5.079 36.228 1.00 77.88 338 LEU A O 1
ATOM 2711 N N . LYS A 1 339 ? -22.911 -4.549 35.434 1.00 80.81 339 LYS A N 1
ATOM 2712 C CA . LYS A 1 339 ? -22.860 -5.471 34.285 1.00 80.81 339 LYS A CA 1
ATOM 2713 C C . LYS A 1 339 ? -21.791 -5.079 33.268 1.00 80.81 339 LYS A C 1
ATOM 2715 O O . LYS A 1 339 ? -21.018 -5.933 32.846 1.00 80.81 339 LYS A O 1
ATOM 2720 N N . ILE A 1 340 ? -21.704 -3.801 32.890 1.00 82.88 340 ILE A N 1
ATOM 2721 C CA . ILE A 1 340 ? -20.684 -3.325 31.939 1.00 82.88 340 ILE A CA 1
ATOM 2722 C C . ILE A 1 340 ? -19.277 -3.500 32.529 1.00 82.88 340 ILE A C 1
ATOM 2724 O O . ILE A 1 340 ? -18.389 -4.014 31.850 1.00 82.88 340 ILE A O 1
ATOM 2728 N N . GLN A 1 341 ? -19.082 -3.146 33.802 1.00 84.94 341 GLN A N 1
ATOM 2729 C CA . GLN A 1 341 ? -17.816 -3.361 34.510 1.00 84.94 341 GLN A CA 1
ATOM 2730 C C . GLN A 1 341 ? -17.455 -4.847 34.615 1.00 84.94 341 GLN A C 1
ATOM 2732 O O . GLN A 1 341 ? -16.292 -5.217 34.472 1.00 84.94 341 GLN A O 1
ATOM 2737 N N . SER A 1 342 ? -18.438 -5.720 34.853 1.00 85.31 342 SER A N 1
ATOM 2738 C CA . SER A 1 342 ? -18.237 -7.171 34.845 1.00 85.31 342 SER A CA 1
ATOM 2739 C C . SER A 1 342 ? -17.786 -7.671 33.469 1.00 85.31 342 SER A C 1
ATOM 2741 O O . SER A 1 342 ? -16.785 -8.380 33.396 1.00 85.31 342 SER A O 1
ATOM 2743 N N . HIS A 1 343 ? -18.429 -7.229 32.384 1.00 86.56 343 HIS A N 1
ATOM 2744 C CA . HIS A 1 343 ? -18.043 -7.590 31.016 1.00 86.56 343 HIS A CA 1
ATOM 2745 C C . HIS A 1 343 ? -16.619 -7.139 30.658 1.00 86.56 343 HIS A C 1
ATOM 2747 O O . HIS A 1 343 ? -15.873 -7.902 30.047 1.00 86.56 343 HIS A O 1
ATOM 2753 N N . LEU A 1 344 ? -16.219 -5.922 31.050 1.00 85.75 344 LEU A N 1
ATOM 2754 C CA . LEU A 1 344 ? -14.857 -5.422 30.823 1.00 85.75 344 LEU A CA 1
ATOM 2755 C C . LEU A 1 344 ? -13.814 -6.225 31.610 1.00 85.75 344 LEU A C 1
ATOM 2757 O O . LEU A 1 344 ? -12.786 -6.606 31.050 1.00 85.75 344 LEU A O 1
ATOM 2761 N N . ARG A 1 345 ? -14.106 -6.556 32.875 1.00 87.19 345 ARG A N 1
ATOM 2762 C CA . ARG A 1 345 ? -13.245 -7.427 33.690 1.00 87.19 345 ARG A CA 1
ATOM 2763 C C . ARG A 1 345 ? -13.100 -8.820 33.081 1.00 87.19 345 ARG A C 1
ATOM 2765 O O . ARG A 1 345 ? -11.995 -9.351 33.049 1.00 87.19 345 ARG A O 1
ATOM 2772 N N . GLU A 1 346 ? -14.181 -9.401 32.567 1.00 89.00 346 GLU A N 1
ATOM 2773 C CA . GLU A 1 346 ? -14.119 -10.684 31.864 1.00 89.00 346 GLU A CA 1
ATOM 2774 C C . GLU A 1 346 ? -13.287 -10.599 30.584 1.00 89.00 346 GLU A C 1
ATOM 2776 O O . GLU A 1 346 ? -12.409 -11.430 30.379 1.00 89.00 346 GLU A O 1
ATOM 2781 N N . TYR A 1 347 ? -13.510 -9.582 29.746 1.00 89.75 347 TYR A N 1
ATOM 2782 C CA . TYR A 1 347 ? -12.723 -9.365 28.529 1.00 89.75 347 TYR A CA 1
ATOM 2783 C C . TYR A 1 347 ? -11.220 -9.250 28.827 1.00 89.75 347 TYR A C 1
ATOM 2785 O O . TYR A 1 347 ? -10.395 -9.811 28.100 1.00 89.75 347 TYR A O 1
ATOM 2793 N N . LYS A 1 348 ? -10.851 -8.574 29.922 1.00 87.19 348 LYS A N 1
ATOM 2794 C CA . LYS A 1 348 ? -9.459 -8.473 30.376 1.00 87.19 348 LYS A CA 1
ATOM 2795 C C . LYS A 1 348 ? -8.867 -9.847 30.711 1.00 87.19 348 LYS A C 1
ATOM 2797 O O . LYS A 1 348 ? -7.742 -10.119 30.306 1.00 87.19 348 LYS A O 1
ATOM 2802 N N . LYS A 1 349 ? -9.646 -10.718 31.366 1.00 88.19 349 LYS A N 1
ATOM 2803 C CA . LYS A 1 349 ? -9.250 -12.089 31.745 1.00 88.19 349 LYS A CA 1
ATOM 2804 C C . LYS A 1 349 ? -9.212 -13.080 30.572 1.00 88.19 349 LYS A C 1
ATOM 2806 O O . LYS A 1 349 ? -8.560 -14.112 30.689 1.00 88.19 349 LYS A O 1
ATOM 2811 N N . GLU A 1 350 ? -9.894 -12.802 29.457 1.00 89.50 350 GLU A N 1
ATOM 2812 C CA . GLU A 1 350 ? -9.881 -13.691 28.285 1.00 89.50 350 GLU A CA 1
ATOM 2813 C C . GLU A 1 350 ? -8.460 -13.936 27.758 1.00 89.50 350 GLU A C 1
ATOM 2815 O O . GLU A 1 350 ? -7.594 -13.055 27.801 1.00 89.50 350 GLU A O 1
ATOM 2820 N N . LYS A 1 351 ? -8.225 -15.104 27.156 1.00 89.31 351 LYS A N 1
ATOM 2821 C CA . LYS A 1 351 ? -6.942 -15.369 26.496 1.00 89.31 351 LYS A CA 1
ATOM 2822 C C . LYS A 1 351 ? -6.748 -14.414 25.312 1.00 89.31 351 LYS A C 1
ATOM 2824 O O . LYS A 1 351 ? -7.694 -14.077 24.599 1.00 89.31 351 LYS A O 1
ATOM 2829 N N . ARG A 1 352 ? -5.510 -13.960 25.106 1.00 90.88 352 ARG A N 1
ATOM 2830 C CA . ARG A 1 352 ? -5.138 -13.113 23.966 1.00 90.88 352 ARG A CA 1
ATOM 2831 C C . ARG A 1 352 ? -5.345 -13.861 22.649 1.00 90.88 352 ARG A C 1
ATOM 2833 O O . ARG A 1 352 ? -4.969 -15.027 22.525 1.00 90.88 352 ARG A O 1
ATOM 2840 N N . LEU A 1 353 ? -5.892 -13.158 21.665 1.00 92.12 353 LEU A N 1
ATOM 2841 C CA . LEU A 1 353 ? -6.056 -13.679 20.315 1.00 92.12 353 LEU A CA 1
ATOM 2842 C C . LEU A 1 353 ? -4.692 -13.741 19.597 1.00 92.12 353 LEU A C 1
ATOM 2844 O O . LEU A 1 353 ? -3.919 -12.776 19.689 1.00 92.12 353 LEU A O 1
ATOM 2848 N N . PRO A 1 354 ? -4.366 -14.828 18.873 1.00 89.56 354 PRO A N 1
ATOM 2849 C CA . PRO A 1 354 ? -3.172 -14.882 18.037 1.00 89.56 354 PRO A CA 1
ATOM 2850 C C . PRO A 1 354 ? -3.129 -13.752 16.997 1.00 89.56 354 PRO A C 1
ATOM 2852 O O . PRO A 1 354 ? -4.154 -13.311 16.486 1.00 89.56 354 PRO A O 1
ATOM 2855 N N . LEU A 1 355 ? -1.924 -13.284 16.648 1.00 87.69 355 LEU A N 1
ATOM 2856 C CA . LEU A 1 355 ? -1.746 -12.106 15.780 1.00 87.69 355 LEU A CA 1
ATOM 2857 C C . LEU A 1 355 ? -2.282 -12.292 14.349 1.00 87.69 355 LEU A C 1
ATOM 2859 O O . LEU A 1 355 ? -2.599 -11.302 13.689 1.00 87.69 355 LEU A O 1
ATOM 2863 N N . HIS A 1 356 ? -2.356 -13.539 13.879 1.00 84.38 356 HIS A N 1
ATOM 2864 C CA . HIS A 1 356 ? -2.814 -13.901 12.537 1.00 84.38 356 HIS A CA 1
ATOM 2865 C C . HIS A 1 356 ? -4.337 -14.075 12.436 1.00 84.38 356 HIS A C 1
ATOM 2867 O O . HIS A 1 356 ? -4.848 -14.228 11.329 1.00 84.38 356 HIS A O 1
ATOM 2873 N N . GLU A 1 357 ? -5.056 -14.064 13.560 1.00 88.44 357 GLU A N 1
ATOM 2874 C CA . GLU A 1 357 ? -6.515 -14.167 13.584 1.00 88.44 357 GLU A CA 1
ATOM 2875 C C . GLU A 1 357 ? -7.185 -12.784 13.496 1.00 88.44 357 GLU A C 1
ATOM 2877 O O . GLU A 1 357 ? -6.597 -11.754 13.840 1.00 88.44 357 GLU A O 1
ATOM 2882 N N . ASP A 1 358 ? -8.436 -12.761 13.024 1.00 87.94 358 ASP A N 1
ATOM 2883 C CA . ASP A 1 358 ? -9.209 -11.533 12.817 1.00 87.94 358 ASP A CA 1
ATOM 2884 C C . ASP A 1 358 ? -9.931 -11.095 14.114 1.00 87.94 358 ASP A C 1
ATOM 2886 O O . ASP A 1 358 ? -10.808 -11.818 14.612 1.00 87.94 358 ASP A O 1
ATOM 2890 N N . PRO A 1 359 ? -9.632 -9.894 14.654 1.00 91.31 359 PRO A N 1
ATOM 2891 C CA . PRO A 1 359 ? -10.269 -9.393 15.869 1.00 91.31 359 PRO A CA 1
ATOM 2892 C C . PRO A 1 359 ? -11.784 -9.175 15.720 1.00 91.31 359 PRO A C 1
ATOM 2894 O O . PRO A 1 359 ? -12.528 -9.390 16.678 1.00 91.31 359 PRO A O 1
ATOM 2897 N N . LEU A 1 360 ? -12.281 -8.785 14.540 1.00 90.12 360 LEU A N 1
ATOM 2898 C CA . LEU A 1 360 ? -13.715 -8.577 14.308 1.00 90.12 360 LEU A CA 1
ATOM 2899 C C . LEU A 1 360 ? -14.481 -9.903 14.317 1.00 90.12 360 LEU A C 1
ATOM 2901 O O . LEU A 1 360 ? -15.604 -9.962 14.828 1.00 90.12 360 LEU A O 1
ATOM 2905 N N . MET A 1 361 ? -13.869 -10.973 13.804 1.00 90.88 361 MET A N 1
ATOM 2906 C CA . MET A 1 361 ? -14.453 -12.315 13.850 1.00 90.88 361 MET A CA 1
ATOM 2907 C C . MET A 1 361 ? -14.515 -12.853 15.280 1.00 90.88 361 MET A C 1
ATOM 2909 O O . MET A 1 361 ? -15.542 -13.420 15.666 1.00 90.88 361 MET A O 1
ATOM 2913 N N . TRP A 1 362 ? -13.488 -12.592 16.095 1.00 93.31 362 TRP A N 1
ATOM 2914 C CA . TRP A 1 362 ? -13.509 -12.926 17.521 1.00 93.31 362 TRP A CA 1
ATOM 2915 C C . TRP A 1 362 ? -14.644 -12.208 18.263 1.00 93.31 362 TRP A C 1
ATOM 2917 O O . TRP A 1 362 ? -15.417 -12.842 18.986 1.00 93.31 362 TRP A O 1
ATOM 2927 N N . TRP A 1 363 ? -14.814 -10.900 18.039 1.00 93.69 363 TRP A N 1
ATOM 2928 C CA . TRP A 1 363 ? -15.915 -10.138 18.639 1.00 93.69 363 TRP A CA 1
ATOM 2929 C C . TRP A 1 363 ? -17.289 -10.614 18.170 1.00 93.69 363 TRP A C 1
ATOM 2931 O O . TRP A 1 363 ? -18.234 -10.638 18.957 1.00 93.69 363 TRP A O 1
ATOM 2941 N N . ASN A 1 364 ? -17.416 -11.020 16.906 1.00 90.75 364 ASN A N 1
ATOM 2942 C CA . ASN A 1 364 ? -18.656 -11.582 16.385 1.00 90.75 364 ASN A CA 1
ATOM 2943 C C . ASN A 1 364 ? -18.999 -12.935 17.040 1.00 90.75 364 ASN A C 1
ATOM 2945 O O . ASN A 1 364 ? -20.158 -13.161 17.382 1.00 90.75 364 ASN A O 1
ATOM 2949 N N . GLY A 1 365 ? -18.008 -13.802 17.275 1.00 90.88 365 GLY A N 1
ATOM 2950 C CA . GLY A 1 365 ? -18.197 -15.059 18.013 1.00 90.88 365 GLY A CA 1
ATOM 2951 C C . GLY A 1 365 ? -18.613 -14.838 19.473 1.00 90.88 365 GLY A C 1
ATOM 2952 O O . GLY A 1 365 ? -19.512 -15.508 19.982 1.00 90.88 365 GLY A O 1
ATOM 2953 N N . ASN A 1 366 ? -18.040 -13.820 20.118 1.00 91.62 366 ASN A N 1
ATOM 2954 C CA . ASN A 1 366 ? -18.323 -13.455 21.510 1.00 91.62 366 ASN A CA 1
ATOM 2955 C C . ASN A 1 366 ? -19.451 -12.419 21.662 1.00 91.62 366 ASN A C 1
ATOM 2957 O O . ASN A 1 366 ? -19.637 -11.832 22.730 1.00 91.62 366 ASN A O 1
ATOM 2961 N N . ALA A 1 367 ? -20.244 -12.197 20.609 1.00 88.94 367 ALA A N 1
ATOM 2962 C CA . ALA A 1 367 ? -21.245 -11.136 20.591 1.00 88.94 367 ALA A CA 1
ATOM 2963 C C . ALA A 1 367 ? -22.332 -11.295 21.670 1.00 88.94 367 ALA A C 1
ATOM 2965 O O . ALA A 1 367 ? -22.828 -10.308 22.213 1.00 88.94 367 ALA A O 1
ATOM 2966 N N . HIS A 1 368 ? -22.685 -12.539 21.994 1.00 87.88 368 HIS A N 1
ATOM 2967 C CA . HIS A 1 368 ? -23.656 -12.870 23.035 1.00 87.88 368 HIS A CA 1
ATOM 2968 C C . HIS A 1 368 ? -23.134 -12.564 24.449 1.00 87.88 368 HIS A C 1
ATOM 2970 O O . HIS A 1 368 ? -23.926 -12.219 25.322 1.00 87.88 368 HIS A O 1
ATOM 2976 N N . LYS A 1 369 ? -21.813 -12.656 24.656 1.00 87.19 369 LYS A N 1
ATOM 2977 C CA . LYS A 1 369 ? -21.146 -12.418 25.939 1.00 87.19 369 LYS A CA 1
ATOM 2978 C C . LYS A 1 369 ? -20.952 -10.926 26.219 1.00 87.19 369 LYS A C 1
ATOM 2980 O O . LYS A 1 369 ? -21.098 -10.486 27.352 1.00 87.19 369 LYS A O 1
ATOM 2985 N N . TYR A 1 370 ? -20.698 -10.124 25.181 1.00 89.50 370 TYR A N 1
ATOM 2986 C CA . TYR A 1 370 ? -20.364 -8.699 25.324 1.00 89.50 370 TYR A CA 1
ATOM 2987 C C . TYR A 1 370 ? -21.308 -7.734 24.576 1.00 89.50 370 TYR A C 1
ATOM 2989 O O . TYR A 1 370 ? -20.838 -6.812 23.898 1.00 89.50 370 TYR A O 1
ATOM 2997 N N . PRO A 1 371 ? -22.643 -7.858 24.704 1.00 86.69 371 PRO A N 1
ATOM 2998 C CA . PRO A 1 371 ? -23.600 -7.137 23.856 1.00 86.69 371 PRO A CA 1
ATOM 2999 C C . PRO A 1 371 ? -23.511 -5.609 23.984 1.00 86.69 371 PRO A C 1
ATOM 3001 O O . PRO A 1 371 ? -23.775 -4.883 23.024 1.00 86.69 371 PRO A O 1
ATOM 3004 N N . HIS A 1 372 ? -23.120 -5.114 25.161 1.00 86.25 372 HIS A N 1
ATOM 3005 C CA . HIS A 1 372 ? -23.003 -3.685 25.448 1.00 86.25 372 HIS A CA 1
ATOM 3006 C C . HIS A 1 372 ? -21.752 -3.046 24.832 1.00 86.25 372 HIS A C 1
ATOM 3008 O O . HIS A 1 372 ? -21.798 -1.875 24.474 1.00 86.25 372 HIS A O 1
ATOM 3014 N N . ILE A 1 373 ? -20.670 -3.809 24.658 1.00 88.81 373 ILE A N 1
ATOM 3015 C CA . ILE A 1 373 ? -19.369 -3.300 24.192 1.00 88.81 373 ILE A CA 1
ATOM 3016 C C . ILE A 1 373 ? -19.297 -3.312 22.653 1.00 88.81 373 ILE A C 1
ATOM 3018 O O . ILE A 1 373 ? -18.682 -2.436 22.042 1.00 88.81 373 ILE A O 1
ATOM 3022 N N . LEU A 1 374 ? -20.004 -4.247 22.001 1.00 89.62 374 LEU A N 1
ATOM 3023 C CA . LEU A 1 374 ? -20.026 -4.405 20.539 1.00 89.62 374 LEU A CA 1
ATOM 3024 C C . LEU A 1 374 ? -20.286 -3.127 19.722 1.00 89.62 374 LEU A C 1
ATOM 3026 O O . LEU A 1 374 ? -19.666 -2.989 18.666 1.00 89.62 374 LEU A O 1
ATOM 3030 N N . PRO A 1 375 ? -21.198 -2.210 20.107 1.00 89.75 375 PRO A N 1
ATOM 3031 C CA . PRO A 1 375 ? -21.404 -0.976 19.354 1.00 89.75 375 PRO A CA 1
ATOM 3032 C C . PRO A 1 375 ? -20.127 -0.143 19.241 1.00 89.75 375 PRO A C 1
ATOM 3034 O O . PRO A 1 375 ? -19.820 0.342 18.155 1.00 89.75 375 PRO A O 1
ATOM 3037 N N . ILE A 1 376 ? -19.365 -0.047 20.333 1.00 91.31 376 ILE A N 1
ATOM 3038 C CA . ILE A 1 376 ? -18.110 0.706 20.378 1.00 91.31 376 ILE A CA 1
ATOM 3039 C C . ILE A 1 376 ? -17.030 -0.036 19.602 1.00 91.31 376 ILE A C 1
ATOM 3041 O O . ILE A 1 376 ? -16.339 0.573 18.795 1.00 91.31 376 ILE A O 1
ATOM 3045 N N . VAL A 1 377 ? -16.942 -1.359 19.758 1.00 91.25 377 VAL A N 1
ATOM 3046 C CA . VAL A 1 377 ? -16.020 -2.203 18.977 1.00 91.25 377 VAL A CA 1
ATOM 3047 C C . VAL A 1 377 ? -16.214 -1.976 17.483 1.00 91.25 377 VAL A C 1
ATOM 3049 O O . VAL A 1 377 ? -15.254 -1.705 16.771 1.00 91.25 377 VAL A O 1
ATOM 3052 N N . ARG A 1 378 ? -17.461 -2.033 16.999 1.00 88.25 378 ARG A N 1
ATOM 3053 C CA . ARG A 1 378 ? -17.774 -1.812 15.579 1.00 88.25 378 ARG A CA 1
ATOM 3054 C C . ARG A 1 378 ? -17.399 -0.412 15.117 1.00 88.25 378 ARG A C 1
ATOM 3056 O O . ARG A 1 378 ? -16.998 -0.255 13.974 1.00 88.25 378 ARG A O 1
ATOM 3063 N N . GLN A 1 379 ? -17.544 0.587 15.977 1.00 89.62 379 GLN A N 1
ATOM 3064 C CA . GLN A 1 379 ? -17.192 1.962 15.656 1.00 89.62 379 GLN A CA 1
ATOM 3065 C C . GLN A 1 379 ? -15.668 2.135 15.569 1.00 89.62 379 GLN A C 1
ATOM 3067 O O . GLN A 1 379 ? -15.164 2.521 14.517 1.00 89.62 379 GLN A O 1
ATOM 3072 N N . TYR A 1 380 ? -14.934 1.762 16.618 1.00 92.31 380 TYR A N 1
ATOM 3073 C CA . TYR A 1 380 ? -13.499 2.035 16.743 1.00 92.31 380 TYR A CA 1
ATOM 3074 C C . TYR A 1 380 ? -12.608 1.068 15.956 1.00 92.31 380 TYR A C 1
ATOM 3076 O O . TYR A 1 380 ? -11.574 1.484 15.443 1.00 92.31 380 TYR A O 1
ATOM 3084 N N . LEU A 1 381 ? -13.006 -0.199 15.784 1.00 90.19 381 LEU A N 1
ATOM 3085 C CA . LEU A 1 381 ? -12.240 -1.145 14.961 1.00 90.19 381 LEU A CA 1
ATOM 3086 C C . LEU A 1 381 ? -12.517 -1.007 13.453 1.00 90.19 381 LEU A C 1
ATOM 3088 O O . LEU A 1 381 ? -11.825 -1.637 12.657 1.00 90.19 381 LEU A O 1
ATOM 3092 N N . SER A 1 382 ? -13.482 -0.180 13.031 1.00 87.19 382 SER A N 1
ATOM 3093 C CA . SER A 1 382 ? -13.811 -0.007 11.604 1.00 87.19 382 SER A CA 1
ATOM 3094 C C . SER A 1 382 ? -12.866 0.921 10.840 1.00 87.19 382 SER A C 1
ATOM 3096 O O . SER A 1 382 ? -12.798 0.842 9.612 1.00 87.19 382 SER A O 1
ATOM 3098 N N . ALA A 1 383 ? -12.158 1.812 11.537 1.00 86.75 383 ALA A N 1
ATOM 3099 C CA . ALA A 1 383 ? -11.305 2.796 10.890 1.00 86.75 383 ALA A CA 1
ATOM 3100 C C . ALA A 1 383 ? -10.030 2.120 10.346 1.00 86.75 383 ALA A C 1
ATOM 3102 O O . ALA A 1 383 ? -9.312 1.469 11.112 1.00 86.75 383 ALA A O 1
ATOM 3103 N N . PRO A 1 384 ? -9.712 2.270 9.047 1.00 89.62 384 PRO A N 1
ATOM 3104 C CA . PRO A 1 384 ? -8.457 1.770 8.507 1.00 89.62 384 PRO A CA 1
ATOM 3105 C C . PRO A 1 384 ? -7.285 2.652 8.971 1.00 89.62 384 PRO A C 1
ATOM 3107 O O . PRO A 1 384 ? -7.445 3.865 9.128 1.00 89.62 384 PRO A O 1
ATOM 3110 N N . PRO A 1 385 ? -6.070 2.099 9.122 1.00 88.62 385 PRO A N 1
ATOM 3111 C CA . PRO A 1 385 ? -4.895 2.876 9.521 1.00 88.62 385 PRO A CA 1
ATOM 3112 C C . PRO A 1 385 ? -4.323 3.741 8.382 1.00 88.62 385 PRO A C 1
ATOM 3114 O O . PRO A 1 385 ? -3.429 4.562 8.609 1.00 88.62 385 PRO A O 1
ATOM 3117 N N . SER A 1 386 ? -4.766 3.535 7.135 1.00 86.38 386 SER A N 1
ATOM 3118 C CA . SER A 1 386 ? -4.202 4.198 5.959 1.00 86.38 386 SER A CA 1
ATOM 3119 C C . SER A 1 386 ? -5.242 4.538 4.887 1.00 86.38 386 SER A C 1
ATOM 3121 O O . SER A 1 386 ? -6.244 3.848 4.715 1.00 86.38 386 SER A O 1
ATOM 3123 N N . SER A 1 387 ? -4.958 5.591 4.114 1.00 82.00 387 SER A N 1
ATOM 3124 C CA . SER A 1 387 ? -5.681 5.953 2.885 1.00 82.00 387 SER A CA 1
ATOM 3125 C C . SER A 1 387 ? -5.278 5.095 1.678 1.00 82.00 387 SER A C 1
ATOM 3127 O O . SER A 1 387 ? -5.787 5.287 0.578 1.00 82.00 387 SER A O 1
ATOM 3129 N N . VAL A 1 388 ? -4.362 4.134 1.841 1.00 70.44 388 VAL A N 1
ATOM 3130 C CA . VAL A 1 388 ? -3.786 3.398 0.705 1.00 70.44 388 VAL A CA 1
ATOM 3131 C C . VAL A 1 388 ? -4.824 2.516 0.016 1.00 70.44 388 VAL A C 1
ATOM 3133 O O . VAL A 1 388 ? -4.791 2.394 -1.203 1.00 70.44 388 VAL A O 1
ATOM 3136 N N . ALA A 1 389 ? -5.783 1.949 0.751 1.00 62.06 389 ALA A N 1
ATOM 3137 C CA . ALA A 1 389 ? -6.851 1.147 0.151 1.00 62.06 389 ALA A CA 1
ATOM 3138 C C . ALA A 1 389 ? -7.695 1.966 -0.845 1.00 62.06 389 ALA A C 1
ATOM 3140 O O . ALA A 1 389 ? -8.015 1.487 -1.937 1.00 62.06 389 ALA A O 1
ATOM 3141 N N . SER A 1 390 ? -8.001 3.226 -0.513 1.00 62.19 390 SER A N 1
ATOM 3142 C CA . SER A 1 390 ? -8.703 4.119 -1.435 1.00 62.19 390 SER A CA 1
ATOM 3143 C C . SER A 1 390 ? -7.786 4.563 -2.574 1.00 62.19 390 SER A C 1
ATOM 3145 O O . SER A 1 390 ? -8.219 4.551 -3.719 1.00 62.19 390 SER A O 1
ATOM 3147 N N . GLU A 1 391 ? -6.505 4.844 -2.326 1.00 62.28 391 GLU A N 1
ATOM 3148 C CA . GLU A 1 391 ? -5.531 5.144 -3.386 1.00 62.28 391 GLU A CA 1
ATOM 3149 C C . GLU A 1 391 ? -5.296 3.977 -4.348 1.00 62.28 391 GLU A C 1
ATOM 3151 O O . GLU A 1 391 ? -5.093 4.218 -5.531 1.00 62.28 391 GLU A O 1
ATOM 3156 N N . GLN A 1 392 ? -5.322 2.721 -3.899 1.00 59.19 392 GLN A N 1
ATOM 3157 C CA . GLN A 1 392 ? -5.223 1.546 -4.770 1.00 59.19 392 GLN A CA 1
ATOM 3158 C C . GLN A 1 392 ? -6.470 1.421 -5.645 1.00 59.19 392 GLN A C 1
ATOM 3160 O O . GLN A 1 392 ? -6.356 1.226 -6.857 1.00 59.19 392 GLN A O 1
ATOM 3165 N N . LEU A 1 393 ? -7.650 1.621 -5.053 1.00 54.88 393 LEU A N 1
ATOM 3166 C CA . LEU A 1 393 ? -8.913 1.670 -5.781 1.00 54.88 393 LEU A CA 1
ATOM 3167 C C . LEU A 1 393 ? -8.925 2.821 -6.802 1.00 54.88 393 LEU A C 1
ATOM 3169 O O . LEU A 1 393 ? -9.306 2.622 -7.954 1.00 54.88 393 LEU A O 1
ATOM 3173 N N . PHE A 1 394 ? -8.432 4.002 -6.421 1.00 49.41 394 PHE A N 1
ATOM 3174 C CA . PHE A 1 394 ? -8.342 5.173 -7.290 1.00 49.41 394 PHE A CA 1
ATOM 3175 C C . PHE A 1 394 ? -7.171 5.132 -8.269 1.00 49.41 394 PHE A C 1
ATOM 3177 O O . PHE A 1 394 ? -7.281 5.737 -9.321 1.00 49.41 394 PHE A O 1
ATOM 3184 N N . SER A 1 395 ? -6.091 4.400 -8.003 1.00 44.78 395 SER A N 1
ATOM 3185 C CA . SER A 1 395 ? -5.026 4.118 -8.978 1.00 44.78 395 SER A CA 1
ATOM 3186 C C . SER A 1 395 ? -5.560 3.168 -10.044 1.00 44.78 395 SER A C 1
ATOM 3188 O O . SER A 1 395 ? -5.382 3.407 -11.236 1.00 44.78 395 SER A O 1
ATOM 3190 N N . GLY A 1 396 ? -6.321 2.155 -9.614 1.00 38.12 396 GLY A N 1
ATOM 3191 C CA . GLY A 1 396 ? -7.150 1.335 -10.490 1.00 38.12 396 GLY A CA 1
ATOM 3192 C C . GLY A 1 396 ? -8.138 2.172 -11.304 1.00 38.12 396 GLY A C 1
ATOM 3193 O O . GLY A 1 396 ? -8.318 1.900 -12.484 1.00 38.12 396 GLY A O 1
ATOM 3194 N N . ALA A 1 397 ? -8.725 3.220 -10.710 1.00 37.25 397 ALA A N 1
ATOM 3195 C CA . ALA A 1 397 ? -9.628 4.149 -11.393 1.00 37.25 397 ALA A CA 1
ATOM 3196 C C . ALA A 1 397 ? -8.915 5.198 -12.269 1.00 37.25 397 ALA A C 1
ATOM 3198 O O . ALA A 1 397 ? -9.472 5.629 -13.272 1.00 37.25 397 ALA A O 1
ATOM 3199 N N . GLY A 1 398 ? -7.687 5.597 -11.932 1.00 34.84 398 GLY A N 1
ATOM 3200 C CA . GLY A 1 398 ? -6.843 6.542 -12.668 1.00 34.84 398 GLY A CA 1
ATOM 3201 C C . GLY A 1 398 ? -6.446 5.987 -14.029 1.00 34.84 398 GLY A C 1
ATOM 3202 O O . GLY A 1 398 ? -6.492 6.707 -15.021 1.00 34.84 398 GLY A O 1
ATOM 3203 N N . LEU A 1 399 ? -6.242 4.666 -14.097 1.00 37.56 399 LEU A N 1
ATOM 3204 C CA . LEU A 1 399 ? -6.119 3.891 -15.339 1.00 37.56 399 LEU A CA 1
ATOM 3205 C C . LEU A 1 399 ? -7.364 3.965 -16.242 1.00 37.56 399 LEU A C 1
ATOM 3207 O O . LEU A 1 399 ? -7.328 3.496 -17.377 1.00 37.56 399 LEU A O 1
ATOM 3211 N N . ILE A 1 400 ? -8.467 4.520 -15.737 1.00 37.53 400 ILE A N 1
ATOM 3212 C CA . ILE A 1 400 ? -9.738 4.658 -16.441 1.00 37.53 400 ILE A CA 1
ATOM 3213 C C . ILE A 1 400 ? -10.058 6.127 -16.792 1.00 37.53 400 ILE A C 1
ATOM 3215 O O . ILE A 1 400 ? -10.843 6.376 -17.706 1.00 37.53 400 ILE A O 1
ATOM 3219 N N . TYR A 1 401 ? -9.442 7.106 -16.114 1.00 33.88 401 TYR A N 1
ATOM 3220 C CA . TYR A 1 401 ? -9.575 8.533 -16.451 1.00 33.88 401 TYR A CA 1
ATOM 3221 C C . TYR A 1 401 ? -8.759 8.936 -17.694 1.00 33.88 401 TYR A C 1
ATOM 3223 O O . TYR A 1 401 ? -9.086 9.942 -18.322 1.00 33.88 401 TYR A O 1
ATOM 3231 N N . GLU A 1 402 ? -7.743 8.159 -18.081 1.00 36.88 402 GLU A N 1
ATOM 3232 C CA . GLU A 1 402 ? -6.997 8.361 -19.328 1.00 36.88 402 GLU A CA 1
ATOM 3233 C C . GLU A 1 402 ? -7.604 7.530 -20.472 1.00 36.88 402 GLU A C 1
ATOM 3235 O O . GLU A 1 402 ? -7.727 6.307 -20.394 1.00 36.88 402 GLU A O 1
ATOM 3240 N N . GLU A 1 403 ? -8.020 8.198 -21.555 1.00 32.09 403 GLU A N 1
ATOM 3241 C CA . GLU A 1 403 ? -8.645 7.545 -22.710 1.00 32.09 403 GLU A CA 1
ATOM 3242 C C . GLU A 1 403 ? -7.663 6.599 -23.407 1.00 32.09 403 GLU A C 1
ATOM 3244 O O . GLU A 1 403 ? -6.689 7.108 -23.937 1.00 32.09 403 GLU A O 1
ATOM 3249 N N . HIS A 1 404 ? -7.956 5.287 -23.505 1.00 42.91 404 HIS A N 1
ATOM 3250 C CA . HIS A 1 404 ? -7.657 4.390 -24.653 1.00 42.91 404 HIS A CA 1
ATOM 3251 C C . HIS A 1 404 ? -8.377 3.004 -24.519 1.00 42.91 404 HIS A C 1
ATOM 3253 O O . HIS A 1 404 ? -8.674 2.553 -23.420 1.00 42.91 404 HIS A O 1
ATOM 3259 N N . ARG A 1 405 ? -8.706 2.325 -25.645 1.00 34.88 405 ARG A N 1
ATOM 3260 C CA . ARG A 1 405 ? -9.602 1.124 -25.776 1.00 34.88 405 ARG A CA 1
ATOM 3261 C C . ARG A 1 405 ? -8.890 -0.260 -25.754 1.00 34.88 405 ARG A C 1
ATOM 3263 O O . ARG A 1 405 ? -7.744 -0.316 -26.188 1.00 34.88 405 ARG A O 1
ATOM 3270 N N . ASN A 1 406 ? -9.599 -1.371 -25.401 1.00 44.91 406 ASN A N 1
ATOM 3271 C CA . ASN A 1 406 ? -9.871 -2.667 -26.143 1.00 44.91 406 ASN A CA 1
ATOM 3272 C C . ASN A 1 406 ? -10.503 -3.753 -25.196 1.00 44.91 406 ASN A C 1
ATOM 3274 O O . ASN A 1 406 ? -10.861 -3.408 -24.079 1.00 44.91 406 ASN A O 1
ATOM 3278 N N . ARG A 1 407 ? -10.517 -5.086 -25.457 1.00 43.78 407 ARG A N 1
ATOM 3279 C CA . ARG A 1 407 ? -11.363 -5.986 -26.307 1.00 43.78 407 ARG A CA 1
ATOM 3280 C C . ARG A 1 407 ? -11.691 -7.236 -25.439 1.00 43.78 407 ARG A C 1
ATOM 3282 O O . ARG A 1 407 ? -10.797 -7.727 -24.761 1.00 43.78 407 ARG A O 1
ATOM 3289 N N . LEU A 1 408 ? -12.936 -7.733 -25.439 1.00 45.06 408 LEU A N 1
ATOM 3290 C CA . LEU A 1 408 ? -13.426 -8.823 -24.560 1.00 45.06 408 LEU A CA 1
ATOM 3291 C C . LEU A 1 408 ? -12.999 -10.231 -25.041 1.00 45.06 408 LEU A C 1
ATOM 3293 O O . LEU A 1 408 ? -13.016 -10.485 -26.246 1.00 45.06 408 LEU A O 1
ATOM 3297 N N . LYS A 1 409 ? -12.682 -11.152 -24.112 1.00 54.53 409 LYS A N 1
ATOM 3298 C CA . LYS A 1 409 ? -12.567 -12.603 -24.375 1.00 54.53 409 LYS A CA 1
ATOM 3299 C C . LYS A 1 409 ? -13.940 -13.256 -24.192 1.00 54.53 409 LYS A C 1
ATOM 3301 O O . LYS A 1 409 ? -14.517 -13.189 -23.109 1.00 54.53 409 LYS A O 1
ATOM 3306 N N . VAL A 1 410 ? -14.470 -13.836 -25.263 1.00 51.66 410 VAL A N 1
ATOM 3307 C CA . VAL A 1 410 ? -15.828 -14.390 -25.323 1.00 51.66 410 VAL A CA 1
ATOM 3308 C C . VAL A 1 410 ? -15.772 -15.763 -25.975 1.00 51.66 410 VAL A C 1
ATOM 3310 O O . VAL A 1 410 ? -15.167 -15.904 -27.037 1.00 51.66 410 VAL A O 1
ATOM 3313 N N . ASP A 1 411 ? -16.414 -16.743 -25.352 1.00 66.50 411 ASP A N 1
ATOM 3314 C CA . ASP A 1 411 ? -16.662 -18.053 -25.946 1.00 66.50 411 ASP A CA 1
ATOM 3315 C C . ASP A 1 411 ? -17.674 -17.916 -27.097 1.00 66.50 411 ASP A C 1
ATOM 3317 O O . ASP A 1 411 ? -18.754 -17.357 -26.912 1.00 66.50 411 ASP A O 1
ATOM 3321 N N . ALA A 1 412 ? -17.320 -18.353 -28.305 1.00 65.06 412 ALA A N 1
ATOM 3322 C CA . ALA A 1 412 ? -18.137 -18.096 -29.492 1.00 65.06 412 ALA A CA 1
ATOM 3323 C C . ALA A 1 412 ? -19.449 -18.902 -29.527 1.00 65.06 412 ALA A C 1
ATOM 3325 O O . ALA A 1 412 ? -20.401 -18.454 -30.165 1.00 65.06 412 ALA A O 1
ATOM 3326 N N . ASP A 1 413 ? -19.513 -20.033 -28.820 1.00 68.44 413 ASP A N 1
ATOM 3327 C CA . ASP A 1 413 ? -20.658 -20.948 -28.849 1.00 68.44 413 ASP A CA 1
ATOM 3328 C C . ASP A 1 413 ? -21.679 -20.593 -27.764 1.00 68.44 413 ASP A C 1
ATOM 3330 O O . ASP A 1 413 ? -22.887 -20.501 -27.997 1.00 68.44 413 ASP A O 1
ATOM 3334 N N . THR A 1 414 ? -21.185 -20.356 -26.553 1.00 72.75 414 THR A N 1
ATOM 3335 C CA . THR A 1 414 ? -21.996 -20.061 -25.368 1.00 72.75 414 THR A CA 1
ATOM 3336 C C . THR A 1 414 ? -22.180 -18.566 -25.139 1.00 72.75 414 THR A C 1
ATOM 3338 O O . THR A 1 414 ? -23.079 -18.165 -24.396 1.00 72.75 414 THR A O 1
ATOM 3341 N N . PHE A 1 415 ? -21.363 -17.726 -25.786 1.00 76.44 415 PHE A N 1
ATOM 3342 C CA . PHE A 1 415 ? -21.292 -16.277 -25.565 1.00 76.44 415 PHE A CA 1
ATOM 3343 C C . PHE A 1 415 ? -20.924 -15.908 -24.123 1.00 76.44 415 PHE A C 1
ATOM 3345 O O . PHE A 1 415 ? -21.151 -14.775 -23.692 1.00 76.44 415 PHE A O 1
ATOM 3352 N N . TYR A 1 416 ? -20.367 -16.864 -23.375 1.00 75.56 416 TYR A N 1
ATOM 3353 C CA . TYR A 1 416 ? -19.884 -16.652 -22.023 1.00 75.56 416 TYR A CA 1
ATOM 3354 C C . TYR A 1 416 ? -18.640 -15.769 -22.056 1.00 75.56 416 TYR A C 1
ATOM 3356 O O . TYR A 1 416 ? -17.692 -16.014 -22.808 1.00 75.56 416 TYR A O 1
ATOM 3364 N N . VAL A 1 417 ? -18.641 -14.729 -21.231 1.00 69.06 417 VAL A N 1
ATOM 3365 C CA . VAL A 1 417 ? -17.508 -13.815 -21.113 1.00 69.06 417 VAL A CA 1
ATOM 3366 C C . VAL A 1 417 ? -16.642 -14.274 -19.951 1.00 69.06 417 VAL A C 1
ATOM 3368 O O . VAL A 1 417 ? -17.074 -14.224 -18.801 1.00 69.06 417 VAL A O 1
ATOM 3371 N N . TYR A 1 418 ? -15.415 -14.703 -20.239 1.00 50.62 418 TYR A N 1
ATOM 3372 C CA . TYR A 1 418 ? -14.478 -15.198 -19.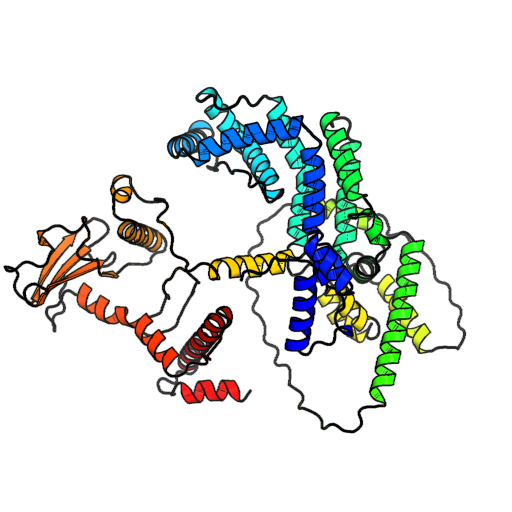231 1.00 50.62 418 TYR A CA 1
ATOM 3373 C C . TYR A 1 418 ? -13.237 -14.312 -19.145 1.00 50.62 418 TYR A C 1
ATOM 3375 O O . TYR A 1 418 ? -12.677 -13.918 -20.169 1.00 50.62 418 TYR A O 1
ATOM 3383 N N . ASN A 1 419 ? -12.795 -14.035 -17.913 1.00 46.38 419 ASN A N 1
ATOM 3384 C CA . ASN A 1 419 ? -11.570 -13.288 -17.619 1.00 46.38 419 ASN A CA 1
ATOM 3385 C C . ASN A 1 419 ? -11.495 -11.948 -18.384 1.00 46.38 419 ASN A C 1
ATOM 3387 O O . ASN A 1 419 ? -10.512 -11.634 -19.062 1.00 46.38 419 ASN A O 1
ATOM 3391 N N . ALA A 1 420 ? -12.596 -11.189 -18.339 1.00 48.06 420 ALA A N 1
ATOM 3392 C CA . ALA A 1 420 ? -12.660 -9.854 -18.913 1.00 48.06 420 ALA A CA 1
ATOM 3393 C C . ALA A 1 420 ? -11.816 -8.896 -18.070 1.00 48.06 420 ALA A C 1
ATOM 3395 O O . ALA A 1 420 ? -12.019 -8.766 -16.867 1.00 48.06 420 ALA A O 1
ATOM 3396 N N . TYR A 1 421 ? -10.889 -8.206 -18.723 1.00 43.66 421 TYR A N 1
ATOM 3397 C CA . TYR A 1 421 ? -10.019 -7.218 -18.105 1.00 43.66 421 TYR A CA 1
ATOM 3398 C C . TYR A 1 421 ? -10.197 -5.874 -18.809 1.00 43.66 421 TYR A C 1
ATOM 3400 O O . TYR A 1 421 ? -10.486 -5.811 -20.008 1.00 43.66 421 TYR A O 1
ATOM 3408 N N . ILE A 1 422 ? -10.029 -4.788 -18.061 1.00 42.97 422 ILE A N 1
ATOM 3409 C CA . ILE A 1 422 ? -10.042 -3.434 -18.613 1.00 42.97 422 ILE A CA 1
ATOM 3410 C C . ILE A 1 422 ? -8.665 -3.196 -19.246 1.00 42.97 422 ILE A C 1
ATOM 3412 O O . ILE A 1 422 ? -7.650 -3.209 -18.554 1.00 42.97 422 ILE A O 1
ATOM 3416 N N . TYR A 1 423 ? -8.611 -3.044 -20.571 1.00 44.50 423 TYR A N 1
ATOM 3417 C CA . TYR A 1 423 ? -7.364 -2.868 -21.323 1.00 44.50 423 TYR A CA 1
ATOM 3418 C C . TYR A 1 423 ? -7.199 -1.437 -21.838 1.00 44.50 423 TYR A C 1
ATOM 3420 O O . TYR A 1 423 ? -8.100 -0.917 -22.494 1.00 44.50 423 TYR A O 1
ATOM 3428 N N . HIS A 1 424 ? -6.010 -0.861 -21.636 1.00 44.50 424 HIS A N 1
ATOM 3429 C CA . HIS A 1 424 ? -5.695 0.548 -21.922 1.00 44.50 424 HIS A CA 1
ATOM 3430 C C . HIS A 1 424 ? -4.598 0.764 -23.000 1.00 44.50 424 HIS A C 1
ATOM 3432 O O . HIS A 1 424 ? -4.121 1.875 -23.200 1.00 44.50 424 HIS A O 1
ATOM 3438 N N . GLY A 1 425 ? -4.183 -0.286 -23.723 1.00 44.72 425 GLY A N 1
ATOM 3439 C CA . GLY A 1 425 ? -3.544 -0.197 -25.048 1.00 44.72 425 GLY A CA 1
ATOM 3440 C C . GLY A 1 425 ? -2.356 0.749 -25.286 1.00 44.72 425 GLY A C 1
ATOM 3441 O O . GLY A 1 425 ? -2.446 1.592 -26.179 1.00 44.72 425 GLY A O 1
ATOM 3442 N N . ARG A 1 426 ? -1.185 0.524 -24.666 1.00 38.59 426 ARG A N 1
ATOM 3443 C CA . ARG A 1 426 ? 0.090 1.030 -25.228 1.00 38.59 426 ARG A CA 1
ATOM 3444 C C . ARG A 1 426 ? 1.213 -0.007 -25.280 1.00 38.59 426 ARG A C 1
ATOM 3446 O O . ARG A 1 426 ? 1.549 -0.612 -24.272 1.00 38.59 426 ARG A O 1
ATOM 3453 N N . GLY A 1 427 ? 1.823 -0.085 -26.470 1.00 48.03 427 GLY A N 1
ATOM 3454 C CA . GLY A 1 427 ? 3.164 -0.609 -26.741 1.00 48.03 427 GLY A CA 1
ATOM 3455 C C . GLY A 1 427 ? 3.297 -2.130 -26.811 1.00 48.03 427 GLY A C 1
ATOM 3456 O O . GLY A 1 427 ? 2.838 -2.856 -25.939 1.00 48.03 427 GLY A O 1
ATOM 3457 N N . SER A 1 428 ? 3.993 -2.618 -27.838 1.00 45.78 428 SER A N 1
ATOM 3458 C CA . SER A 1 428 ? 4.848 -3.787 -27.644 1.00 45.78 428 SER A CA 1
ATOM 3459 C C . SER A 1 428 ? 6.175 -3.233 -27.128 1.00 45.78 428 SER A C 1
ATOM 3461 O O . SER A 1 428 ? 6.818 -2.451 -27.819 1.00 45.78 428 SER A O 1
ATOM 3463 N N . ASP A 1 429 ? 6.574 -3.607 -25.918 1.00 52.94 429 ASP A N 1
ATOM 3464 C CA . ASP A 1 429 ? 7.909 -3.354 -25.347 1.00 52.94 429 ASP A CA 1
ATOM 3465 C C . ASP A 1 429 ? 9.030 -4.111 -26.097 1.00 52.94 429 ASP A C 1
ATOM 3467 O O . ASP A 1 429 ? 10.189 -4.085 -25.690 1.00 52.94 429 ASP A O 1
ATOM 3471 N N . GLY A 1 430 ? 8.695 -4.824 -27.183 1.00 52.44 430 GLY A N 1
ATOM 3472 C CA . GLY A 1 430 ? 9.622 -5.663 -27.937 1.00 52.44 430 GLY A CA 1
ATOM 3473 C C . GLY A 1 430 ? 10.057 -6.921 -27.181 1.00 52.44 430 GLY A C 1
ATOM 3474 O O . GLY A 1 430 ? 10.914 -7.656 -27.674 1.00 52.44 430 GLY A O 1
ATOM 3475 N N . LYS A 1 431 ? 9.496 -7.181 -25.993 1.00 47.78 431 LYS A N 1
ATOM 3476 C CA . LYS A 1 431 ? 9.876 -8.298 -25.129 1.00 47.78 431 LYS A CA 1
ATOM 3477 C C . LYS A 1 431 ? 9.360 -9.607 -25.731 1.00 47.78 431 LYS A C 1
ATOM 3479 O O . LYS A 1 431 ? 8.167 -9.747 -25.994 1.00 47.78 431 LYS A O 1
ATOM 3484 N N . GLY A 1 432 ? 10.276 -10.545 -25.985 1.00 54.44 432 GLY A N 1
ATOM 3485 C CA . GLY A 1 432 ? 9.986 -11.820 -26.660 1.00 54.44 432 GLY A CA 1
ATOM 3486 C C . GLY A 1 432 ? 9.966 -11.757 -28.196 1.00 54.44 432 GLY A C 1
ATOM 3487 O O . GLY A 1 432 ? 9.675 -12.763 -28.841 1.00 54.44 432 GLY A O 1
ATOM 3488 N N . LEU A 1 433 ? 10.284 -10.600 -28.791 1.00 60.62 433 LEU A N 1
ATOM 3489 C CA . LEU A 1 433 ? 10.396 -10.435 -30.242 1.00 60.62 433 LEU A CA 1
ATOM 3490 C C . LEU A 1 433 ? 11.868 -10.406 -30.678 1.00 60.62 433 LEU A C 1
ATOM 3492 O O . LEU A 1 433 ? 12.705 -9.785 -30.019 1.00 60.62 433 LEU A O 1
ATOM 3496 N N . SER A 1 434 ? 12.187 -11.058 -31.795 1.00 73.69 434 SER A N 1
ATOM 3497 C CA . SER A 1 434 ? 13.513 -11.007 -32.420 1.00 73.69 434 SER A CA 1
ATOM 3498 C C . SER A 1 434 ? 13.804 -9.618 -33.001 1.00 73.69 434 SER A C 1
ATOM 3500 O O . SER A 1 434 ? 12.901 -8.806 -33.213 1.00 73.69 434 SER A O 1
ATOM 3502 N N . ASP A 1 435 ? 15.066 -9.323 -33.309 1.00 71.88 435 ASP A N 1
ATOM 3503 C CA . ASP A 1 435 ? 15.437 -8.011 -33.857 1.00 71.88 435 ASP A CA 1
ATOM 3504 C C . ASP A 1 435 ? 14.869 -7.762 -35.264 1.00 71.88 435 ASP A C 1
ATOM 3506 O O . ASP A 1 435 ? 14.643 -6.613 -35.647 1.00 71.88 435 ASP A O 1
ATOM 3510 N N . ALA A 1 436 ? 14.551 -8.825 -36.009 1.00 69.00 436 ALA A N 1
ATOM 3511 C CA . ALA A 1 436 ? 13.778 -8.732 -37.244 1.00 69.00 436 ALA A CA 1
ATOM 3512 C C . ALA A 1 436 ? 12.301 -8.391 -36.963 1.00 69.00 436 ALA A C 1
ATOM 3514 O O . ALA A 1 436 ? 11.726 -7.531 -37.629 1.00 69.00 436 ALA A O 1
ATOM 3515 N N . GLU A 1 437 ? 11.698 -8.998 -35.937 1.00 65.62 437 GLU A N 1
ATOM 3516 C CA . GLU A 1 437 ? 10.299 -8.776 -35.544 1.00 65.62 437 GLU A CA 1
ATOM 3517 C C . GLU A 1 437 ? 10.066 -7.386 -34.929 1.00 65.62 437 GLU A C 1
ATOM 3519 O O . GLU A 1 437 ? 9.006 -6.791 -35.114 1.00 65.62 437 GLU A O 1
ATOM 3524 N N . LYS A 1 438 ? 11.066 -6.810 -34.252 1.00 65.31 438 LYS A N 1
ATOM 3525 C CA . LYS A 1 438 ? 11.009 -5.435 -33.721 1.00 65.31 438 LYS A CA 1
ATOM 3526 C C . LYS A 1 438 ? 10.994 -4.359 -34.812 1.00 65.31 438 LYS A C 1
ATOM 3528 O O . LYS A 1 438 ? 10.556 -3.241 -34.553 1.00 65.31 438 LYS A O 1
ATOM 3533 N N . ARG A 1 439 ? 11.433 -4.676 -36.037 1.00 68.38 439 ARG A N 1
ATOM 3534 C CA . ARG A 1 439 ? 11.345 -3.768 -37.200 1.00 68.38 439 ARG A CA 1
ATOM 3535 C C . ARG A 1 439 ? 9.942 -3.731 -37.818 1.00 68.38 439 ARG A C 1
ATOM 3537 O O . ARG A 1 439 ? 9.672 -2.894 -38.679 1.00 68.38 439 ARG A O 1
ATOM 3544 N N . LEU A 1 440 ? 9.048 -4.623 -37.387 1.00 58.44 440 LEU A N 1
ATOM 3545 C CA . LEU A 1 440 ? 7.662 -4.684 -37.844 1.00 58.44 440 LEU A CA 1
ATOM 3546 C C . LEU A 1 440 ? 6.821 -3.571 -37.212 1.00 58.44 440 LEU A C 1
ATOM 3548 O O . LEU A 1 440 ? 7.177 -3.016 -36.178 1.00 58.44 440 LEU A O 1
ATOM 3552 N N . GLY A 1 441 ? 5.677 -3.227 -37.806 1.00 58.56 441 GLY A N 1
ATOM 3553 C CA . GLY A 1 441 ? 4.798 -2.208 -37.221 1.00 58.56 441 GLY A CA 1
ATOM 3554 C C . GLY A 1 441 ? 4.218 -2.664 -35.875 1.00 58.56 441 GLY A C 1
ATOM 3555 O O . GLY A 1 441 ? 3.875 -3.834 -35.728 1.00 58.56 441 GLY A O 1
ATOM 3556 N N . ILE A 1 442 ? 4.019 -1.745 -34.921 1.00 57.16 442 ILE A N 1
ATOM 3557 C CA . ILE A 1 442 ? 3.509 -2.036 -33.559 1.00 57.16 442 ILE A CA 1
ATOM 3558 C C . ILE A 1 442 ? 2.297 -2.993 -33.545 1.00 57.16 442 ILE A C 1
ATOM 3560 O O . ILE A 1 442 ? 2.313 -3.948 -32.773 1.00 57.16 442 ILE A O 1
ATOM 3564 N N . PRO A 1 443 ? 1.275 -2.858 -34.420 1.00 48.41 443 PRO A N 1
ATOM 3565 C CA . PRO A 1 443 ? 0.151 -3.791 -34.391 1.00 48.41 443 PRO A CA 1
ATOM 3566 C C . PRO A 1 443 ? 0.514 -5.212 -34.861 1.00 48.41 443 PRO A C 1
ATOM 3568 O O . PRO A 1 443 ? -0.201 -6.145 -34.531 1.00 48.41 443 PRO A O 1
ATOM 3571 N N . SER A 1 444 ? 1.578 -5.386 -35.654 1.00 55.22 444 SER A N 1
ATOM 3572 C CA . SER A 1 444 ? 2.112 -6.709 -36.028 1.00 55.22 444 SER A CA 1
ATOM 3573 C C . SER A 1 444 ? 2.896 -7.317 -34.869 1.00 55.22 444 SER A C 1
ATOM 3575 O O . SER A 1 444 ? 2.694 -8.478 -34.534 1.00 55.22 444 SER A O 1
ATOM 3577 N N . GLN A 1 445 ? 3.721 -6.504 -34.204 1.00 59.50 445 GLN A N 1
ATOM 3578 C CA . GLN A 1 445 ? 4.459 -6.901 -33.006 1.00 59.50 445 GLN A CA 1
ATOM 3579 C C . GLN A 1 445 ? 3.516 -7.412 -31.909 1.00 59.50 445 GLN A C 1
ATOM 3581 O O . GLN A 1 445 ? 3.767 -8.458 -31.319 1.00 59.50 445 GLN A O 1
ATOM 3586 N N . SER A 1 446 ? 2.393 -6.719 -31.680 1.00 53.41 446 SER A N 1
ATOM 3587 C CA . SER A 1 446 ? 1.373 -7.143 -30.715 1.00 53.41 446 SER A CA 1
ATOM 3588 C C . SER A 1 446 ? 0.740 -8.489 -31.069 1.00 53.41 446 SER A C 1
ATOM 3590 O O . SER A 1 446 ? 0.469 -9.275 -30.169 1.00 53.41 446 SER A O 1
ATOM 3592 N N . VAL A 1 447 ? 0.516 -8.770 -32.357 1.00 55.59 447 VAL A N 1
ATOM 3593 C CA . VAL A 1 447 ? -0.063 -10.047 -32.808 1.00 55.59 447 VAL A CA 1
ATOM 3594 C C . VAL A 1 447 ? 0.951 -11.183 -32.681 1.00 55.59 447 VAL A C 1
ATOM 3596 O O . VAL A 1 447 ? 0.592 -12.243 -32.183 1.00 55.59 447 VAL A O 1
ATOM 3599 N N . ILE A 1 448 ? 2.213 -10.964 -33.060 1.00 60.00 448 ILE A N 1
ATOM 3600 C CA . ILE A 1 448 ? 3.275 -11.979 -32.966 1.00 60.00 448 ILE A CA 1
ATOM 3601 C C . ILE A 1 448 ? 3.583 -12.308 -31.502 1.00 60.00 448 ILE A C 1
ATOM 3603 O O . ILE A 1 448 ? 3.622 -13.478 -31.136 1.00 60.00 448 ILE A O 1
ATOM 3607 N N . ARG A 1 449 ? 3.723 -11.290 -30.643 1.00 63.72 449 ARG A N 1
ATOM 3608 C CA . ARG A 1 449 ? 3.931 -11.483 -29.201 1.00 63.72 449 ARG A CA 1
ATOM 3609 C C . ARG A 1 449 ? 2.767 -12.236 -28.569 1.00 63.72 449 ARG A C 1
ATOM 3611 O O . ARG A 1 449 ? 2.993 -13.185 -27.831 1.00 63.72 449 ARG A O 1
ATOM 3618 N N . LEU A 1 450 ? 1.537 -11.801 -28.853 1.00 57.91 450 LEU A N 1
ATOM 3619 C CA . LEU A 1 450 ? 0.349 -12.469 -28.339 1.00 57.91 450 LEU A CA 1
ATOM 3620 C C . LEU A 1 450 ? 0.303 -13.920 -28.818 1.00 57.91 450 LEU A C 1
ATOM 3622 O O . LEU A 1 450 ? -0.026 -14.785 -28.032 1.00 57.91 450 LEU A O 1
ATOM 3626 N N . SER A 1 451 ? 0.675 -14.199 -30.066 1.00 57.97 451 SER A N 1
ATOM 3627 C CA . SER A 1 451 ? 0.660 -15.568 -30.590 1.00 57.97 451 SER A CA 1
ATOM 3628 C C . SER A 1 451 ? 1.681 -16.471 -29.891 1.00 57.97 451 SER A C 1
ATOM 3630 O O . SER A 1 451 ? 1.313 -17.573 -29.509 1.00 57.97 451 SER A O 1
ATOM 3632 N N . LYS A 1 452 ? 2.906 -15.987 -29.631 1.00 62.25 452 LYS A N 1
ATOM 3633 C CA . LYS A 1 452 ? 3.931 -16.735 -28.874 1.00 62.25 452 LYS A CA 1
ATOM 3634 C C . LYS A 1 452 ? 3.516 -16.993 -27.417 1.00 62.25 452 LYS A C 1
ATOM 3636 O O . LYS A 1 452 ? 3.601 -18.114 -26.942 1.00 62.25 452 LYS A O 1
ATOM 3641 N N . ASP A 1 453 ? 2.990 -15.975 -26.730 1.00 56.44 453 ASP A N 1
ATOM 3642 C CA . ASP A 1 453 ? 2.507 -16.096 -25.338 1.00 56.44 453 ASP A CA 1
ATOM 3643 C C . ASP A 1 453 ? 1.223 -16.947 -25.229 1.00 56.44 453 ASP A C 1
ATOM 3645 O O . ASP A 1 453 ? 0.919 -17.492 -24.170 1.00 56.44 453 ASP A O 1
ATOM 3649 N N . LEU A 1 454 ? 0.446 -17.064 -26.312 1.00 58.47 454 LEU A N 1
ATOM 3650 C CA . LEU A 1 454 ? -0.679 -17.998 -26.394 1.00 58.47 454 LEU A CA 1
ATOM 3651 C C . LEU A 1 454 ? -0.182 -19.437 -26.586 1.00 58.47 454 LEU A C 1
ATOM 3653 O O . LEU A 1 454 ? -0.674 -20.325 -25.896 1.00 58.47 454 LEU A O 1
ATOM 3657 N N . GLU A 1 455 ? 0.817 -19.656 -27.440 1.00 61.59 455 GLU A N 1
ATOM 3658 C CA . GLU A 1 455 ? 1.398 -20.976 -27.712 1.00 61.59 455 GLU A CA 1
ATOM 3659 C C . GLU A 1 455 ? 2.069 -21.584 -26.469 1.00 61.59 455 GLU A C 1
ATOM 3661 O O . GLU A 1 455 ? 1.780 -22.730 -26.125 1.00 61.59 455 GLU A O 1
ATOM 3666 N N . ASP A 1 456 ? 2.820 -20.782 -25.703 1.00 61.38 456 ASP A N 1
ATOM 3667 C CA . ASP A 1 456 ? 3.404 -21.175 -24.404 1.00 61.38 456 ASP A CA 1
ATOM 3668 C C . ASP A 1 456 ? 2.342 -21.614 -23.371 1.00 61.38 456 ASP A C 1
ATOM 3670 O O . ASP A 1 456 ? 2.649 -22.283 -22.383 1.00 61.38 456 ASP A O 1
ATOM 3674 N N . ARG A 1 457 ? 1.073 -21.243 -23.587 1.00 61.38 457 ARG A N 1
ATOM 3675 C CA . ARG A 1 457 ? -0.077 -21.580 -22.731 1.00 61.38 457 ARG A CA 1
ATOM 3676 C C . ARG A 1 457 ? -1.022 -22.600 -23.373 1.00 61.38 457 ARG A C 1
ATOM 3678 O O . ARG A 1 457 ? -2.125 -22.793 -22.864 1.00 61.38 457 ARG A O 1
ATOM 3685 N N . GLY A 1 458 ? -0.625 -23.219 -24.487 1.00 67.56 458 GLY A N 1
ATOM 3686 C CA . GLY A 1 458 ? -1.438 -24.193 -25.223 1.00 67.56 458 GLY A CA 1
ATOM 3687 C C . GLY A 1 458 ? -2.658 -23.596 -25.938 1.00 67.56 458 GLY A C 1
ATOM 3688 O O . GLY A 1 458 ? -3.622 -24.308 -26.207 1.00 67.56 458 GLY A O 1
ATOM 3689 N N . LEU A 1 459 ? -2.653 -22.290 -26.223 1.00 69.88 459 LEU A N 1
ATOM 3690 C CA . LEU A 1 459 ? -3.722 -21.570 -26.917 1.00 69.88 459 LEU A CA 1
ATOM 3691 C C . LEU A 1 459 ? -3.305 -21.232 -28.354 1.00 69.88 459 LEU A C 1
ATOM 3693 O O . LEU A 1 459 ? -2.166 -20.861 -28.619 1.00 69.88 459 LEU A O 1
ATOM 3697 N N . THR A 1 460 ? -4.249 -21.302 -29.292 1.00 76.81 460 THR A N 1
ATOM 3698 C CA . THR A 1 460 ? -3.994 -21.052 -30.718 1.00 76.81 460 THR A CA 1
ATOM 3699 C C . THR A 1 460 ? -4.587 -19.724 -31.197 1.00 76.81 460 THR A C 1
ATOM 3701 O O . THR A 1 460 ? -5.480 -19.145 -30.574 1.00 76.81 460 THR A O 1
ATOM 3704 N N . TYR A 1 461 ? -4.078 -19.209 -32.320 1.00 78.94 461 TYR A N 1
ATOM 3705 C CA . TYR A 1 461 ? -4.525 -17.961 -32.938 1.00 78.94 461 TYR A CA 1
ATOM 3706 C C . TYR A 1 461 ? -5.141 -18.204 -34.324 1.00 78.94 461 TYR A C 1
ATOM 3708 O O . TYR A 1 461 ? -4.623 -18.971 -35.140 1.00 78.94 461 TYR A O 1
ATOM 3716 N N . LEU A 1 462 ? -6.237 -17.496 -34.614 1.00 82.69 462 LEU A N 1
ATOM 3717 C CA . LEU A 1 462 ? -6.853 -17.381 -35.938 1.00 82.69 462 LEU A CA 1
ATOM 3718 C C . LEU A 1 462 ? -7.425 -15.967 -36.105 1.00 82.69 462 LEU A C 1
ATOM 3720 O O . LEU A 1 462 ? -8.274 -15.535 -35.323 1.00 82.69 462 LEU A O 1
ATOM 3724 N N . GLY A 1 463 ? -6.999 -15.229 -37.132 1.00 82.31 463 GLY A N 1
ATOM 3725 C CA . GLY A 1 463 ? -7.501 -13.868 -37.326 1.00 82.31 463 GLY A CA 1
ATOM 3726 C C . GLY A 1 463 ? -7.129 -13.197 -38.642 1.00 82.31 463 GLY A C 1
ATOM 3727 O O . GLY A 1 463 ? -6.233 -13.633 -39.362 1.00 82.31 463 GLY A O 1
ATOM 3728 N N . ILE A 1 464 ? -7.832 -12.098 -38.945 1.00 81.44 464 ILE A N 1
ATOM 3729 C CA . ILE A 1 464 ? -7.574 -11.258 -40.123 1.00 81.44 464 ILE A CA 1
ATOM 3730 C C . ILE A 1 464 ? -6.286 -10.467 -39.942 1.00 81.44 464 ILE A C 1
ATOM 3732 O O . ILE A 1 464 ? -6.112 -9.752 -38.952 1.00 81.44 464 ILE A O 1
ATOM 3736 N N . MET A 1 465 ? -5.440 -10.503 -40.969 1.00 76.19 465 MET A N 1
ATOM 3737 C CA . MET A 1 465 ? -4.303 -9.607 -41.102 1.00 76.19 465 MET A CA 1
ATOM 3738 C C . MET A 1 465 ? -4.660 -8.435 -42.026 1.00 76.19 465 MET A C 1
ATOM 3740 O O . MET A 1 465 ? -5.239 -8.607 -43.100 1.00 76.19 465 MET A O 1
ATOM 3744 N N . LYS A 1 466 ? -4.355 -7.203 -41.594 1.00 75.25 466 LYS A N 1
ATOM 3745 C CA . LYS A 1 466 ? -4.631 -6.004 -42.403 1.00 75.25 466 LYS A CA 1
ATOM 3746 C C . LYS A 1 466 ? -3.767 -6.020 -43.669 1.00 75.25 466 LYS A C 1
ATOM 3748 O O . LYS A 1 466 ? -2.599 -6.362 -43.614 1.00 75.25 466 LYS A O 1
ATOM 3753 N N . LYS A 1 467 ? -4.324 -5.594 -44.803 1.00 77.56 467 LYS A N 1
ATOM 3754 C CA . LYS A 1 467 ? -3.643 -5.650 -46.113 1.00 77.56 467 LYS A CA 1
ATOM 3755 C C . LYS A 1 467 ? -2.416 -4.747 -46.216 1.00 77.56 467 LYS A C 1
ATOM 3757 O O . LYS A 1 467 ? -1.497 -5.046 -46.954 1.00 77.56 467 LYS A O 1
ATOM 3762 N N . ASN A 1 468 ? -2.372 -3.657 -45.458 1.00 73.56 468 ASN A N 1
ATOM 3763 C CA . ASN A 1 468 ? -1.266 -2.695 -45.470 1.00 73.56 468 ASN A CA 1
ATOM 3764 C C . ASN A 1 468 ? -0.028 -3.157 -44.675 1.00 73.56 468 ASN A C 1
ATOM 3766 O O . ASN A 1 468 ? 0.804 -2.337 -44.288 1.00 73.56 468 ASN A O 1
ATOM 3770 N N . LYS A 1 469 ? 0.055 -4.450 -44.361 1.00 71.81 469 LYS A N 1
ATOM 3771 C CA . LYS A 1 469 ? 1.147 -5.053 -43.608 1.00 71.81 469 LYS A CA 1
ATOM 3772 C C . LYS A 1 469 ? 2.289 -5.394 -44.558 1.00 71.81 469 LYS A C 1
ATOM 3774 O O . LYS A 1 469 ? 2.071 -6.064 -45.562 1.00 71.81 469 LYS A O 1
ATOM 3779 N N . LYS A 1 470 ? 3.489 -4.895 -44.243 1.00 73.12 470 LYS A N 1
ATOM 3780 C CA . LYS A 1 470 ? 4.716 -5.093 -45.039 1.00 73.12 470 LYS A CA 1
ATOM 3781 C C . LYS A 1 470 ? 5.151 -6.561 -45.071 1.00 73.12 470 LYS A C 1
ATOM 3783 O O . LYS A 1 470 ? 5.908 -6.961 -45.938 1.00 73.12 470 LYS A O 1
ATOM 3788 N N . GLU A 1 471 ? 4.664 -7.332 -44.108 1.00 73.38 471 GLU A N 1
ATOM 3789 C CA . GLU A 1 471 ? 4.887 -8.758 -43.910 1.00 73.38 471 GLU A CA 1
ATOM 3790 C C . GLU A 1 471 ? 4.108 -9.622 -44.913 1.00 73.38 471 GLU A C 1
ATOM 3792 O O . GLU A 1 471 ? 4.369 -10.814 -45.024 1.00 73.38 471 GLU A O 1
ATOM 3797 N N . ILE A 1 472 ? 3.139 -9.037 -45.627 1.00 79.94 472 ILE A N 1
ATOM 3798 C CA . ILE A 1 472 ? 2.345 -9.734 -46.638 1.00 79.94 472 ILE A CA 1
ATOM 3799 C C . ILE A 1 472 ? 3.097 -9.673 -47.969 1.00 79.94 472 ILE A C 1
ATOM 3801 O O . ILE A 1 472 ? 3.257 -8.567 -48.498 1.00 79.94 472 ILE A O 1
ATOM 3805 N N . PRO A 1 473 ? 3.498 -10.821 -48.546 1.00 84.75 473 PRO A N 1
ATOM 3806 C CA . PRO A 1 473 ? 4.099 -10.847 -49.870 1.00 84.75 473 PRO A CA 1
ATOM 3807 C C . PRO A 1 473 ? 3.146 -10.220 -50.902 1.00 84.75 473 PRO A C 1
ATOM 3809 O O . PRO A 1 473 ? 1.928 -10.432 -50.806 1.00 84.75 473 PRO A O 1
ATOM 3812 N N . PRO A 1 474 ? 3.644 -9.439 -51.876 1.00 84.75 474 PRO A N 1
ATOM 3813 C CA . PRO A 1 474 ? 2.807 -8.782 -52.881 1.00 84.75 474 PRO A CA 1
ATOM 3814 C C . PRO A 1 474 ? 1.833 -9.729 -53.601 1.00 84.75 474 PRO A C 1
ATOM 3816 O O . PRO A 1 474 ? 0.715 -9.334 -53.920 1.00 84.75 474 PRO A O 1
ATOM 3819 N N . GLU A 1 475 ? 2.200 -10.997 -53.771 1.00 86.88 475 GLU A N 1
ATOM 3820 C CA . GLU A 1 475 ? 1.401 -12.054 -54.403 1.00 86.88 475 GLU A CA 1
ATOM 3821 C C . GLU A 1 475 ? 0.120 -12.378 -53.613 1.00 86.88 475 GLU A C 1
ATOM 3823 O O . GLU A 1 475 ? -0.904 -12.772 -54.176 1.00 86.88 475 GLU A O 1
ATOM 3828 N N . PHE A 1 476 ? 0.143 -12.179 -52.292 1.00 87.25 476 PHE A N 1
ATOM 3829 C CA . PHE A 1 476 ? -1.001 -12.406 -51.408 1.00 87.25 476 PHE A CA 1
ATOM 3830 C C . PHE A 1 476 ? -1.967 -11.217 -51.398 1.00 87.25 476 PHE A C 1
ATOM 3832 O O . PHE A 1 476 ? -3.076 -11.340 -50.864 1.00 87.25 476 PHE A O 1
ATOM 3839 N N . GLN A 1 477 ? -1.593 -10.081 -51.992 1.00 84.75 477 GLN A N 1
ATOM 3840 C CA . GLN A 1 477 ? -2.470 -8.922 -52.114 1.00 84.75 477 GLN A CA 1
ATOM 3841 C C . GLN A 1 477 ? -3.570 -9.160 -53.163 1.00 84.75 477 GLN A C 1
ATOM 3843 O O . GLN A 1 477 ? -3.454 -10.027 -54.033 1.00 84.75 477 GLN A O 1
ATOM 3848 N N . PRO A 1 478 ? -4.684 -8.408 -53.100 1.00 82.44 478 PRO A N 1
ATOM 3849 C CA . PRO A 1 478 ? -5.695 -8.463 -54.145 1.00 82.44 478 PRO A CA 1
ATOM 3850 C C . PRO A 1 478 ? -5.114 -7.971 -55.480 1.00 82.44 478 PRO A C 1
ATOM 3852 O O . PRO A 1 478 ? -4.740 -6.805 -55.592 1.00 82.44 478 PRO A O 1
ATOM 3855 N N . HIS A 1 479 ? -5.092 -8.837 -56.493 1.00 83.06 479 HIS A N 1
ATOM 3856 C CA . HIS A 1 479 ? -4.669 -8.504 -57.857 1.00 83.06 479 HIS A CA 1
ATOM 3857 C C . HIS A 1 479 ? -5.832 -8.656 -58.846 1.00 83.06 479 HIS A C 1
ATOM 3859 O O . HIS A 1 479 ? -6.820 -9.328 -58.541 1.00 83.06 479 HIS A O 1
ATOM 3865 N N . LYS A 1 480 ? -5.743 -8.011 -60.018 1.00 80.19 480 LYS A N 1
ATOM 3866 C CA . LYS A 1 480 ? -6.771 -8.127 -61.072 1.00 80.19 480 LYS A CA 1
ATOM 3867 C C . LYS A 1 480 ? -6.796 -9.518 -61.705 1.00 80.19 480 LYS A C 1
ATOM 3869 O O . LYS A 1 480 ? -7.867 -9.977 -62.072 1.00 80.19 480 LYS A O 1
ATOM 3874 N N . ASP A 1 481 ? -5.642 -10.173 -61.742 1.00 82.44 481 ASP A N 1
ATOM 3875 C CA . ASP A 1 481 ? -5.441 -11.453 -62.434 1.00 82.44 481 ASP A CA 1
ATOM 3876 C C . ASP A 1 481 ? -5.773 -12.671 -61.558 1.00 82.44 481 ASP A C 1
ATOM 3878 O O . ASP A 1 481 ? -5.552 -13.807 -61.960 1.00 82.44 481 ASP A O 1
ATOM 3882 N N . ARG A 1 482 ? -6.277 -12.455 -60.335 1.00 85.12 482 ARG A N 1
ATOM 3883 C CA . ARG A 1 482 ? -6.697 -13.540 -59.443 1.00 85.12 482 ARG A CA 1
ATOM 3884 C C . ARG A 1 482 ? -8.205 -13.745 -59.521 1.00 85.12 482 ARG A C 1
ATOM 3886 O O . ARG A 1 482 ? -8.972 -12.829 -59.216 1.00 85.12 482 ARG A O 1
ATOM 3893 N N . GLU A 1 483 ? -8.606 -14.961 -59.869 1.00 86.69 483 GLU A N 1
ATOM 3894 C CA . GLU A 1 483 ? -10.008 -15.353 -60.010 1.00 86.69 483 GLU A CA 1
ATOM 3895 C C . GLU A 1 483 ? -10.719 -15.496 -58.654 1.00 86.69 483 GLU A C 1
ATOM 3897 O O . GLU A 1 483 ? -10.107 -15.811 -57.626 1.00 86.69 483 GLU A O 1
ATOM 3902 N N . GLU A 1 484 ? -12.028 -15.242 -58.644 1.00 88.00 484 GLU A N 1
ATOM 3903 C CA . GLU A 1 484 ? -12.877 -15.384 -57.459 1.00 88.00 484 GLU A CA 1
ATOM 3904 C C . GLU A 1 484 ? -12.927 -16.845 -56.990 1.00 88.00 484 GLU A C 1
ATOM 3906 O O . GLU A 1 484 ? -13.004 -17.762 -57.799 1.00 88.00 484 GLU A O 1
ATOM 3911 N N . GLY A 1 485 ? -12.851 -17.073 -55.676 1.00 84.38 485 GLY A N 1
ATOM 3912 C CA . GLY A 1 485 ? -12.815 -18.421 -55.101 1.00 84.38 485 GLY A CA 1
ATOM 3913 C C . GLY A 1 485 ? -11.417 -19.041 -55.010 1.00 84.38 485 GLY A C 1
ATOM 3914 O O . GLY A 1 485 ? -11.246 -20.046 -54.325 1.00 84.38 485 GLY A O 1
ATOM 3915 N N . THR A 1 486 ? -10.391 -18.427 -55.608 1.00 88.94 486 THR A N 1
ATOM 3916 C CA . THR A 1 486 ? -9.010 -18.928 -55.508 1.00 88.94 486 THR A CA 1
ATOM 3917 C C . THR A 1 486 ? -8.347 -18.571 -54.174 1.00 88.94 486 THR A C 1
ATOM 3919 O O . THR A 1 486 ? -8.586 -17.509 -53.581 1.00 88.94 486 THR A O 1
ATOM 3922 N N . SER A 1 487 ? -7.453 -19.444 -53.703 1.00 90.62 487 SER A N 1
ATOM 3923 C CA . SER A 1 487 ? -6.686 -19.274 -52.466 1.00 90.62 487 SER A CA 1
ATOM 3924 C C . SER A 1 487 ? -5.180 -19.426 -52.699 1.00 90.62 487 SER A C 1
ATOM 3926 O O . SER A 1 487 ? -4.726 -20.246 -53.491 1.00 90.62 487 SER A O 1
ATOM 3928 N N . LEU A 1 488 ? -4.393 -18.615 -51.992 1.00 89.94 488 LEU A N 1
ATOM 3929 C CA . LEU A 1 488 ? -2.939 -18.755 -51.895 1.00 89.94 488 LEU A CA 1
ATOM 3930 C C . LEU A 1 488 ? -2.564 -19.028 -50.445 1.00 89.94 488 LEU A C 1
ATOM 3932 O O . LEU A 1 488 ? -3.125 -18.401 -49.546 1.00 89.94 488 LEU A O 1
ATOM 3936 N N . TYR A 1 489 ? -1.609 -19.931 -50.237 1.00 89.88 489 TYR A N 1
ATOM 3937 C CA . TYR A 1 489 ? -1.145 -20.334 -48.913 1.00 89.88 489 TYR A CA 1
ATOM 3938 C C . TYR A 1 489 ? 0.346 -20.068 -48.764 1.00 89.88 489 TYR A C 1
ATOM 3940 O O . TYR A 1 489 ? 1.126 -20.387 -49.660 1.00 89.88 489 TYR A O 1
ATOM 3948 N N . GLY A 1 490 ? 0.725 -19.503 -47.623 1.00 84.75 490 GLY A N 1
ATOM 3949 C CA . GLY A 1 490 ? 2.107 -19.319 -47.201 1.00 84.75 490 GLY A CA 1
ATOM 3950 C C . GLY A 1 490 ? 2.315 -20.027 -45.872 1.00 84.75 490 GLY A C 1
ATOM 3951 O O . GLY A 1 490 ? 1.480 -19.893 -44.980 1.00 84.75 490 GLY A O 1
ATOM 3952 N N . PHE A 1 491 ? 3.410 -20.772 -45.754 1.00 83.88 491 PHE A N 1
ATOM 3953 C CA . PHE A 1 491 ? 3.723 -21.569 -44.572 1.00 83.88 491 PHE A CA 1
ATOM 3954 C C . PHE A 1 491 ? 5.023 -21.080 -43.952 1.00 83.88 491 PHE A C 1
ATOM 3956 O O . PHE A 1 491 ? 6.015 -20.870 -44.650 1.00 83.88 491 PHE A O 1
ATOM 3963 N N . THR A 1 492 ? 5.016 -20.929 -42.637 1.00 77.44 492 THR A N 1
ATOM 3964 C CA . THR A 1 492 ? 6.217 -20.899 -41.809 1.00 77.44 492 THR A CA 1
ATOM 3965 C C . THR A 1 492 ? 6.196 -22.117 -40.888 1.00 77.44 492 THR A C 1
ATOM 3967 O O . THR A 1 492 ? 5.252 -22.907 -40.920 1.00 77.44 492 THR A O 1
ATOM 3970 N N . LYS A 1 493 ? 7.241 -22.287 -40.071 1.00 74.50 493 LYS A N 1
ATOM 3971 C CA . LYS A 1 493 ? 7.283 -23.353 -39.063 1.00 74.50 493 LYS A CA 1
ATOM 3972 C C . LYS A 1 493 ? 6.076 -23.288 -38.113 1.00 74.50 493 LYS A C 1
ATOM 3974 O O . LYS A 1 493 ? 5.508 -24.324 -37.796 1.00 74.50 493 LYS A O 1
ATOM 3979 N N . ASP A 1 494 ? 5.674 -22.072 -37.742 1.00 74.06 494 ASP A N 1
ATOM 3980 C CA . ASP A 1 494 ? 4.744 -21.839 -36.631 1.00 74.06 494 ASP A CA 1
ATOM 3981 C C . ASP A 1 494 ? 3.381 -21.277 -37.096 1.00 74.06 494 ASP A C 1
ATOM 3983 O O . ASP A 1 494 ? 2.404 -21.289 -36.352 1.00 74.06 494 ASP A O 1
ATOM 3987 N N . PHE A 1 495 ? 3.269 -20.790 -38.340 1.00 80.94 495 PHE A N 1
ATOM 3988 C CA . PHE A 1 495 ? 2.045 -20.156 -38.844 1.00 80.94 495 PHE A CA 1
ATOM 3989 C C . PHE A 1 495 ? 1.735 -20.505 -40.298 1.00 80.94 495 PHE A C 1
ATOM 3991 O O . PHE A 1 495 ? 2.619 -20.622 -41.146 1.00 80.94 495 PHE A O 1
ATOM 3998 N N . THR A 1 496 ? 0.442 -20.529 -40.609 1.00 85.25 496 THR A N 1
ATOM 3999 C CA . THR A 1 496 ? -0.067 -20.564 -41.981 1.00 85.25 496 THR A CA 1
ATOM 4000 C C . THR A 1 496 ? -0.852 -19.301 -42.281 1.00 85.25 496 THR A C 1
ATOM 4002 O O . THR A 1 496 ? -1.729 -18.879 -41.524 1.00 85.25 496 THR A O 1
ATOM 4005 N N . MET A 1 497 ? -0.554 -18.700 -43.425 1.00 88.00 497 MET A N 1
ATOM 4006 C CA . MET A 1 497 ? -1.272 -17.565 -43.981 1.00 88.00 497 MET A CA 1
ATOM 4007 C C . MET A 1 497 ? -2.081 -18.015 -45.192 1.00 88.00 497 MET A C 1
ATOM 4009 O O . MET A 1 497 ? -1.549 -18.687 -46.072 1.00 88.00 497 MET A O 1
ATOM 4013 N N . VAL A 1 498 ? -3.340 -17.585 -45.281 1.00 91.06 498 VAL A N 1
ATOM 4014 C CA . VAL A 1 498 ? -4.183 -17.795 -46.463 1.00 91.06 498 VAL A CA 1
ATOM 4015 C C . VAL A 1 498 ? -4.684 -16.465 -47.012 1.00 91.06 498 VAL A C 1
ATOM 4017 O O . VAL A 1 498 ? -5.191 -15.627 -46.267 1.00 91.06 498 VAL A O 1
ATOM 4020 N N . SER A 1 499 ? -4.560 -16.273 -48.324 1.00 91.75 499 SER A N 1
ATOM 4021 C CA . SER A 1 499 ? -5.174 -15.172 -49.071 1.00 91.75 499 SER A CA 1
ATOM 4022 C C . SER A 1 499 ? -6.256 -15.727 -49.991 1.00 91.75 499 SER A C 1
ATOM 4024 O O . SER A 1 499 ? -5.949 -16.318 -51.027 1.00 91.75 499 SER A O 1
ATOM 4026 N N . TYR A 1 500 ? -7.519 -15.538 -49.612 1.00 91.50 500 TYR A N 1
ATOM 4027 C CA . TYR A 1 500 ? -8.697 -16.027 -50.333 1.00 91.50 500 TYR A CA 1
ATOM 4028 C C . TYR A 1 500 ? -9.399 -14.884 -51.072 1.00 91.50 500 TYR A C 1
ATOM 4030 O O . TYR A 1 500 ? -9.761 -13.876 -50.453 1.00 91.50 500 TYR A O 1
ATOM 4038 N N . VAL A 1 501 ? -9.609 -15.023 -52.382 1.00 89.81 501 VAL A N 1
ATOM 4039 C CA . VAL A 1 501 ? -10.303 -14.013 -53.195 1.00 89.81 501 VAL A CA 1
ATOM 4040 C C . VAL A 1 501 ? -11.808 -14.162 -53.021 1.00 89.81 501 VAL A C 1
ATOM 4042 O O . VAL A 1 501 ? -12.408 -15.132 -53.473 1.00 89.81 501 VAL A O 1
ATOM 4045 N N . THR A 1 502 ? -12.429 -13.186 -52.360 1.00 85.38 502 THR A N 1
ATOM 4046 C CA . THR A 1 502 ? -13.876 -13.195 -52.122 1.00 85.38 502 THR A CA 1
ATOM 4047 C C . THR A 1 502 ? -14.666 -12.604 -53.274 1.00 85.38 502 THR A C 1
ATOM 4049 O O . THR A 1 502 ? -15.808 -13.000 -53.446 1.00 85.38 502 THR A O 1
ATOM 4052 N N . LYS A 1 503 ? -14.090 -11.631 -53.991 1.00 85.06 503 LYS A N 1
ATOM 4053 C CA . LYS A 1 503 ? -14.626 -10.990 -55.204 1.00 85.06 503 LYS A CA 1
ATOM 4054 C C . LYS A 1 503 ? -13.466 -10.449 -56.036 1.00 85.06 503 LYS A C 1
ATOM 4056 O O . LYS A 1 503 ? -12.388 -10.209 -55.484 1.00 85.06 503 LYS A O 1
ATOM 4061 N N . ALA A 1 504 ? -13.691 -10.145 -57.313 1.00 80.69 504 ALA A N 1
ATOM 4062 C CA . ALA A 1 504 ? -12.698 -9.463 -58.150 1.00 80.69 504 ALA A CA 1
ATOM 4063 C C . ALA A 1 504 ? -12.071 -8.247 -57.425 1.00 80.69 504 ALA A C 1
ATOM 4065 O O . ALA A 1 504 ? -12.777 -7.397 -56.868 1.00 80.69 504 ALA A O 1
ATOM 4066 N N . LYS A 1 505 ? -10.730 -8.175 -57.403 1.00 81.31 505 LYS A N 1
ATOM 4067 C CA . LYS A 1 505 ? -9.930 -7.146 -56.696 1.00 81.31 505 LYS A CA 1
ATOM 4068 C C . LYS A 1 505 ? -10.120 -7.101 -55.164 1.00 81.31 505 LYS A C 1
ATOM 4070 O O . LYS A 1 505 ? -9.676 -6.153 -54.514 1.00 81.31 505 LYS A O 1
ATOM 4075 N N . LYS A 1 506 ? -10.754 -8.106 -54.546 1.00 85.62 506 LYS A N 1
ATOM 4076 C CA . LYS A 1 506 ? -10.959 -8.206 -53.090 1.00 85.62 506 LYS A CA 1
ATOM 4077 C C . LYS A 1 506 ? -10.539 -9.580 -52.566 1.00 85.62 506 LYS A C 1
ATOM 4079 O O . LYS A 1 506 ? -11.235 -10.569 -52.748 1.00 85.62 506 LYS A O 1
ATOM 4084 N N . ALA A 1 507 ? -9.438 -9.609 -51.819 1.00 87.50 507 ALA A N 1
ATOM 4085 C CA . ALA A 1 507 ? -9.014 -10.776 -51.045 1.00 87.50 507 ALA A CA 1
ATOM 4086 C C . ALA A 1 507 ? -9.176 -10.555 -49.532 1.00 87.50 507 ALA A C 1
ATOM 4088 O O . ALA A 1 507 ? -9.108 -9.414 -49.058 1.00 87.50 507 ALA A O 1
ATOM 4089 N N . VAL A 1 508 ? -9.389 -11.638 -48.788 1.00 88.38 508 VAL A N 1
ATOM 4090 C CA . VAL A 1 508 ? -9.313 -11.711 -47.324 1.00 88.38 508 VAL A CA 1
ATOM 4091 C C . VAL A 1 508 ? -8.048 -12.475 -46.966 1.00 88.38 508 VAL A C 1
ATOM 4093 O O . VAL A 1 508 ? -7.798 -13.540 -47.524 1.00 88.38 508 VAL A O 1
ATOM 4096 N N . ILE A 1 509 ? -7.262 -11.920 -46.046 1.00 88.00 509 ILE A N 1
ATOM 4097 C CA . ILE A 1 509 ? -5.994 -12.503 -45.612 1.00 88.00 509 ILE A CA 1
ATOM 4098 C C . ILE A 1 509 ? -6.140 -12.907 -44.148 1.00 88.00 509 ILE A C 1
ATOM 4100 O O . ILE A 1 509 ? -6.394 -12.051 -43.294 1.00 88.00 509 ILE A O 1
ATOM 4104 N N . LEU A 1 510 ? -6.017 -14.203 -43.873 1.00 86.88 510 LEU A N 1
ATOM 4105 C CA . LEU A 1 510 ? -6.040 -14.772 -42.527 1.00 86.88 510 LEU A CA 1
ATOM 4106 C C . LEU A 1 510 ? -4.675 -15.357 -42.177 1.00 86.88 510 LEU A C 1
ATOM 4108 O O . LEU A 1 510 ? -3.965 -15.852 -43.049 1.00 86.88 510 LEU A O 1
ATOM 4112 N N . VAL A 1 511 ? -4.354 -15.339 -40.888 1.00 85.25 511 VAL A N 1
ATOM 4113 C CA . VAL A 1 511 ? -3.207 -16.043 -40.306 1.00 85.25 511 VAL A CA 1
ATOM 4114 C C . VAL A 1 511 ? -3.719 -16.976 -39.222 1.00 85.25 511 VAL A C 1
ATOM 4116 O O . VAL A 1 511 ? -4.625 -16.604 -38.470 1.00 85.25 511 VAL A O 1
ATOM 4119 N N . SER A 1 512 ? -3.142 -18.171 -39.145 1.00 83.62 512 SER A N 1
ATOM 4120 C CA . SER A 1 512 ? -3.439 -19.138 -38.099 1.00 83.62 512 SER A CA 1
ATOM 4121 C C . SER A 1 512 ? -2.197 -19.863 -37.599 1.00 83.62 512 SER A C 1
ATOM 4123 O O . SER A 1 512 ? -1.309 -20.148 -38.395 1.00 83.62 512 SER A O 1
ATOM 4125 N N . SER A 1 513 ? -2.175 -20.186 -36.305 1.00 81.88 513 SER A N 1
ATOM 4126 C CA . SER A 1 513 ? -1.173 -21.062 -35.679 1.00 81.88 513 SER A CA 1
ATOM 4127 C C . SER A 1 513 ? -1.670 -22.493 -35.437 1.00 81.88 513 SER A C 1
ATOM 4129 O O . SER A 1 513 ? -0.964 -23.278 -34.826 1.00 81.88 513 SER A O 1
ATOM 4131 N N . MET A 1 514 ? -2.903 -22.830 -35.847 1.00 84.75 514 MET A N 1
ATOM 4132 C CA . MET A 1 514 ? -3.460 -24.187 -35.674 1.00 84.75 514 MET A CA 1
ATOM 4133 C C . MET A 1 514 ? -3.647 -24.953 -36.981 1.00 84.75 514 MET A C 1
ATOM 4135 O O . MET A 1 514 ? -3.803 -26.168 -36.971 1.00 84.75 514 MET A O 1
ATOM 4139 N N . HIS A 1 515 ? -3.656 -24.250 -38.113 1.00 88.31 515 HIS A N 1
ATOM 4140 C CA . HIS A 1 515 ? -3.816 -24.863 -39.426 1.00 88.31 515 HIS A CA 1
ATOM 4141 C C . HIS A 1 515 ? -2.455 -24.918 -40.114 1.00 88.31 515 HIS A C 1
ATOM 4143 O O . HIS A 1 515 ? -1.820 -23.875 -40.240 1.00 88.31 515 HIS A O 1
ATOM 4149 N N . HIS A 1 516 ? -2.034 -26.089 -40.602 1.00 86.50 516 HIS A N 1
ATOM 4150 C CA . HIS A 1 516 ? -0.764 -26.277 -41.332 1.00 86.50 516 HIS A CA 1
ATOM 4151 C C . HIS A 1 516 ? -0.925 -27.009 -42.672 1.00 86.50 516 HIS A C 1
ATOM 4153 O O . HIS A 1 516 ? 0.053 -27.372 -43.321 1.00 86.50 516 HIS A O 1
ATOM 4159 N N . THR A 1 517 ? -2.166 -27.190 -43.119 1.00 86.25 517 THR A N 1
ATOM 4160 C CA . THR A 1 517 ? -2.528 -27.898 -44.350 1.00 86.25 517 THR A CA 1
ATOM 4161 C C . THR A 1 517 ? -3.356 -26.999 -45.275 1.00 86.25 517 THR A C 1
ATOM 4163 O O . THR A 1 517 ? -3.920 -25.982 -44.861 1.00 86.25 517 THR A O 1
ATOM 4166 N N . LYS A 1 518 ? -3.432 -27.355 -46.565 1.00 87.31 518 LYS A N 1
ATOM 4167 C CA . LYS A 1 518 ? -4.243 -26.648 -47.580 1.00 87.31 518 LYS A CA 1
ATOM 4168 C C . LYS A 1 518 ? -5.677 -27.177 -47.649 1.00 87.31 518 LYS A C 1
ATOM 4170 O O . LYS A 1 518 ? -6.231 -27.338 -48.733 1.00 87.31 518 LYS A O 1
ATOM 4175 N N . GLU A 1 519 ? -6.267 -27.500 -46.508 1.00 85.31 519 GLU A N 1
ATOM 4176 C CA . GLU A 1 519 ? -7.592 -28.104 -46.494 1.00 85.31 519 GLU A CA 1
ATOM 4177 C C . GLU A 1 519 ? -8.677 -27.106 -46.914 1.00 85.31 519 GLU A C 1
ATOM 4179 O O . GLU A 1 519 ? -8.652 -25.911 -46.578 1.00 85.31 519 GLU A O 1
ATOM 4184 N N . THR A 1 520 ? -9.643 -27.626 -47.666 1.00 86.81 520 THR A N 1
ATOM 4185 C CA . THR A 1 520 ? -10.810 -26.894 -48.148 1.00 86.81 520 THR A CA 1
ATOM 4186 C C . THR A 1 520 ? -12.074 -27.636 -47.743 1.00 86.81 520 THR A C 1
ATOM 4188 O O . THR A 1 520 ? -12.110 -28.861 -47.665 1.00 86.81 520 THR A O 1
ATOM 4191 N N . ASP A 1 521 ? -13.104 -26.868 -47.428 1.00 83.12 521 ASP A N 1
ATOM 4192 C CA . ASP A 1 521 ? -14.422 -27.369 -47.087 1.00 83.12 521 ASP A CA 1
ATOM 4193 C C . ASP A 1 521 ? -15.101 -27.922 -48.349 1.00 83.12 521 ASP A C 1
ATOM 4195 O O . ASP A 1 521 ? -15.265 -27.203 -49.335 1.00 83.12 521 ASP A O 1
ATOM 4199 N N . VAL A 1 522 ? -15.502 -29.195 -48.302 1.00 79.44 522 VAL A N 1
ATOM 4200 C CA . VAL A 1 522 ? -16.040 -29.953 -49.448 1.00 79.44 522 VAL A CA 1
ATOM 4201 C C . VAL A 1 522 ? -17.347 -29.358 -49.993 1.00 79.44 522 VAL A C 1
ATOM 4203 O O . VAL A 1 522 ? -17.659 -29.525 -51.168 1.00 79.44 522 VAL A O 1
ATOM 4206 N N . LEU A 1 523 ? -18.119 -28.650 -49.162 1.00 79.25 523 LEU A N 1
ATOM 4207 C CA . LEU A 1 523 ? -19.415 -28.081 -49.544 1.00 79.25 523 LEU A CA 1
ATOM 4208 C C . LEU A 1 523 ? -19.280 -26.667 -50.105 1.00 79.25 523 LEU A C 1
ATOM 4210 O O . LEU A 1 523 ? -20.038 -26.266 -50.985 1.00 79.25 523 LEU A O 1
ATOM 4214 N N . THR A 1 524 ? -18.346 -25.882 -49.569 1.00 80.44 524 THR A N 1
ATOM 4215 C CA . THR A 1 524 ? -18.218 -24.458 -49.910 1.00 80.44 524 THR A CA 1
ATOM 4216 C C . THR A 1 524 ? -17.013 -24.134 -50.788 1.00 80.44 524 THR A C 1
ATOM 4218 O O . THR A 1 524 ? -16.907 -22.994 -51.242 1.00 80.44 524 THR A O 1
ATOM 4221 N N . ASN A 1 525 ? -16.105 -25.094 -51.005 1.00 81.62 525 ASN A N 1
ATOM 4222 C CA . ASN A 1 525 ? -14.793 -24.924 -51.643 1.00 81.62 525 ASN A CA 1
ATOM 4223 C C . ASN A 1 525 ? -13.932 -23.810 -51.014 1.00 81.62 525 ASN A C 1
ATOM 4225 O O . ASN A 1 525 ? -12.976 -23.319 -51.617 1.00 81.62 525 ASN A O 1
ATOM 4229 N N . LYS A 1 526 ? -14.251 -23.389 -49.784 1.00 88.12 526 LYS A N 1
ATOM 4230 C CA . LYS A 1 526 ? -13.491 -22.370 -49.056 1.00 88.12 526 LYS A CA 1
ATOM 4231 C C . LYS A 1 526 ? -12.380 -23.026 -48.245 1.00 88.12 526 LYS A C 1
ATOM 4233 O O . LYS A 1 526 ? -12.580 -24.119 -47.724 1.00 88.12 526 LYS A O 1
ATOM 4238 N N . PRO A 1 527 ? -11.241 -22.346 -48.043 1.00 91.38 527 PRO A N 1
ATOM 4239 C CA . PRO A 1 527 ? -10.253 -22.768 -47.056 1.00 91.38 527 PRO A CA 1
ATOM 4240 C C . PRO A 1 527 ? -10.897 -23.004 -45.686 1.00 91.38 527 PRO A C 1
ATOM 4242 O O . PRO A 1 527 ? -11.643 -22.138 -45.221 1.00 91.38 527 PRO A O 1
ATOM 4245 N N . ILE A 1 528 ? -10.562 -24.104 -45.003 1.00 88.94 528 ILE A N 1
ATOM 4246 C CA . ILE A 1 528 ? -11.101 -24.399 -43.658 1.00 88.94 528 ILE A CA 1
ATOM 4247 C C . ILE A 1 528 ? -10.836 -23.241 -42.686 1.00 88.94 528 ILE A C 1
ATOM 4249 O O . ILE A 1 528 ? -11.738 -22.814 -41.969 1.00 88.94 528 ILE A O 1
ATOM 4253 N N . MET A 1 529 ? -9.664 -22.605 -42.786 1.00 88.81 529 MET A N 1
ATOM 4254 C CA . MET A 1 529 ? -9.322 -21.386 -42.042 1.00 88.81 529 MET A CA 1
ATOM 4255 C C . MET A 1 529 ? -10.375 -20.268 -42.168 1.00 88.81 529 MET A C 1
ATOM 4257 O O . MET A 1 529 ? -10.635 -19.543 -41.209 1.00 88.81 529 MET A O 1
ATOM 4261 N N . ILE A 1 530 ? -10.976 -20.096 -43.352 1.00 87.81 530 ILE A N 1
ATOM 4262 C CA . ILE A 1 530 ? -12.030 -19.099 -43.599 1.00 87.81 530 ILE A CA 1
ATOM 4263 C C . ILE A 1 530 ? -13.336 -19.551 -42.947 1.00 87.81 530 ILE A C 1
ATOM 4265 O O . ILE A 1 530 ? -14.043 -18.728 -42.359 1.00 87.81 530 ILE A O 1
ATOM 4269 N N . THR A 1 531 ? -13.664 -20.836 -43.049 1.00 87.56 531 THR A N 1
ATOM 4270 C CA . THR A 1 531 ? -14.856 -21.422 -42.433 1.00 87.56 531 THR A CA 1
ATOM 4271 C C . THR A 1 531 ? -14.811 -21.278 -40.911 1.00 87.56 531 THR A C 1
ATOM 4273 O O . THR A 1 531 ? -15.739 -20.716 -40.328 1.00 87.56 531 THR A O 1
ATOM 4276 N N . ASP A 1 532 ? -13.706 -21.651 -40.272 1.00 87.00 532 ASP A N 1
ATOM 4277 C CA . ASP A 1 532 ? -13.570 -21.603 -38.813 1.00 87.00 532 ASP A CA 1
ATOM 4278 C C . ASP A 1 532 ? -13.448 -20.178 -38.269 1.00 87.00 532 ASP A C 1
ATOM 4280 O O . ASP A 1 532 ? -14.016 -19.851 -37.222 1.00 87.00 532 ASP A O 1
ATOM 4284 N N . TYR A 1 533 ? -12.823 -19.270 -39.025 1.00 85.88 533 TYR A N 1
ATOM 4285 C CA . TYR A 1 533 ? -12.843 -17.848 -38.685 1.00 85.88 533 TYR A CA 1
ATOM 4286 C C . TYR A 1 533 ? -14.274 -17.299 -38.713 1.00 85.88 533 TYR A C 1
ATOM 4288 O O . TYR A 1 533 ? -14.676 -16.546 -37.828 1.00 85.88 533 TYR A O 1
ATOM 4296 N N . ASN A 1 534 ? -15.073 -17.674 -39.714 1.00 85.12 534 ASN A N 1
ATOM 4297 C CA . ASN A 1 534 ? -16.453 -17.206 -39.813 1.00 85.12 534 ASN A CA 1
ATOM 4298 C C . ASN A 1 534 ? -17.356 -17.759 -38.705 1.00 85.12 534 ASN A C 1
ATOM 4300 O O . ASN A 1 534 ? -18.234 -17.018 -38.267 1.00 85.12 534 ASN A O 1
ATOM 4304 N N . LYS A 1 535 ? -17.121 -18.994 -38.238 1.00 83.06 535 LYS A N 1
ATOM 4305 C CA . LYS A 1 535 ? -17.831 -19.573 -37.084 1.00 83.06 535 LYS A CA 1
ATOM 4306 C C . LYS A 1 535 ? -17.554 -18.795 -35.793 1.00 83.06 535 LYS A C 1
ATOM 4308 O O . LYS A 1 535 ? -18.466 -18.558 -35.014 1.00 83.06 535 LYS A O 1
ATOM 4313 N N . THR A 1 536 ? -16.315 -18.346 -35.589 1.00 79.12 536 THR A N 1
ATOM 4314 C CA . THR A 1 536 ? -15.858 -17.815 -34.290 1.00 79.12 536 THR A CA 1
ATOM 4315 C C . THR A 1 536 ? -15.833 -16.286 -34.188 1.00 79.12 536 THR A C 1
ATOM 4317 O O . THR A 1 536 ? -15.995 -15.732 -33.099 1.00 79.12 536 THR A O 1
ATOM 4320 N N . LYS A 1 537 ? -15.678 -15.556 -35.304 1.00 77.38 537 LYS A N 1
ATOM 4321 C CA . LYS A 1 537 ? -15.489 -14.087 -35.308 1.00 77.38 537 LYS A CA 1
ATOM 4322 C C . LYS A 1 537 ? -16.621 -13.286 -34.652 1.00 77.38 537 LYS A C 1
ATOM 4324 O O . LYS A 1 537 ? -16.380 -12.164 -34.217 1.00 77.38 537 LYS A O 1
ATOM 4329 N N . GLY A 1 538 ? -17.838 -13.832 -34.627 1.00 76.19 538 GLY A N 1
ATOM 4330 C CA . GLY A 1 538 ? -19.048 -13.127 -34.199 1.00 76.19 538 GLY A CA 1
ATOM 4331 C C . GLY A 1 538 ? -19.292 -13.115 -32.690 1.00 76.19 538 GLY A C 1
ATOM 4332 O O . GLY A 1 538 ? -20.177 -12.389 -32.250 1.00 76.19 538 GLY A O 1
ATOM 4333 N N . GLY A 1 539 ? -18.531 -13.874 -31.890 1.00 76.44 539 GLY A N 1
ATOM 4334 C CA . GLY A 1 539 ? -18.822 -14.054 -30.460 1.00 76.44 539 GLY A CA 1
ATOM 4335 C C . GLY A 1 539 ? -18.930 -12.736 -29.681 1.00 76.44 539 GLY A C 1
ATOM 4336 O O . GLY A 1 539 ? -19.913 -12.499 -28.980 1.00 76.44 539 GLY A O 1
ATOM 4337 N N . VAL A 1 540 ? -17.960 -11.831 -29.855 1.00 69.56 540 VAL A N 1
ATOM 4338 C CA . VAL A 1 540 ? -17.938 -10.525 -29.165 1.00 69.56 540 VAL A CA 1
ATOM 4339 C C . VAL A 1 540 ? -19.065 -9.605 -29.642 1.00 69.56 540 VAL A C 1
ATOM 4341 O O . VAL A 1 540 ? -19.699 -8.939 -28.823 1.00 69.56 540 VAL A O 1
ATOM 4344 N N . ASP A 1 541 ? -19.331 -9.578 -30.949 1.00 71.06 541 ASP A N 1
ATOM 4345 C CA . ASP A 1 541 ? -20.378 -8.735 -31.534 1.00 71.06 541 ASP A CA 1
ATOM 4346 C C . ASP A 1 541 ? -21.774 -9.202 -31.090 1.00 71.06 541 ASP A C 1
ATOM 4348 O O . ASP A 1 541 ? -22.636 -8.383 -30.762 1.00 71.06 541 ASP A O 1
ATOM 4352 N N . GLU A 1 542 ? -21.985 -10.516 -30.989 1.00 77.31 542 GLU A N 1
ATOM 4353 C CA . GLU A 1 542 ? -23.226 -11.094 -30.469 1.00 77.31 542 GLU A CA 1
ATOM 4354 C C . GLU A 1 542 ? -23.399 -10.846 -28.965 1.00 77.31 542 GLU A C 1
ATOM 4356 O O . GLU A 1 542 ? -24.509 -10.535 -28.533 1.00 77.31 542 GLU A O 1
ATOM 4361 N N . VAL A 1 543 ? -22.331 -10.875 -28.158 1.00 78.94 543 VAL A N 1
ATOM 4362 C CA . VAL A 1 543 ? -22.394 -10.416 -26.756 1.00 78.94 543 VAL A CA 1
ATOM 4363 C C . VAL A 1 543 ? -22.787 -8.944 -26.680 1.00 78.94 543 VAL A C 1
ATOM 4365 O O . VAL A 1 543 ? -23.702 -8.594 -25.935 1.00 78.94 543 VAL A O 1
ATOM 4368 N N . ALA A 1 544 ? -22.153 -8.077 -27.474 1.00 70.44 544 ALA A N 1
ATOM 4369 C CA . ALA A 1 544 ? -22.462 -6.648 -27.490 1.00 70.44 544 ALA A CA 1
ATOM 4370 C C . ALA A 1 544 ? -23.931 -6.392 -27.863 1.00 70.44 544 ALA A C 1
ATOM 4372 O O . ALA A 1 544 ? -24.622 -5.621 -27.190 1.00 70.44 544 ALA A O 1
ATOM 4373 N N . LYS A 1 545 ? -24.435 -7.101 -28.877 1.00 78.50 545 LYS A N 1
ATOM 4374 C CA . LYS A 1 545 ? -25.840 -7.074 -29.297 1.00 78.50 545 LYS A CA 1
ATOM 4375 C C . LYS A 1 545 ? -26.779 -7.582 -28.201 1.00 78.50 545 LYS A C 1
ATOM 4377 O O . LYS A 1 545 ? -27.753 -6.908 -27.868 1.00 78.50 545 LYS A O 1
ATOM 4382 N N . LYS A 1 546 ? -26.481 -8.730 -27.582 1.00 78.62 546 LYS A N 1
ATOM 4383 C CA . LYS A 1 546 ? -27.287 -9.305 -26.490 1.00 78.62 546 LYS A CA 1
ATOM 4384 C C . LYS A 1 546 ? -27.336 -8.385 -25.273 1.00 78.62 546 LYS A C 1
ATOM 4386 O O . LYS A 1 546 ? -28.407 -8.222 -24.692 1.00 78.62 546 LYS A O 1
ATOM 4391 N N . CYS A 1 547 ? -26.220 -7.769 -24.891 1.00 79.06 547 CYS A N 1
ATOM 4392 C CA . CYS A 1 547 ? -26.173 -6.774 -23.818 1.00 79.06 547 CYS A CA 1
ATOM 4393 C C . CYS A 1 547 ? -26.953 -5.506 -24.179 1.00 79.06 547 CYS A C 1
ATOM 4395 O O . CYS A 1 547 ? -27.649 -4.967 -23.329 1.00 79.06 547 CYS A O 1
ATOM 4397 N N . SER A 1 548 ? -26.912 -5.062 -25.439 1.00 73.94 548 SER A N 1
ATOM 4398 C CA . SER A 1 548 ? -27.692 -3.904 -25.892 1.00 73.94 548 SER A CA 1
ATOM 4399 C C . SER A 1 548 ? -29.206 -4.121 -25.795 1.00 73.94 548 SER A C 1
ATOM 4401 O O . SER A 1 548 ? -29.925 -3.179 -25.476 1.00 73.94 548 SER A O 1
ATOM 4403 N N . ASN A 1 549 ? -29.695 -5.340 -26.045 1.00 78.06 549 ASN A N 1
ATOM 4404 C CA . ASN A 1 549 ? -31.131 -5.651 -25.996 1.00 78.06 549 ASN A CA 1
ATOM 4405 C C . ASN A 1 549 ? -31.728 -5.579 -24.581 1.00 78.06 549 ASN A C 1
ATOM 4407 O O . ASN A 1 549 ? -32.917 -5.315 -24.432 1.00 78.06 549 ASN A O 1
ATOM 4411 N N . TYR A 1 550 ? -30.915 -5.820 -23.550 1.00 77.75 550 TYR A N 1
ATOM 4412 C CA . TYR A 1 550 ? -31.319 -5.768 -22.142 1.00 77.75 550 TYR A CA 1
ATOM 4413 C C . TYR A 1 550 ? -30.291 -4.970 -21.342 1.00 77.75 550 TYR A C 1
ATOM 4415 O O . TYR A 1 550 ? -29.658 -5.509 -20.437 1.00 77.75 550 TYR A O 1
ATOM 4423 N N . SER A 1 551 ? -30.096 -3.704 -21.723 1.00 80.62 551 SER A N 1
ATOM 4424 C CA . SER A 1 551 ? -29.111 -2.850 -21.063 1.00 80.62 551 SER A CA 1
ATOM 4425 C C . SER A 1 551 ? -29.698 -2.110 -19.863 1.00 80.62 551 SER A C 1
ATOM 4427 O O . SER A 1 551 ? -30.740 -1.455 -19.953 1.00 80.62 551 SER A O 1
ATOM 4429 N N . CYS A 1 552 ? -28.981 -2.133 -18.744 1.00 79.94 552 CYS A N 1
ATOM 4430 C CA . CYS A 1 552 ? -29.255 -1.288 -17.588 1.00 79.94 552 CYS A CA 1
ATOM 4431 C C . CYS A 1 552 ? -28.606 0.102 -17.706 1.00 79.94 552 CYS A C 1
ATOM 4433 O O . CYS A 1 552 ? -28.712 0.906 -16.780 1.00 79.94 552 CYS A O 1
ATOM 4435 N N . SER A 1 553 ? -27.942 0.406 -18.829 1.00 76.75 553 SER A N 1
ATOM 4436 C CA . SER A 1 553 ? -27.289 1.697 -19.054 1.00 76.75 553 SER A CA 1
ATOM 4437 C C . SER A 1 553 ? -28.269 2.860 -18.888 1.00 76.75 553 SER A C 1
ATOM 4439 O O . SER A 1 553 ? -29.408 2.825 -19.365 1.00 76.75 553 SER A O 1
ATOM 4441 N N . ARG A 1 554 ? -27.824 3.913 -18.201 1.00 74.69 554 ARG A N 1
ATOM 4442 C CA . ARG A 1 554 ? -28.553 5.178 -18.048 1.00 74.69 554 ARG A CA 1
ATOM 4443 C C . ARG A 1 554 ? -27.667 6.345 -18.450 1.00 74.69 554 ARG A C 1
ATOM 4445 O O . ARG A 1 554 ? -26.440 6.263 -18.379 1.00 74.69 554 ARG A O 1
ATOM 4452 N N . ARG A 1 555 ? -28.298 7.451 -18.856 1.00 67.31 555 ARG A N 1
ATOM 4453 C CA . ARG A 1 555 ? -27.586 8.704 -19.119 1.00 67.31 555 ARG A CA 1
ATOM 4454 C C . ARG A 1 555 ? -26.902 9.148 -17.829 1.00 67.31 555 ARG A C 1
ATOM 4456 O O . ARG A 1 555 ? -27.552 9.344 -16.810 1.00 67.31 555 ARG A O 1
ATOM 4463 N N . THR A 1 556 ? -25.591 9.313 -17.889 1.00 63.88 556 THR A N 1
ATOM 4464 C CA . THR A 1 556 ? -24.763 9.686 -16.745 1.00 63.88 556 THR A CA 1
ATOM 4465 C C . THR A 1 556 ? -23.703 10.679 -17.201 1.00 63.88 556 THR A C 1
ATOM 4467 O O . THR A 1 556 ? -23.200 10.584 -18.318 1.00 63.88 556 THR A O 1
ATOM 4470 N N . ARG A 1 557 ? -23.365 11.640 -16.336 1.00 62.09 557 ARG A N 1
ATOM 4471 C CA . ARG A 1 557 ? -22.199 12.528 -16.508 1.00 62.09 557 ARG A CA 1
ATOM 4472 C C . ARG A 1 557 ? -20.950 11.989 -15.798 1.00 62.09 557 ARG A C 1
ATOM 4474 O O . ARG A 1 557 ? -19.898 12.611 -15.842 1.00 62.09 557 ARG A O 1
ATOM 4481 N N . ARG A 1 558 ? -21.073 10.833 -15.140 1.00 60.34 558 ARG A N 1
ATOM 4482 C CA . ARG A 1 558 ? -20.006 10.128 -14.425 1.00 60.34 558 ARG A CA 1
ATOM 4483 C C . ARG A 1 558 ? -19.624 8.898 -15.239 1.00 60.34 558 ARG A C 1
ATOM 4485 O O . ARG A 1 558 ? -20.407 7.948 -15.294 1.00 60.34 558 ARG A O 1
ATOM 4492 N N . TRP A 1 559 ? -18.450 8.906 -15.864 1.00 60.78 559 TRP A N 1
ATOM 4493 C CA . TRP A 1 559 ? -17.980 7.772 -16.662 1.00 60.78 559 TRP A CA 1
ATOM 4494 C C . TRP A 1 559 ? -17.860 6.450 -15.861 1.00 60.78 559 TRP A C 1
ATOM 4496 O O . TRP A 1 559 ? -18.157 5.414 -16.458 1.00 60.78 559 TRP A O 1
ATOM 4506 N N . PRO A 1 560 ? -17.577 6.416 -14.532 1.00 60.59 560 PRO A N 1
ATOM 4507 C CA . PRO A 1 560 ? -17.548 5.149 -13.785 1.00 60.59 560 PRO A CA 1
ATOM 4508 C C . PRO A 1 560 ? -18.890 4.416 -13.803 1.00 60.59 560 PRO A C 1
ATOM 4510 O O . PRO A 1 560 ? -18.938 3.191 -13.876 1.00 60.59 560 PRO A O 1
ATOM 4513 N N . MET A 1 561 ? -19.995 5.166 -13.834 1.00 65.88 561 MET A N 1
ATOM 4514 C CA . MET A 1 561 ? -21.330 4.585 -13.960 1.00 65.88 561 MET A CA 1
ATOM 4515 C C . MET A 1 561 ? -21.522 3.886 -15.308 1.00 65.88 561 MET A C 1
ATOM 4517 O O . MET A 1 561 ? -22.223 2.885 -15.373 1.00 65.88 561 MET A O 1
ATOM 4521 N N . VAL A 1 562 ? -20.870 4.358 -16.378 1.00 65.62 562 VAL A N 1
ATOM 4522 C CA . VAL A 1 562 ? -20.899 3.692 -17.690 1.00 65.62 562 VAL A CA 1
ATOM 4523 C C . VAL A 1 562 ? -20.272 2.301 -17.594 1.00 65.62 562 VAL A C 1
ATOM 4525 O O . VAL A 1 562 ? -20.838 1.347 -18.123 1.00 65.62 562 VAL A O 1
ATOM 4528 N N . LEU A 1 563 ? -19.146 2.165 -16.883 1.00 63.94 563 LEU A N 1
ATOM 4529 C CA . LEU A 1 563 ? -18.533 0.859 -16.635 1.00 63.94 563 LEU A CA 1
ATOM 4530 C C . LEU A 1 563 ? -19.394 -0.017 -15.735 1.00 63.94 563 LEU A C 1
ATOM 4532 O O . LEU A 1 563 ? -19.610 -1.179 -16.061 1.00 63.94 563 LEU A O 1
ATOM 4536 N N . PHE A 1 564 ? -19.924 0.537 -14.646 1.00 72.69 564 PHE A N 1
ATOM 4537 C CA . PHE A 1 564 ? -20.804 -0.192 -13.739 1.00 72.69 564 PHE A CA 1
ATOM 4538 C C . PHE A 1 564 ? -22.016 -0.785 -14.470 1.00 72.69 564 PHE A C 1
ATOM 4540 O O . PHE A 1 564 ? -22.294 -1.976 -14.339 1.00 72.69 564 PHE A O 1
ATOM 4547 N N . TYR A 1 565 ? -22.680 -0.000 -15.326 1.00 75.25 565 TYR A N 1
ATOM 4548 C CA . TYR A 1 565 ? -23.779 -0.503 -16.150 1.00 75.25 565 TYR A CA 1
ATOM 4549 C C . TYR A 1 565 ? -23.333 -1.614 -17.106 1.00 75.25 565 TYR A C 1
ATOM 4551 O O . TYR A 1 565 ? -24.037 -2.605 -17.281 1.00 75.25 565 TYR A O 1
ATOM 4559 N N . ARG A 1 566 ? -22.136 -1.505 -17.694 1.00 76.19 566 ARG A N 1
ATOM 4560 C CA . ARG A 1 566 ? -21.594 -2.569 -18.549 1.00 76.19 566 ARG A CA 1
ATOM 4561 C C . ARG A 1 566 ? -21.264 -3.844 -17.786 1.00 76.19 566 ARG A C 1
ATOM 4563 O O . ARG A 1 566 ? -21.505 -4.923 -18.321 1.00 76.19 566 ARG A O 1
ATOM 4570 N N . LEU A 1 567 ? -20.759 -3.736 -16.560 1.00 77.56 567 LEU A N 1
ATOM 4571 C CA . LEU A 1 567 ? -20.515 -4.893 -15.703 1.00 77.56 567 LEU A CA 1
ATOM 4572 C C . LEU A 1 567 ? -21.825 -5.603 -15.361 1.00 77.56 567 LEU A C 1
ATOM 4574 O O . LEU A 1 567 ? -21.889 -6.821 -15.473 1.00 77.56 567 LEU A O 1
ATOM 4578 N N . ILE A 1 568 ? -22.889 -4.863 -15.043 1.00 81.06 568 ILE A N 1
ATOM 4579 C CA . ILE A 1 568 ? -24.212 -5.451 -14.793 1.00 81.06 568 ILE A CA 1
ATOM 4580 C C . ILE A 1 568 ? -24.761 -6.150 -16.046 1.00 81.06 568 ILE A C 1
ATOM 4582 O O . ILE A 1 568 ? -25.223 -7.288 -15.950 1.00 81.06 568 ILE A O 1
ATOM 4586 N N . ASP A 1 569 ? -24.681 -5.515 -17.220 1.00 80.62 569 ASP A N 1
ATOM 4587 C CA . ASP A 1 569 ? -25.159 -6.102 -18.482 1.00 80.62 569 ASP A CA 1
ATOM 4588 C C . ASP A 1 569 ? -24.469 -7.445 -18.791 1.00 80.62 569 ASP A C 1
ATOM 4590 O O . ASP A 1 569 ? -25.126 -8.404 -19.218 1.00 80.62 569 ASP A O 1
ATOM 4594 N N . LEU A 1 570 ? -23.149 -7.507 -18.567 1.00 80.88 570 LEU A N 1
ATOM 4595 C CA . LEU A 1 570 ? -22.317 -8.698 -18.759 1.00 80.88 570 LEU A CA 1
ATOM 4596 C C . LEU A 1 570 ? -22.605 -9.768 -17.705 1.00 80.88 570 LEU A C 1
ATOM 4598 O O . LEU A 1 570 ? -22.802 -10.928 -18.064 1.00 80.88 570 LEU A O 1
ATOM 4602 N N . SER A 1 571 ? -22.702 -9.390 -16.428 1.00 82.25 571 SER A N 1
ATOM 4603 C CA . SER A 1 571 ? -23.054 -10.307 -15.340 1.00 82.25 571 SER A CA 1
ATOM 4604 C C . SER A 1 571 ? -24.418 -10.943 -15.585 1.00 82.25 571 SER A C 1
ATOM 4606 O O . SER A 1 571 ? -24.537 -12.162 -15.549 1.00 82.25 571 SER A O 1
ATOM 4608 N N . GLY A 1 572 ? -25.429 -10.158 -15.968 1.00 83.44 572 GLY A N 1
ATOM 4609 C CA . GLY A 1 572 ? -26.750 -10.690 -16.306 1.00 83.44 572 GLY A CA 1
ATOM 4610 C C . GLY A 1 572 ? -26.752 -11.608 -17.536 1.00 83.44 572 GLY A C 1
ATOM 4611 O O . GLY A 1 572 ? -27.637 -12.452 -17.671 1.00 83.44 572 GLY A O 1
ATOM 4612 N N . LEU A 1 573 ? -25.797 -11.458 -18.461 1.00 84.19 573 LEU A N 1
ATOM 4613 C CA . LEU A 1 573 ? -25.627 -12.387 -19.583 1.00 84.19 573 LEU A CA 1
ATOM 4614 C C . LEU A 1 573 ? -24.948 -13.685 -19.130 1.00 84.19 573 LEU A C 1
ATOM 4616 O O . LEU A 1 573 ? -25.453 -14.764 -19.429 1.00 84.19 573 LEU A O 1
ATOM 4620 N N . ASN A 1 574 ? -23.853 -13.589 -18.377 1.00 85.38 574 ASN A N 1
ATOM 4621 C CA . ASN A 1 574 ? -23.124 -14.747 -17.863 1.00 85.38 574 ASN A CA 1
ATOM 4622 C C . ASN A 1 574 ? -23.986 -15.591 -16.917 1.00 85.38 574 ASN A C 1
ATOM 4624 O O . ASN A 1 574 ? -24.028 -16.811 -17.062 1.00 85.38 574 ASN A O 1
ATOM 4628 N N . SER A 1 575 ? -24.735 -14.958 -16.009 1.00 83.69 575 SER A N 1
ATOM 4629 C CA . SER A 1 575 ? -25.682 -15.646 -15.123 1.00 83.69 575 SER A CA 1
ATOM 4630 C C . SER A 1 575 ? -26.750 -16.401 -15.912 1.00 83.69 575 SER A C 1
ATOM 4632 O O . SER A 1 575 ? -27.093 -17.521 -15.552 1.00 83.69 575 SER A O 1
ATOM 4634 N N . TYR A 1 576 ? -27.243 -15.834 -17.018 1.00 84.50 576 TYR A N 1
ATOM 4635 C CA . TYR A 1 576 ? -28.184 -16.515 -17.910 1.00 84.50 576 TYR A CA 1
ATOM 4636 C C . TYR A 1 576 ? -27.557 -17.739 -18.599 1.00 84.50 576 TYR A C 1
ATOM 4638 O O . TYR A 1 576 ? -28.178 -18.800 -18.645 1.00 84.50 576 TYR A O 1
ATOM 4646 N N . VAL A 1 577 ? -26.323 -17.617 -19.098 1.00 83.81 577 VAL A N 1
ATOM 4647 C CA . VAL A 1 577 ? -25.603 -18.740 -19.723 1.00 83.81 577 VAL A CA 1
ATOM 4648 C C . VAL A 1 577 ? -25.366 -19.870 -18.716 1.00 83.81 577 VAL A C 1
ATOM 4650 O O . VAL A 1 577 ? -25.645 -21.029 -19.025 1.00 83.81 577 VAL A O 1
ATOM 4653 N N . LEU A 1 578 ? -24.921 -19.539 -17.500 1.00 83.56 578 LEU A N 1
ATOM 4654 C CA . LEU A 1 578 ? -24.726 -20.508 -16.418 1.00 83.56 578 LEU A CA 1
ATOM 4655 C C . LEU A 1 578 ? -26.041 -21.165 -16.004 1.00 83.56 578 LEU A C 1
ATOM 4657 O O . LEU A 1 578 ? -26.104 -22.385 -15.901 1.00 83.56 578 LEU A O 1
ATOM 4661 N N . TYR A 1 579 ? -27.105 -20.380 -15.836 1.00 82.25 579 TYR A N 1
ATOM 4662 C CA . TYR A 1 579 ? -28.424 -20.900 -15.494 1.00 82.25 579 TYR A CA 1
ATOM 4663 C C . TYR A 1 579 ? -28.909 -21.931 -16.519 1.00 82.25 579 TYR A C 1
ATOM 4665 O O . TYR A 1 579 ? -29.322 -23.027 -16.142 1.00 82.25 579 TYR A O 1
ATOM 4673 N N . ASN A 1 580 ? -28.805 -21.630 -17.817 1.00 81.25 580 ASN A N 1
ATOM 4674 C CA . ASN A 1 580 ? -29.210 -22.565 -18.868 1.00 81.25 580 ASN A CA 1
ATOM 4675 C C . ASN A 1 580 ? -28.352 -23.838 -18.876 1.00 81.25 580 ASN A C 1
ATOM 4677 O O . ASN A 1 580 ? -28.890 -24.925 -19.088 1.00 81.25 580 ASN A O 1
ATOM 4681 N N . LYS A 1 581 ? -27.043 -23.718 -18.614 1.00 80.81 581 LYS A N 1
ATOM 4682 C CA . LYS A 1 581 ? -26.121 -24.861 -18.561 1.00 80.81 581 LYS A CA 1
ATOM 4683 C C . LYS A 1 581 ? -26.380 -25.755 -17.345 1.00 80.81 581 LYS A C 1
ATOM 4685 O O . LYS A 1 581 ? -26.434 -26.967 -17.494 1.00 80.81 581 LYS A O 1
ATOM 4690 N N . CYS A 1 582 ? -26.603 -25.174 -16.167 1.00 80.44 582 CYS A N 1
ATOM 4691 C CA . CYS A 1 582 ? -26.875 -25.929 -14.940 1.00 80.44 582 CYS A CA 1
ATOM 4692 C C . CYS A 1 582 ? -28.273 -26.560 -14.924 1.00 80.44 582 CYS A C 1
ATOM 4694 O O . CYS A 1 582 ? -28.473 -27.595 -14.299 1.00 80.44 582 CYS A O 1
ATOM 4696 N N . THR A 1 583 ? -29.254 -25.949 -15.594 1.00 77.56 583 THR A N 1
ATOM 4697 C CA . THR A 1 583 ? -30.639 -26.451 -15.603 1.00 77.56 583 THR A CA 1
ATOM 4698 C C . THR A 1 583 ? -30.968 -27.340 -16.803 1.00 77.56 583 THR A C 1
ATOM 4700 O O . THR A 1 583 ? -32.088 -27.842 -16.877 1.00 77.56 583 THR A O 1
ATOM 4703 N N . ASN A 1 584 ? -30.041 -27.520 -17.757 1.00 71.12 584 ASN A N 1
ATOM 4704 C CA . ASN A 1 584 ? -30.269 -28.180 -19.054 1.00 71.12 584 ASN A CA 1
ATOM 4705 C C . ASN A 1 584 ? -31.490 -27.640 -19.835 1.00 71.12 584 ASN A C 1
ATOM 4707 O O . ASN A 1 584 ? -32.003 -28.283 -20.753 1.00 71.12 584 ASN A O 1
ATOM 4711 N N . LYS A 1 585 ? -31.973 -26.433 -19.508 1.00 65.94 585 LYS A N 1
ATOM 4712 C CA . LYS A 1 585 ? -33.103 -25.792 -20.189 1.00 65.94 585 LYS A CA 1
ATOM 4713 C C . LYS A 1 585 ? -32.586 -24.997 -21.383 1.00 65.94 585 LYS A C 1
ATOM 4715 O O . LYS A 1 585 ? -32.306 -23.808 -21.283 1.00 65.94 585 LYS A O 1
ATOM 4720 N N . VAL A 1 586 ? -32.501 -25.652 -22.538 1.00 55.81 586 VAL A N 1
ATOM 4721 C CA . VAL A 1 586 ? -31.921 -25.075 -23.768 1.00 55.81 586 VAL A CA 1
ATOM 4722 C C . VAL A 1 586 ? -32.731 -23.884 -24.331 1.00 55.81 586 VAL A C 1
ATOM 4724 O O . VAL A 1 586 ? -32.190 -23.082 -25.083 1.00 55.81 586 VAL A O 1
ATOM 4727 N N . ASN A 1 587 ? -33.993 -23.688 -23.916 1.00 59.12 587 ASN A N 1
ATOM 4728 C CA . ASN A 1 587 ? -34.927 -22.766 -24.588 1.00 59.12 587 ASN A CA 1
ATOM 4729 C C . ASN A 1 587 ? -35.585 -21.682 -23.709 1.00 59.12 587 ASN A C 1
ATOM 4731 O O . ASN A 1 587 ? -36.546 -21.043 -24.147 1.00 59.12 587 ASN A O 1
ATOM 4735 N N . MET A 1 588 ? -35.116 -21.428 -22.482 1.00 67.62 588 MET A N 1
ATOM 4736 C CA . MET A 1 588 ? -35.658 -20.299 -21.712 1.00 67.62 588 MET A CA 1
ATOM 4737 C C . MET A 1 588 ? -35.180 -18.966 -22.290 1.00 67.62 588 MET A C 1
ATOM 4739 O O . MET A 1 588 ? -33.990 -18.745 -22.475 1.00 67.62 588 MET A O 1
ATOM 4743 N N . ARG A 1 589 ? -36.111 -18.040 -22.552 1.00 76.88 589 ARG A N 1
ATOM 4744 C CA . ARG A 1 589 ? -35.763 -16.673 -22.967 1.00 76.88 589 ARG A CA 1
ATOM 4745 C C . ARG A 1 589 ? -35.041 -15.951 -21.820 1.00 76.88 589 ARG A C 1
ATOM 4747 O O . ARG A 1 589 ? -35.377 -16.137 -20.653 1.00 76.88 589 ARG A O 1
ATOM 4754 N N . ARG A 1 590 ? -34.100 -15.060 -22.155 1.00 80.00 590 ARG A N 1
ATOM 4755 C CA . ARG A 1 590 ? -33.310 -14.290 -21.172 1.00 80.00 590 ARG A CA 1
ATOM 4756 C C . ARG A 1 590 ? -34.163 -13.398 -20.259 1.00 80.00 590 ARG A C 1
ATOM 4758 O O . ARG A 1 590 ? -33.868 -13.292 -19.076 1.00 80.00 590 ARG A O 1
ATOM 4765 N N . GLY A 1 591 ? -35.231 -12.789 -20.781 1.00 78.12 591 GLY A N 1
ATOM 4766 C CA . GLY A 1 591 ? -36.105 -11.879 -20.023 1.00 78.12 591 GLY A CA 1
ATOM 4767 C C . GLY A 1 591 ? -36.673 -12.478 -18.723 1.00 78.12 591 GLY A C 1
ATOM 4768 O O . GLY A 1 591 ? -36.461 -11.892 -17.667 1.00 78.12 591 GLY A O 1
ATOM 4769 N N . PRO A 1 592 ? -37.337 -13.649 -18.761 1.00 78.12 592 PRO A N 1
ATOM 4770 C CA . PRO A 1 592 ? -37.802 -14.353 -17.563 1.00 78.12 592 PRO A CA 1
ATOM 4771 C C . PRO A 1 592 ? -36.722 -14.622 -16.506 1.00 78.12 592 PRO A C 1
ATOM 4773 O O . PRO A 1 592 ? -36.984 -14.448 -15.320 1.00 78.12 592 PRO A O 1
ATOM 4776 N N . VAL A 1 593 ? -35.506 -14.992 -16.925 1.00 78.12 593 VAL A N 1
ATOM 4777 C CA . VAL A 1 593 ? -34.379 -15.227 -16.003 1.00 78.12 593 VAL A CA 1
ATOM 4778 C C . VAL A 1 593 ? -33.967 -13.921 -15.318 1.00 78.12 593 VAL A C 1
ATOM 4780 O O . VAL A 1 593 ? -33.817 -13.877 -14.100 1.00 78.12 593 VAL A O 1
ATOM 4783 N N . LEU A 1 594 ? -33.879 -12.821 -16.070 1.00 78.56 594 LEU A N 1
ATOM 4784 C CA . LEU A 1 594 ? -33.597 -11.503 -15.492 1.00 78.56 594 LEU A CA 1
ATOM 4785 C C . LEU A 1 594 ? -34.716 -11.023 -14.553 1.00 78.56 594 LEU A C 1
ATOM 4787 O O . LEU A 1 594 ? -34.428 -10.436 -13.518 1.00 78.56 594 LEU A O 1
ATOM 4791 N N . LEU A 1 595 ? -35.984 -11.306 -14.868 1.00 78.19 595 LEU A N 1
ATOM 4792 C CA . LEU A 1 595 ? -37.113 -10.981 -13.989 1.00 78.19 595 LEU A CA 1
ATOM 4793 C C . LEU A 1 595 ? -37.082 -11.778 -12.682 1.00 78.19 595 LEU A C 1
ATOM 4795 O O . LEU A 1 595 ? -37.417 -11.226 -11.638 1.00 78.19 595 LEU A O 1
ATOM 4799 N N . SER A 1 596 ? -36.663 -13.047 -12.712 1.00 76.50 596 SER A N 1
ATOM 4800 C CA . SER A 1 596 ? -36.496 -13.826 -11.478 1.00 76.50 596 SER A CA 1
ATOM 4801 C C . SER A 1 596 ? -35.396 -13.278 -10.568 1.00 76.50 596 SER A C 1
ATOM 4803 O O . SER A 1 596 ? -35.538 -13.361 -9.354 1.00 76.50 596 SER A O 1
ATOM 4805 N N . LEU A 1 597 ? -34.358 -12.644 -11.129 1.00 73.88 597 LEU A N 1
ATOM 4806 C CA . LEU A 1 597 ? -33.310 -11.979 -10.345 1.00 73.88 597 LEU A CA 1
ATOM 4807 C C . LEU A 1 597 ? -33.802 -10.711 -9.628 1.00 73.88 597 LEU A C 1
ATOM 4809 O O . LEU A 1 597 ? -33.163 -10.283 -8.679 1.00 73.88 597 LEU A O 1
ATOM 4813 N N . LEU A 1 598 ? -34.908 -10.108 -10.075 1.00 67.81 598 LEU A N 1
ATOM 4814 C CA . LEU A 1 598 ? -35.483 -8.896 -9.474 1.00 67.81 598 LEU A CA 1
ATOM 4815 C C . LEU A 1 598 ? -36.534 -9.187 -8.392 1.00 67.81 598 LEU A C 1
ATOM 4817 O O . LEU A 1 598 ? -36.975 -8.261 -7.718 1.00 67.81 598 LEU A O 1
ATOM 4821 N N . ARG A 1 599 ? -36.999 -10.438 -8.277 1.00 65.81 599 ARG A N 1
ATOM 4822 C CA . ARG A 1 599 ? -38.084 -10.840 -7.361 1.00 65.81 599 ARG A CA 1
ATOM 4823 C C . ARG A 1 599 ? -37.595 -11.375 -6.008 1.00 65.81 599 ARG A C 1
ATOM 4825 O O . ARG A 1 599 ? -38.431 -11.585 -5.136 1.00 65.81 599 ARG A O 1
ATOM 4832 N N . ASN A 1 600 ? -36.286 -11.566 -5.848 1.00 42.69 600 ASN A N 1
ATOM 4833 C CA . ASN A 1 600 ? -35.603 -11.884 -4.587 1.00 42.69 600 ASN A CA 1
ATOM 4834 C C . ASN A 1 600 ? -34.802 -10.658 -4.130 1.00 42.69 600 ASN A C 1
ATOM 4836 O O . ASN A 1 600 ? -34.644 -10.463 -2.901 1.00 42.69 600 ASN A O 1
#

Sequence (600 aa):
MDERHTGTIISTKFQTILEEWGIDRQKVHCMVRDHGSNMVRAMQLSGFEDISCAIHQIQLCIRAGVESQEWLLQLIAKLKKIATHFNHSLVAQAELTKIQKERLNQSPLSVIQDCPTRWNSTFYMMERFSKLKDSLVLYLSANPIAMISPEDWMNIQKFVQLMQPFEEITRNLSSSQISISSVIPLIQVLKTTLQQEETKPNTSEQFINFITKLRDELNSSVRFGNLVEDDKYTIATYLDPRYKSHFFTSVIAEQVESKLLNMTINTIRTRQSNSIQDDDCEPSPKRSRTQIAIEDIEVQPSTSKSSASLQILESMLSVNEDQEEDSSTADDGDNLLLKIQSHLREYKKEKRLPLHEDPLMWWNGNAHKYPHILPIVRQYLSAPPSSVASEQLFSGAGLIYEEHRNRLKVDADTFYVYNAYIYHGRGSDGKGLSDAEKRLGIPSQSVIRLSKDLEDRGLTYLGIMKKNKKEIPPEFQPHKDREEGTSLYGFTKDFTMVSYVTKAKKAVILVSSMHHTKETDVLTNKPIMITDYNKTKGGVDEVAKKCSNYSCSRRTRRWPMVLFYRLIDLSGLNSYVLYNKCTNKVNMRRGPVLLSLLRN

Foldseek 3Di:
DPDDLALCVVLVVVVVVCVVVVHDLVPQQEAEDAPPPSVVSNCVVNVHHYDHQQLNLLQVLLVQLQVVAPVNVVLLVLLQQVLVVQVVDPPLLVQLQCCQCPPVVHDRDHQAHADPVGVVSSLVNLVSCLVSVVSVVVSCVVPPRDDQDPVSSVVSVVCNVLCVLVVVLSVVLLDPQAFLLCSLLSLVLNLVSLVVLLPDPPQDPSVNSSSVSSNCSSCDPVGPVCLLVDLLHLLQNLLQLQRNCLSDDPVSNVVNLVVLLVVLVVVVVVVVVVVVPPPDDDDDDDDDDDDDDDPDPDPDDDDDDDDPSVVSSVVSVPPPPDDDDDDDDDDDDDPVSVLQVVLSVVSVVDHRDDPPDRRVVVCVVCCVSNVSSVVVNCSSRNHRSRCSVVVVVVVVVVLVVDDDDDDFDADLPLLATPPGDGDRDDFDPCPPPDPVLVVWDGVSNVVVVVQVVCVVVVHKDKDWDDQPGPPDDPVLAQDQPDDALDKDWDDDPQKIWIWHHNDRSDTTIMMIRPDHDQDADPPPSHGVSVVVCVSRVCSRVVLVVQLVVPWPDDDDPDVVSVVVRVVVSSVLSNVQSVVCVVVVPVDDDSVVVVVVVVVD

Secondary structure (DSSP, 8-state):
--S---HHHHHHHHHHHHHHTT--GGG---EEE-S-HHHHHHHHHHT--EEE-HHHHHHHHHHHHHHT-HHHHHHHHHHHHHHHHHHH-HHHHHHHHHIIIIIS-----------TT-HHHHHHHHHHHHHHHHHHHHHHHHS-SS---HHHHHHHHHHHHHHHHHHHHHHHHTSTT--GGGHHHHHHHHHHHHHHHHT-TT--HHHHHHHHHHHHHHH-TTTTTTTTT-HHHHHHHHT-TTTTTTTS-HHHHHHHHHHHHHHHHHHHHHHHHHTTS--S---------------------------HHHHHHHHHHSTT------------S-HHHHHHHHHHHHHHHSPPPPTTS-HHHHHHHTTTT-TTTHHHHHHHTTS-S-SHHHHHHHHHHHHHHS-------B-TTT--B-S-----------TT--TTGGGS-HHHHHHHHHHHHHHTTT---EEEPPTT-TTS-GGGS--TTSPTT-EEEEE-SS-EEEEEEEETTEEEEEEESS--S--B-TTT--BHHHHHHHHHTTHHHHHHHHHHHT------S-HHHHHHHHHHHHHHHHHHHHHHHHHT-TT--HHHHHHHHT--